Protein AF-A0A2R5G9K4-F1 (afdb_monomer)

pLDDT: mean 71.15, std 23.44, range [22.47, 98.12]

Organism: NCBI:txid2315210

Nearest PDB structures (foldseek):
  4f67-assembly1_A  TM=9.324E-01  e=5.349E-19  Legionella pneumophila subsp. pneumophila str. Philadelphia 1
  2kb2-assembly1_A  TM=7.315E-01  e=1.966E-03  Klebsiella pneumoniae subsp. pneumoniae MGH 78578
  5m2a-assembly1_A  TM=6.637E-01  e=1.468E-02  Beggiatoa sp. PS
  5mbc-assembly1_A  TM=6.746E-01  e=1.847E-02  Beggiatoa sp. PS
  5m2a-assembly1_B  TM=6.597E-01  e=2.195E-02  Beggiatoa sp. PS

Radius of gyration: 32.21 Å; Cα contacts (8 Å, |Δi|>4): 733; chains: 1; bounding box: 102×104×63 Å

Mean predicted aligned error: 18.11 Å

Solvent-accessible surface area (backbone atoms only — not comparable to full-atom values): 30188 Å² total; per-residue (Å²): 134,86,87,82,83,85,81,79,84,78,80,77,75,79,53,73,65,58,56,50,48,54,47,49,54,51,49,53,50,51,53,61,57,50,69,41,42,31,37,37,39,39,55,46,64,32,85,40,57,87,46,36,66,61,48,46,54,52,51,54,52,52,30,59,76,51,66,39,19,27,45,33,26,36,8,38,53,19,38,28,39,36,40,34,34,32,48,59,39,49,51,54,49,50,55,52,39,48,72,33,91,84,40,58,77,46,54,38,36,36,38,40,37,62,100,76,62,62,66,84,44,77,76,39,66,46,76,40,84,40,87,43,51,62,73,39,60,87,47,71,83,37,37,28,47,76,69,77,35,58,39,34,51,73,28,50,46,68,58,40,50,54,48,53,64,46,38,78,78,34,88,54,42,42,41,37,48,63,48,31,35,71,43,50,50,27,18,44,50,71,88,43,47,76,79,64,26,88,44,56,40,49,49,63,64,49,49,69,76,42,44,80,79,36,51,70,16,35,39,37,31,35,31,54,61,24,77,64,36,39,35,51,27,11,42,52,54,72,70,62,44,43,67,38,47,31,27,39,43,50,8,51,54,45,32,35,42,73,40,24,72,31,24,47,73,49,51,34,45,75,47,64,65,77,77,79,88,67,91,73,87,75,84,81,83,77,92,79,85,90,82,88,81,89,77,92,88,81,90,86,85,88,82,86,84,87,82,88,87,79,97,79,82,81,80,76,63,72,73,71,72,64,70,56,62,63,46,40,27,52,58,43,102,47,77,83,46,66,51,46,56,72,49,96,82,64,91,73,82,75,76,59,70,12,36,9,76,83,77,62,48,76,28,71,62,57,50,88,88,39,30,12,72,83,82,59,47,66,32,40,52,40,70,74,58,49,72,70,36,69,79,71,74,93,82,67,92,78,83,69,80,61,94,54,57,48,56,33,84,91,45,41,74,64,76,48,53,72,63,64,52,52,67,72,63,70,68,50,53,67,56,54,30,52,50,42,51,52,46,52,50,52,50,55,60,62,67,73,61,84,85,60,99,63,51,66,64,53,48,52,52,45,50,55,53,39,53,56,51,52,51,51,31,58,75,72,30,70,68,31,46,52,48,30,53,50,52,49,54,41,54,76,70,67,63,86,83,76,78,83,87,73,57,81,86,69,64,67,76,79,73,74,80,78,127

Structure (mmCIF, N/CA/C/O backbone):
data_AF-A0A2R5G9K4-F1
#
_entry.id   AF-A0A2R5G9K4-F1
#
loop_
_atom_site.group_PDB
_atom_site.id
_atom_site.type_symbol
_atom_site.label_atom_id
_atom_site.label_alt_id
_atom_site.label_comp_id
_atom_site.label_asym_id
_atom_site.label_entity_id
_atom_site.label_seq_id
_atom_site.pdbx_PDB_ins_code
_atom_site.Cartn_x
_atom_site.Cartn_y
_atom_site.Cartn_z
_atom_site.occupancy
_atom_site.B_iso_or_equiv
_atom_site.auth_seq_id
_atom_site.auth_comp_id
_atom_site.auth_asym_id
_atom_site.auth_atom_id
_atom_site.pdbx_PDB_model_num
ATOM 1 N N . MET A 1 1 ? 62.758 55.952 22.612 1.00 38.56 1 MET A N 1
ATOM 2 C CA . MET A 1 1 ? 62.492 54.570 23.063 1.00 38.56 1 MET A CA 1
ATOM 3 C C . MET A 1 1 ? 61.523 53.950 22.073 1.00 38.56 1 MET A C 1
ATOM 5 O O . MET A 1 1 ? 60.651 54.659 21.589 1.00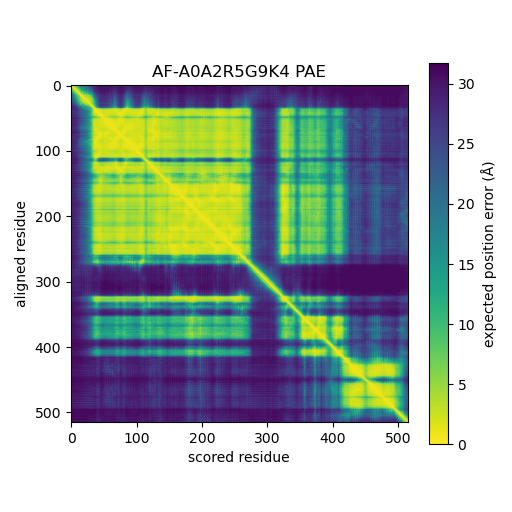 38.56 1 MET A O 1
ATOM 9 N N . GLU A 1 2 ? 61.818 52.721 21.668 1.00 37.75 2 GLU A N 1
ATOM 10 C CA . GLU A 1 2 ? 61.490 52.071 20.391 1.00 37.75 2 GLU A CA 1
ATOM 11 C C . GLU A 1 2 ? 60.007 52.030 19.984 1.00 37.75 2 GLU A C 1
ATOM 13 O O . GLU A 1 2 ? 59.129 51.735 20.787 1.00 37.75 2 GLU A O 1
ATOM 18 N N . GLN A 1 3 ? 59.757 52.242 18.686 1.00 36.19 3 GLN A N 1
ATOM 19 C CA . GLN A 1 3 ? 58.557 51.776 17.990 1.00 36.19 3 GLN A CA 1
ATOM 20 C C . GLN A 1 3 ? 58.872 50.406 17.377 1.00 36.19 3 GLN A C 1
ATOM 22 O O . GLN A 1 3 ? 59.660 50.312 16.437 1.00 36.19 3 GLN A O 1
ATOM 27 N N . THR A 1 4 ? 58.270 49.341 17.902 1.00 38.75 4 THR A N 1
ATOM 28 C CA . THR A 1 4 ? 58.332 47.999 17.315 1.00 38.75 4 THR A CA 1
ATOM 29 C C . THR A 1 4 ? 57.165 47.808 16.344 1.00 38.75 4 THR A C 1
ATOM 31 O O . THR A 1 4 ? 55.996 47.789 16.724 1.00 38.75 4 THR A O 1
ATOM 34 N N . ALA A 1 5 ? 57.486 47.694 15.055 1.00 40.09 5 ALA A N 1
ATOM 35 C CA . ALA A 1 5 ? 56.539 47.341 14.005 1.00 40.09 5 ALA A CA 1
ATOM 36 C C . ALA A 1 5 ? 56.244 45.831 14.054 1.00 40.09 5 ALA A C 1
ATOM 38 O O . ALA A 1 5 ? 57.148 45.011 13.905 1.00 40.09 5 ALA A O 1
ATOM 39 N N . ALA A 1 6 ? 54.977 45.463 14.251 1.00 41.22 6 ALA A N 1
ATOM 40 C CA . ALA A 1 6 ? 54.518 44.080 14.184 1.00 41.22 6 ALA A CA 1
ATOM 41 C C . ALA A 1 6 ? 54.405 43.623 12.718 1.00 41.22 6 ALA A C 1
ATOM 43 O O . ALA A 1 6 ? 53.576 44.115 11.950 1.00 41.22 6 ALA A O 1
ATOM 44 N N . THR A 1 7 ? 55.240 42.666 12.323 1.00 40.78 7 THR A N 1
ATOM 45 C CA . THR A 1 7 ? 55.171 41.961 11.040 1.00 40.78 7 THR A CA 1
ATOM 46 C C . THR A 1 7 ? 53.981 40.993 11.025 1.00 40.78 7 THR A C 1
ATOM 48 O O . THR A 1 7 ? 53.897 40.072 11.834 1.00 40.78 7 THR A O 1
ATOM 51 N N . ARG A 1 8 ? 53.046 41.179 10.082 1.00 38.69 8 ARG A N 1
ATOM 52 C CA . ARG A 1 8 ? 52.001 40.187 9.763 1.00 38.69 8 ARG A CA 1
ATOM 53 C C . ARG A 1 8 ? 52.645 38.935 9.144 1.00 38.69 8 ARG A C 1
ATOM 55 O O . ARG A 1 8 ? 53.492 39.090 8.263 1.00 38.69 8 ARG A O 1
ATOM 62 N N . PRO A 1 9 ? 52.235 37.710 9.520 1.00 39.38 9 PRO A N 1
ATOM 63 C CA . PRO A 1 9 ? 52.741 36.510 8.873 1.00 39.38 9 PRO A CA 1
ATOM 64 C C . PRO A 1 9 ? 52.148 36.396 7.463 1.00 39.38 9 PRO A C 1
ATOM 66 O O . PRO A 1 9 ? 50.937 36.490 7.264 1.00 39.38 9 PRO A O 1
ATOM 69 N N . VAL A 1 10 ? 53.018 36.199 6.474 1.00 44.97 10 VAL A N 1
ATOM 70 C CA . VAL A 1 10 ? 52.633 35.856 5.101 1.00 44.97 10 VAL A CA 1
ATOM 71 C C . VAL A 1 10 ? 52.125 34.416 5.113 1.00 44.97 10 VAL A C 1
ATOM 73 O O . VAL A 1 10 ? 52.885 33.495 5.418 1.00 44.97 10 VAL A O 1
ATOM 76 N N . ALA A 1 11 ? 50.844 34.216 4.799 1.00 44.72 11 ALA A N 1
ATOM 77 C CA . ALA A 1 11 ? 50.280 32.886 4.603 1.00 44.72 11 ALA A CA 1
ATOM 78 C C . ALA A 1 11 ? 51.051 32.175 3.476 1.00 44.72 11 ALA A C 1
ATOM 80 O O . ALA A 1 11 ? 51.110 32.663 2.344 1.00 44.72 11 ALA A O 1
ATOM 81 N N . LYS A 1 12 ? 51.689 31.042 3.794 1.00 47.62 12 LYS A N 1
ATOM 82 C CA . LYS A 1 12 ? 52.328 30.183 2.792 1.00 47.62 12 LYS A CA 1
ATOM 83 C C . LYS A 1 12 ? 51.246 29.705 1.822 1.00 47.62 12 LYS A C 1
ATOM 85 O O . LYS A 1 12 ? 50.247 29.145 2.258 1.00 47.62 12 LYS A O 1
ATOM 90 N N . ARG A 1 13 ? 51.443 29.927 0.516 1.00 50.06 13 ARG A N 1
ATOM 91 C CA . ARG A 1 13 ? 50.618 29.283 -0.517 1.00 50.06 13 ARG A CA 1
ATOM 92 C C . ARG A 1 13 ? 50.757 27.758 -0.366 1.00 50.06 13 ARG A C 1
ATOM 94 O O . ARG A 1 13 ? 51.898 27.314 -0.197 1.00 50.06 13 ARG A O 1
ATOM 101 N N . PRO A 1 14 ? 49.657 26.987 -0.413 1.00 49.41 14 PRO A N 1
ATOM 102 C CA . PRO A 1 14 ? 49.720 25.527 -0.334 1.00 49.41 14 PRO A CA 1
ATOM 103 C C . PRO A 1 14 ? 50.607 24.985 -1.463 1.00 49.41 14 PRO A C 1
ATOM 105 O O . PRO A 1 14 ? 50.668 25.581 -2.551 1.00 49.41 14 PRO A O 1
ATOM 108 N N . ARG A 1 15 ? 51.372 23.917 -1.196 1.00 55.44 15 ARG A N 1
ATOM 109 C CA . ARG A 1 15 ? 52.234 23.320 -2.226 1.00 55.44 15 ARG A CA 1
ATOM 110 C C . ARG A 1 15 ? 51.331 22.710 -3.297 1.00 55.44 15 ARG A C 1
ATOM 112 O O . ARG A 1 15 ? 50.232 22.261 -3.003 1.00 55.44 15 ARG A O 1
ATOM 119 N N . ARG A 1 16 ? 51.783 22.704 -4.557 1.00 49.50 16 ARG A N 1
ATOM 120 C CA . ARG A 1 16 ? 51.013 22.123 -5.676 1.00 49.50 16 ARG A CA 1
ATOM 121 C C . ARG A 1 16 ? 50.598 20.673 -5.414 1.00 49.50 16 ARG A C 1
ATOM 123 O O . ARG A 1 16 ? 49.538 20.280 -5.872 1.00 49.50 16 ARG A O 1
ATOM 130 N N . GLU A 1 17 ? 51.418 19.937 -4.672 1.00 50.75 17 GLU A N 1
ATOM 131 C CA . GLU A 1 17 ? 51.162 18.557 -4.256 1.00 50.75 17 GLU A CA 1
ATOM 132 C C . GLU A 1 17 ? 49.981 18.472 -3.275 1.00 50.75 17 GLU A C 1
ATOM 134 O O . GLU A 1 17 ? 49.108 17.647 -3.490 1.00 50.75 17 GLU A O 1
ATOM 139 N N . ASP A 1 18 ? 49.870 19.391 -2.304 1.00 48.66 18 ASP A N 1
ATOM 140 C CA . ASP A 1 18 ? 48.757 19.433 -1.336 1.00 48.66 18 ASP A CA 1
ATOM 141 C C . ASP A 1 18 ? 47.412 19.735 -2.029 1.00 48.66 18 ASP A C 1
ATOM 143 O O . ASP A 1 18 ? 46.393 19.133 -1.717 1.00 48.66 18 ASP A O 1
ATOM 147 N N . VAL A 1 19 ? 47.417 20.628 -3.031 1.00 54.81 19 VAL A N 1
ATOM 148 C CA . VAL A 1 19 ? 46.218 20.966 -3.827 1.00 54.81 19 VAL A CA 1
ATOM 149 C C . VAL A 1 19 ? 45.811 19.812 -4.748 1.00 54.81 19 VAL A C 1
ATOM 151 O O . VAL A 1 19 ? 44.627 19.613 -4.990 1.00 54.81 19 VAL A O 1
ATOM 154 N N . GLN A 1 20 ? 46.777 19.053 -5.272 1.00 54.34 20 GLN A N 1
ATOM 155 C CA . GLN A 1 20 ? 46.510 17.869 -6.094 1.00 54.34 20 GLN A CA 1
ATOM 156 C C . GLN A 1 20 ? 46.003 16.695 -5.254 1.00 54.34 20 GLN A C 1
ATOM 158 O O . GLN A 1 20 ? 45.131 15.971 -5.720 1.00 54.34 20 GLN A O 1
ATOM 163 N N . GLN A 1 21 ? 46.492 16.545 -4.021 1.00 54.44 21 GLN A N 1
ATOM 164 C CA . GLN A 1 21 ? 45.998 15.555 -3.065 1.00 54.44 21 GLN A CA 1
ATOM 165 C C . GLN A 1 21 ? 44.580 15.887 -2.594 1.00 54.44 21 GLN A C 1
ATOM 167 O O . GLN A 1 21 ? 43.725 15.018 -2.645 1.00 54.44 21 GLN A O 1
ATOM 172 N N . GLU A 1 22 ? 44.286 17.145 -2.249 1.00 49.91 22 GLU A N 1
ATOM 173 C CA . GLU A 1 22 ? 42.920 17.577 -1.911 1.00 49.91 22 GLU A CA 1
ATOM 174 C C . GLU A 1 22 ? 41.955 17.439 -3.099 1.00 49.91 22 GLU A C 1
ATOM 176 O O . GLU A 1 22 ? 40.789 17.105 -2.904 1.00 49.91 22 GLU A O 1
ATOM 181 N N . GLN A 1 23 ? 42.420 17.670 -4.333 1.00 48.41 23 GLN A N 1
ATOM 182 C CA . GLN A 1 23 ? 41.620 17.460 -5.546 1.00 48.41 23 GLN A CA 1
ATOM 183 C C . GLN A 1 23 ? 41.390 15.975 -5.838 1.00 48.41 23 GLN A C 1
ATOM 185 O O . GLN A 1 23 ? 40.264 15.614 -6.155 1.00 48.41 23 GLN A O 1
ATOM 190 N N . GLN A 1 24 ? 42.400 15.116 -5.675 1.00 47.59 24 GLN A N 1
ATOM 191 C CA . GLN A 1 24 ? 42.241 13.664 -5.804 1.00 47.59 24 GLN A CA 1
ATOM 192 C C . GLN A 1 24 ? 41.354 13.085 -4.704 1.00 47.59 24 GLN A C 1
ATOM 194 O O . GLN A 1 24 ? 40.489 12.276 -5.002 1.00 47.59 24 GLN A O 1
ATOM 199 N N . GLU A 1 25 ? 41.495 13.532 -3.457 1.00 46.03 25 GLU A N 1
ATOM 200 C CA . GLU A 1 25 ? 40.630 13.112 -2.352 1.00 46.03 25 GLU A CA 1
ATOM 201 C C . GLU A 1 25 ? 39.189 13.607 -2.553 1.00 46.03 25 GLU A C 1
ATOM 203 O O . GLU A 1 25 ? 38.248 12.882 -2.244 1.00 46.03 25 GLU A O 1
ATOM 208 N N . GLN A 1 26 ? 38.978 14.801 -3.123 1.00 43.94 26 GLN A N 1
ATOM 209 C CA . GLN A 1 26 ? 37.645 15.295 -3.499 1.00 43.94 26 GLN A CA 1
ATOM 210 C C . GLN A 1 26 ? 37.057 14.578 -4.724 1.00 43.94 26 GLN A C 1
ATOM 212 O O . GLN A 1 26 ? 35.844 14.375 -4.775 1.00 43.94 26 GLN A O 1
ATOM 217 N N . GLU A 1 27 ? 37.877 14.192 -5.701 1.00 40.25 27 GLU A N 1
ATOM 218 C CA . GLU A 1 27 ? 37.463 13.395 -6.862 1.00 40.25 27 GLU A CA 1
ATOM 219 C C . GLU A 1 27 ? 37.130 11.953 -6.454 1.00 40.25 27 GLU A C 1
ATOM 221 O O . GLU A 1 27 ? 36.057 11.473 -6.809 1.00 40.25 27 GLU A O 1
ATOM 226 N N . GLU A 1 28 ? 37.942 11.310 -5.609 1.00 40.97 28 GLU A N 1
ATOM 227 C CA . GLU A 1 28 ? 37.669 9.983 -5.036 1.00 40.97 28 GLU A CA 1
ATOM 228 C C . GLU A 1 28 ? 36.446 10.002 -4.100 1.00 40.97 28 GLU A C 1
ATOM 230 O O . GLU A 1 28 ? 35.646 9.064 -4.102 1.00 40.97 28 GLU A O 1
ATOM 235 N N . HIS A 1 29 ? 36.229 11.079 -3.333 1.00 40.22 29 HIS A N 1
ATOM 236 C CA . HIS A 1 29 ? 35.029 11.231 -2.500 1.00 40.22 29 HIS A CA 1
ATOM 237 C C . HIS A 1 29 ? 33.758 11.485 -3.335 1.00 40.22 29 HIS A C 1
ATOM 239 O O . HIS A 1 29 ? 32.684 10.997 -2.977 1.00 40.22 29 HIS A O 1
ATOM 245 N N . ASN A 1 30 ? 33.867 12.187 -4.470 1.00 38.84 30 ASN A N 1
ATOM 246 C CA . ASN A 1 30 ? 32.767 12.377 -5.424 1.00 38.84 30 ASN A CA 1
ATOM 247 C C . ASN A 1 30 ? 32.476 11.109 -6.254 1.00 38.84 30 ASN A C 1
ATOM 249 O O . ASN A 1 30 ? 31.309 10.806 -6.522 1.00 38.84 30 ASN A O 1
ATOM 253 N N . GLU A 1 31 ? 33.491 10.323 -6.623 1.00 34.91 31 GLU A N 1
ATOM 254 C CA . GLU A 1 31 ? 33.306 8.990 -7.219 1.00 34.91 31 GLU A CA 1
ATOM 255 C C . GLU A 1 31 ? 32.647 8.022 -6.220 1.00 34.91 31 GLU A C 1
ATOM 257 O O . GLU A 1 31 ? 31.707 7.310 -6.572 1.00 34.91 31 GLU A O 1
ATOM 262 N N . ALA A 1 32 ? 33.025 8.071 -4.939 1.00 43.06 32 ALA A N 1
ATOM 263 C CA . ALA A 1 32 ? 32.411 7.251 -3.892 1.00 43.06 32 ALA A CA 1
ATOM 264 C C . ALA A 1 32 ? 30.941 7.616 -3.577 1.00 43.06 32 ALA A C 1
ATOM 266 O O . ALA A 1 32 ? 30.180 6.760 -3.114 1.00 43.06 32 ALA A O 1
ATOM 267 N N . ASP A 1 33 ? 30.509 8.863 -3.809 1.00 47.09 33 ASP A N 1
ATOM 268 C CA . ASP A 1 33 ? 29.109 9.277 -3.611 1.00 47.09 33 ASP A CA 1
ATOM 269 C C . ASP A 1 33 ? 28.221 9.007 -4.842 1.00 47.09 33 ASP A C 1
ATOM 271 O O . ASP A 1 33 ? 27.016 8.780 -4.707 1.00 47.09 33 ASP A O 1
ATOM 275 N N . THR A 1 34 ? 28.812 8.942 -6.042 1.00 50.34 34 THR A N 1
ATOM 276 C CA . THR A 1 34 ? 28.100 8.595 -7.288 1.00 50.34 34 THR A CA 1
ATOM 277 C C . THR A 1 34 ? 27.824 7.098 -7.445 1.00 50.34 34 THR A C 1
ATOM 279 O O . THR A 1 34 ? 26.871 6.736 -8.142 1.00 50.34 34 THR A O 1
ATOM 282 N N . ASP A 1 35 ? 28.572 6.240 -6.746 1.00 62.91 35 ASP A N 1
ATOM 283 C CA . ASP A 1 35 ? 28.397 4.780 -6.774 1.00 62.91 35 ASP A CA 1
ATOM 284 C C . ASP A 1 35 ? 27.313 4.270 -5.801 1.00 62.91 35 ASP A C 1
ATOM 286 O O . ASP A 1 35 ? 26.878 3.115 -5.850 1.00 62.91 35 ASP A O 1
ATOM 290 N N . LYS A 1 36 ? 26.793 5.140 -4.922 1.00 81.94 36 LYS A N 1
ATOM 291 C CA . LYS A 1 36 ? 25.681 4.771 -4.038 1.00 81.94 36 LYS A CA 1
ATOM 292 C C . LYS A 1 36 ? 24.415 4.553 -4.857 1.00 81.94 36 LYS A C 1
ATOM 294 O O . LYS A 1 36 ? 23.947 5.432 -5.584 1.00 81.94 36 LYS A O 1
ATOM 299 N N . ARG A 1 37 ? 23.822 3.372 -4.693 1.00 86.75 37 ARG A N 1
ATOM 300 C CA . ARG A 1 37 ? 22.548 2.993 -5.310 1.00 86.75 37 ARG A CA 1
ATOM 301 C C . ARG A 1 37 ? 21.438 3.004 -4.273 1.00 86.75 37 ARG A C 1
ATOM 303 O O . ARG A 1 37 ? 21.664 2.746 -3.088 1.00 86.75 37 ARG A O 1
ATOM 310 N N . ALA A 1 38 ? 20.226 3.285 -4.722 1.00 88.25 38 ALA A N 1
ATOM 311 C CA . ALA A 1 38 ? 19.061 3.323 -3.855 1.00 88.25 38 ALA A CA 1
ATOM 312 C C . ALA A 1 38 ? 17.810 2.853 -4.587 1.00 88.25 38 ALA A C 1
ATOM 314 O O . ALA A 1 38 ? 17.750 2.829 -5.817 1.00 88.25 38 ALA A O 1
ATOM 315 N N . VAL A 1 39 ? 16.804 2.495 -3.796 1.00 88.12 39 VAL A N 1
ATOM 316 C CA . VAL A 1 39 ? 15.429 2.347 -4.258 1.00 88.12 39 VAL A CA 1
ATOM 317 C C . VAL A 1 39 ? 14.678 3.622 -3.911 1.00 88.12 39 VAL A C 1
ATOM 319 O O . VAL A 1 39 ? 14.741 4.081 -2.770 1.00 88.12 39 VAL A O 1
ATOM 322 N N . VAL A 1 40 ? 13.941 4.168 -4.873 1.00 91.19 40 VAL A N 1
ATOM 323 C CA . VAL A 1 40 ? 13.039 5.299 -4.663 1.00 91.19 40 VAL A CA 1
ATOM 324 C C . VAL A 1 40 ? 11.590 4.876 -4.874 1.00 91.19 40 VAL A C 1
ATOM 326 O O . VAL A 1 40 ? 11.263 4.202 -5.851 1.00 91.19 40 VAL A O 1
ATOM 329 N N . LEU A 1 41 ? 10.710 5.282 -3.961 1.00 91.94 41 LEU A N 1
ATOM 330 C CA . LEU A 1 41 ? 9.263 5.105 -4.046 1.00 91.94 41 LEU A CA 1
ATOM 331 C C . LEU A 1 41 ? 8.604 6.468 -4.258 1.00 91.94 41 LEU A C 1
ATOM 333 O O . LEU A 1 41 ? 8.916 7.425 -3.546 1.00 91.94 41 LEU A O 1
ATOM 337 N N . PHE A 1 42 ? 7.639 6.553 -5.169 1.00 95.44 42 PHE A N 1
ATOM 338 C CA . PHE A 1 42 ? 6.885 7.785 -5.390 1.00 95.44 42 PHE A CA 1
ATOM 339 C C . PHE A 1 42 ? 5.492 7.513 -5.959 1.00 95.44 42 PHE A C 1
ATOM 341 O O . PHE A 1 42 ? 5.227 6.482 -6.575 1.00 95.44 42 PHE A O 1
ATOM 348 N N . TYR A 1 43 ? 4.584 8.463 -5.763 1.00 96.50 43 TYR A N 1
ATOM 349 C CA . TYR A 1 43 ? 3.291 8.484 -6.436 1.00 96.50 43 TYR A CA 1
ATOM 350 C C . TYR A 1 43 ? 2.826 9.926 -6.621 1.00 96.50 43 TYR A C 1
ATOM 352 O O . TYR A 1 43 ? 3.200 10.816 -5.854 1.00 96.50 43 TYR A O 1
ATOM 360 N N . LYS A 1 44 ? 1.961 10.144 -7.609 1.00 96.19 44 LYS A N 1
ATOM 361 C CA . LYS A 1 44 ? 1.233 11.398 -7.795 1.00 96.19 44 LYS A CA 1
ATOM 362 C C . LYS A 1 44 ? -0.151 11.088 -8.327 1.00 96.19 44 LYS A C 1
ATOM 364 O O . LYS A 1 44 ? -0.279 10.440 -9.363 1.00 96.19 44 LYS A O 1
ATOM 369 N N . TYR A 1 45 ? -1.172 11.584 -7.636 1.00 95.44 45 TYR A N 1
ATOM 370 C CA . TYR A 1 45 ? -2.514 11.657 -8.197 1.00 95.44 45 TYR A CA 1
ATOM 371 C C . TYR A 1 45 ? -2.646 12.958 -8.987 1.00 95.44 45 TYR A C 1
ATOM 373 O O . TYR A 1 45 ? -2.534 14.044 -8.421 1.00 95.44 45 TYR A O 1
ATOM 381 N N . VAL A 1 46 ? -2.855 12.833 -10.293 1.00 95.12 46 VAL A N 1
ATOM 382 C CA . VAL A 1 46 ? -3.061 13.939 -11.236 1.00 95.12 46 VAL A CA 1
ATOM 383 C C . VAL A 1 46 ? -3.928 13.426 -12.380 1.00 95.12 46 VAL A C 1
ATOM 385 O O . VAL A 1 46 ? -3.834 12.262 -12.761 1.00 95.12 46 VAL A O 1
ATOM 388 N N . ASN A 1 47 ? -4.812 14.265 -12.916 1.00 94.44 47 ASN A N 1
ATOM 389 C CA . ASN A 1 47 ? -5.658 13.858 -14.031 1.00 94.44 47 ASN A CA 1
ATOM 390 C C . ASN A 1 47 ? -4.834 13.811 -15.326 1.00 94.44 47 ASN A C 1
ATOM 392 O O . ASN A 1 47 ? -4.605 14.845 -15.951 1.00 94.44 47 ASN A O 1
ATOM 396 N N . LEU A 1 48 ? -4.405 12.611 -15.717 1.00 92.12 48 LEU A N 1
ATOM 397 C CA . LEU A 1 48 ? -3.708 12.361 -16.980 1.00 92.12 48 LEU A CA 1
ATOM 398 C C . LEU A 1 48 ? -4.677 12.185 -18.157 1.00 92.12 48 LEU A C 1
ATOM 400 O O . LEU A 1 48 ? -4.257 12.307 -19.307 1.00 92.12 48 LEU A O 1
ATOM 404 N N . GLY A 1 49 ? -5.957 11.894 -17.893 1.00 85.56 49 GLY A N 1
ATOM 405 C CA . GLY A 1 49 ? -6.970 11.671 -18.926 1.00 85.56 49 GLY A CA 1
ATOM 406 C C . GLY A 1 49 ? -6.512 10.657 -19.982 1.00 85.56 49 GLY A C 1
ATOM 407 O O . GLY A 1 49 ? -6.091 9.547 -19.652 1.00 85.56 49 GLY A O 1
ATOM 408 N N . ASP A 1 50 ? -6.547 11.061 -21.253 1.00 83.81 50 ASP A N 1
ATOM 409 C CA . ASP A 1 50 ? -6.119 10.235 -22.393 1.00 83.81 50 ASP A CA 1
ATOM 410 C C . ASP A 1 50 ? -4.588 10.212 -22.603 1.00 83.81 50 ASP A C 1
ATOM 412 O O . ASP A 1 50 ? -4.076 9.450 -23.425 1.00 83.81 50 ASP A O 1
ATOM 416 N N . GLY A 1 51 ? -3.830 10.994 -21.824 1.00 87.75 51 GLY A N 1
ATOM 417 C CA . GLY A 1 51 ? -2.369 11.107 -21.898 1.00 87.75 51 GLY A CA 1
ATOM 418 C C . GLY A 1 51 ? -1.592 9.891 -21.378 1.00 87.75 51 GLY A C 1
ATOM 419 O O . GLY A 1 51 ? -0.372 9.852 -21.504 1.00 87.75 51 GLY A O 1
ATOM 420 N N . VAL A 1 52 ? -2.270 8.872 -20.837 1.00 90.19 52 VAL A N 1
ATOM 421 C CA . VAL A 1 52 ? -1.646 7.687 -20.211 1.00 90.19 52 VAL A CA 1
ATOM 422 C C . VAL A 1 52 ? -0.658 6.973 -21.136 1.00 90.19 52 VAL A C 1
ATOM 424 O O . VAL A 1 52 ? 0.410 6.569 -20.694 1.00 90.19 52 VAL A O 1
ATOM 427 N N . ALA A 1 53 ? -0.996 6.799 -22.417 1.00 86.44 53 ALA A N 1
ATOM 428 C CA . ALA A 1 53 ? -0.117 6.093 -23.352 1.00 86.44 53 ALA A CA 1
ATOM 429 C C . ALA A 1 53 ? 1.164 6.887 -23.655 1.00 86.44 53 ALA A C 1
ATOM 431 O O . ALA A 1 53 ? 2.247 6.310 -23.684 1.00 86.44 53 ALA A O 1
ATOM 432 N N . ALA A 1 54 ? 1.042 8.205 -23.839 1.00 84.38 54 ALA A N 1
ATOM 433 C CA . ALA A 1 54 ? 2.192 9.083 -24.032 1.00 84.38 54 ALA A CA 1
ATOM 434 C C . ALA A 1 54 ? 3.074 9.112 -22.779 1.00 84.38 54 ALA A C 1
ATOM 436 O O . ALA A 1 54 ? 4.296 9.073 -22.881 1.00 84.38 54 ALA A O 1
ATOM 437 N N . GLU A 1 55 ? 2.447 9.116 -21.603 1.00 92.44 55 GLU A N 1
ATOM 438 C CA . GLU A 1 55 ? 3.158 9.095 -20.335 1.00 92.44 55 GLU A CA 1
ATOM 439 C C . GLU A 1 55 ? 3.969 7.813 -20.139 1.00 92.44 55 GLU A C 1
ATOM 441 O O . GLU A 1 55 ? 5.135 7.886 -19.775 1.00 92.44 55 GLU A O 1
ATOM 446 N N . ILE A 1 56 ? 3.412 6.646 -20.472 1.00 88.75 56 ILE A N 1
ATOM 447 C CA . ILE A 1 56 ? 4.154 5.376 -20.425 1.00 88.75 56 ILE A CA 1
ATOM 448 C C . ILE A 1 56 ? 5.427 5.449 -21.275 1.00 88.75 56 ILE A C 1
ATOM 450 O O . ILE A 1 56 ? 6.506 5.139 -20.776 1.00 88.75 56 ILE A O 1
ATOM 454 N N . LEU A 1 57 ? 5.322 5.928 -22.518 1.00 82.25 57 LEU A N 1
ATOM 455 C CA . LEU A 1 57 ? 6.475 6.042 -23.417 1.00 82.25 57 LEU A CA 1
ATOM 456 C C . LEU A 1 57 ? 7.530 7.028 -22.894 1.00 82.25 57 LEU A C 1
ATOM 458 O O . LEU A 1 57 ? 8.728 6.767 -23.031 1.00 82.25 57 LEU A O 1
ATOM 462 N N . ARG A 1 58 ? 7.108 8.144 -22.279 1.00 89.38 58 ARG A N 1
ATOM 463 C CA . ARG A 1 58 ? 8.021 9.098 -21.623 1.00 89.38 58 ARG A CA 1
ATOM 464 C C . ARG A 1 58 ? 8.797 8.428 -20.492 1.00 89.38 58 ARG A C 1
ATOM 466 O O . ARG A 1 58 ? 10.016 8.569 -20.428 1.00 89.38 58 ARG A O 1
ATOM 473 N N . GLN A 1 59 ? 8.098 7.672 -19.650 1.00 94.69 59 GLN A N 1
ATOM 474 C CA . GLN A 1 59 ? 8.681 6.973 -18.509 1.00 94.69 59 GLN A CA 1
ATOM 475 C C . GLN A 1 59 ? 9.654 5.869 -18.929 1.00 94.69 59 GLN A C 1
ATOM 477 O O . GLN A 1 59 ? 10.764 5.801 -18.403 1.00 94.69 59 GLN A O 1
ATOM 482 N N . GLU A 1 60 ? 9.280 5.049 -19.914 1.00 84.62 60 GLU A N 1
ATOM 483 C CA . GLU A 1 60 ? 10.153 4.014 -20.481 1.00 84.62 60 GLU A CA 1
ATOM 484 C C . GLU A 1 60 ? 11.421 4.619 -21.087 1.00 84.62 60 GLU A C 1
ATOM 486 O O . GLU A 1 60 ? 12.526 4.187 -20.763 1.00 84.62 60 GLU A O 1
ATOM 491 N N . SER A 1 61 ? 11.270 5.662 -21.911 1.00 81.44 61 SER A N 1
ATOM 492 C CA . SER A 1 61 ? 12.400 6.317 -22.579 1.00 81.44 61 SER A CA 1
ATOM 493 C C . SER A 1 61 ? 13.361 6.945 -21.573 1.00 81.44 61 SER A C 1
ATOM 495 O O . SER A 1 61 ? 14.570 6.747 -21.675 1.00 81.44 61 SER A O 1
ATOM 497 N N . LYS A 1 62 ? 12.835 7.668 -20.574 1.00 92.38 62 LYS A N 1
ATOM 498 C CA . LYS A 1 62 ? 13.679 8.362 -19.598 1.00 92.38 62 LYS A CA 1
ATOM 499 C C . LYS A 1 62 ? 14.392 7.399 -18.655 1.00 92.38 62 LYS A C 1
ATOM 501 O O . LYS A 1 62 ? 15.565 7.595 -18.355 1.00 92.38 62 LYS A O 1
ATOM 506 N N . CYS A 1 63 ? 13.715 6.346 -18.206 1.00 90.38 63 CYS A N 1
ATOM 507 C CA . CYS A 1 63 ? 14.353 5.337 -17.365 1.00 90.38 63 CYS A CA 1
ATOM 508 C C . CYS A 1 63 ? 15.417 4.549 -18.137 1.00 90.38 63 CYS A C 1
ATOM 510 O O . CYS A 1 63 ? 16.480 4.289 -17.583 1.00 90.38 63 CYS A O 1
ATOM 512 N N . ALA A 1 64 ? 15.177 4.231 -19.415 1.00 84.50 64 ALA A N 1
ATOM 513 C CA . ALA A 1 64 ? 16.176 3.588 -20.267 1.00 84.50 64 ALA A CA 1
ATOM 514 C C . ALA A 1 64 ? 17.409 4.481 -20.493 1.00 84.50 64 ALA A C 1
ATOM 516 O O . ALA A 1 64 ? 18.532 4.000 -20.374 1.00 84.50 64 ALA A O 1
ATOM 517 N N . GLU A 1 65 ? 17.208 5.778 -20.758 1.00 91.50 65 GLU A N 1
ATOM 518 C CA . GLU A 1 65 ? 18.285 6.775 -20.883 1.00 91.50 65 GLU A CA 1
ATOM 519 C C . GLU A 1 65 ? 19.162 6.832 -19.622 1.00 91.50 65 GLU A C 1
ATOM 521 O O . GLU A 1 65 ? 20.384 6.905 -19.715 1.00 91.50 65 GLU A O 1
ATOM 526 N N . LEU A 1 66 ? 18.536 6.772 -18.445 1.00 90.81 66 LEU A N 1
ATOM 527 C CA . LEU A 1 66 ? 19.203 6.883 -17.147 1.00 90.81 66 LEU A CA 1
ATOM 528 C C . LEU A 1 66 ? 19.696 5.539 -16.578 1.00 90.81 66 LEU A C 1
ATOM 530 O O . LEU A 1 66 ? 20.259 5.515 -15.485 1.00 90.81 66 LEU A O 1
ATOM 534 N N . GLY A 1 67 ? 19.472 4.421 -17.277 1.00 88.50 67 GLY A N 1
ATOM 535 C CA . GLY A 1 67 ? 19.840 3.086 -16.792 1.00 88.50 67 GLY A CA 1
ATOM 536 C C . GLY A 1 67 ? 19.095 2.658 -15.519 1.00 88.50 67 GLY A C 1
ATOM 537 O O . GLY A 1 67 ? 19.659 1.949 -14.685 1.00 88.50 67 GLY A O 1
ATOM 538 N N . LEU A 1 68 ? 17.849 3.109 -15.348 1.00 91.75 68 LEU A N 1
ATOM 539 C CA . LEU A 1 68 ? 17.004 2.786 -14.198 1.00 91.75 68 LEU A CA 1
ATOM 540 C C . LEU A 1 68 ? 16.206 1.503 -14.436 1.00 91.75 68 LEU A C 1
ATOM 542 O O . LEU A 1 68 ? 15.608 1.305 -15.496 1.00 91.75 68 LEU A O 1
ATOM 546 N N . SER A 1 69 ? 16.126 0.671 -13.404 1.00 90.38 69 SER A N 1
ATOM 547 C CA . SER A 1 69 ? 15.237 -0.490 -13.344 1.00 90.38 69 SER A CA 1
ATOM 548 C C . SER A 1 69 ? 14.088 -0.215 -12.370 1.00 90.38 69 SER A C 1
ATOM 550 O O . SER A 1 69 ? 14.162 0.696 -11.542 1.00 90.38 69 SER A O 1
ATOM 552 N N . GLY A 1 70 ? 12.976 -0.944 -12.481 1.00 90.19 70 GLY A N 1
ATOM 553 C CA . GLY A 1 70 ? 11.827 -0.685 -11.617 1.00 90.19 70 GLY A CA 1
ATOM 554 C C . GLY A 1 70 ? 10.473 -1.121 -12.137 1.00 90.19 70 GLY A C 1
ATOM 555 O O . GLY A 1 70 ? 10.327 -1.785 -13.163 1.00 90.19 70 GLY A O 1
ATOM 556 N N . ARG A 1 71 ? 9.441 -0.722 -11.396 1.00 91.81 71 ARG A N 1
ATOM 557 C CA . ARG A 1 71 ? 8.039 -0.982 -11.725 1.00 91.81 71 ARG A CA 1
ATOM 558 C C . ARG A 1 71 ? 7.226 0.289 -11.566 1.00 91.81 71 ARG A C 1
ATOM 560 O O . ARG A 1 71 ? 7.259 0.926 -10.516 1.00 91.81 71 ARG A O 1
ATOM 567 N N . MET A 1 72 ? 6.444 0.618 -12.585 1.00 93.94 72 MET A N 1
ATOM 568 C CA . MET A 1 72 ? 5.556 1.773 -12.596 1.00 93.94 72 MET A CA 1
ATOM 569 C C . MET A 1 72 ? 4.157 1.382 -13.054 1.00 93.94 72 MET A C 1
ATOM 571 O O . MET A 1 72 ? 3.972 0.539 -13.932 1.00 93.94 72 MET A O 1
ATOM 575 N N . ARG A 1 73 ? 3.157 2.024 -12.459 1.00 95.19 73 ARG A N 1
ATOM 576 C CA . ARG A 1 73 ? 1.763 1.993 -12.894 1.00 95.19 73 ARG A CA 1
ATOM 577 C C . ARG A 1 73 ? 1.366 3.384 -13.336 1.00 95.19 73 ARG A C 1
ATOM 579 O O . ARG A 1 73 ? 1.487 4.328 -12.556 1.00 95.19 73 ARG A O 1
ATOM 586 N N . VAL A 1 74 ? 0.853 3.480 -14.554 1.00 95.69 74 VAL A N 1
ATOM 587 C CA . VAL A 1 74 ? 0.311 4.718 -15.112 1.00 95.69 74 VAL A CA 1
ATOM 588 C C . VAL A 1 74 ? -1.170 4.500 -15.386 1.00 95.69 74 VAL A C 1
ATOM 590 O O . VAL A 1 74 ? -1.557 3.563 -16.091 1.00 95.69 74 VAL A O 1
ATOM 593 N N . ALA A 1 75 ? -1.997 5.366 -14.815 1.00 95.25 75 ALA A N 1
ATOM 594 C CA . ALA A 1 75 ? -3.448 5.323 -14.922 1.00 95.25 75 ALA A CA 1
ATOM 595 C C . ALA A 1 75 ? -3.998 6.721 -15.235 1.00 95.25 75 ALA A C 1
ATOM 597 O O . ALA A 1 75 ? -3.296 7.707 -15.027 1.00 95.25 75 ALA A O 1
ATOM 598 N N . PRO A 1 76 ? -5.263 6.856 -15.674 1.00 94.50 76 PRO A N 1
ATOM 599 C CA . PRO A 1 76 ? -5.863 8.176 -15.906 1.00 94.50 76 PRO A CA 1
ATOM 600 C C . PRO A 1 76 ? -5.820 9.097 -14.676 1.00 94.50 76 PRO A C 1
ATOM 602 O O . PRO A 1 76 ? -5.858 10.315 -14.808 1.00 94.50 76 PRO A O 1
ATOM 605 N N . GLU A 1 77 ? -5.727 8.511 -13.481 1.00 94.56 77 GLU A N 1
ATOM 606 C CA . GLU A 1 77 ? -5.658 9.211 -12.198 1.00 94.56 77 GLU A CA 1
ATOM 607 C C . GLU A 1 77 ? -4.234 9.514 -11.698 1.00 94.56 77 GLU A C 1
ATOM 609 O O . GLU A 1 77 ? -4.098 10.064 -10.604 1.00 94.56 77 GLU A O 1
ATOM 614 N N . GLY A 1 78 ? -3.187 9.161 -12.456 1.00 96.25 78 GLY A N 1
ATOM 615 C CA . GLY A 1 78 ? -1.808 9.551 -12.155 1.00 96.25 78 GLY A CA 1
ATOM 616 C C . GLY A 1 78 ? -0.763 8.448 -12.344 1.00 96.25 78 GLY A C 1
ATOM 617 O O . GLY A 1 78 ? -0.914 7.553 -13.179 1.00 96.25 78 GLY A O 1
ATOM 618 N N . ILE A 1 79 ? 0.298 8.508 -11.533 1.00 96.94 79 ILE A N 1
ATOM 619 C CA . ILE A 1 79 ? 1.446 7.590 -11.566 1.00 96.94 79 ILE A CA 1
ATOM 620 C C . ILE A 1 79 ? 1.798 7.061 -10.167 1.00 96.94 79 ILE A C 1
ATOM 622 O O . ILE A 1 79 ? 1.656 7.760 -9.163 1.00 96.94 79 ILE A O 1
ATOM 626 N N . ASN A 1 80 ? 2.268 5.818 -10.095 1.00 96.25 80 ASN A N 1
ATOM 627 C CA . ASN A 1 80 ? 2.844 5.206 -8.895 1.00 96.25 80 ASN A CA 1
ATOM 628 C C . ASN A 1 80 ? 4.027 4.329 -9.306 1.00 96.25 80 ASN A C 1
ATOM 630 O O . ASN A 1 80 ? 3.864 3.443 -10.149 1.00 96.25 80 ASN A O 1
ATOM 634 N N . GLY A 1 81 ? 5.198 4.587 -8.734 1.00 94.19 81 GLY A N 1
ATOM 635 C CA . GLY A 1 81 ? 6.456 4.021 -9.189 1.00 94.19 81 GLY A CA 1
ATOM 636 C C . GLY A 1 81 ? 7.382 3.589 -8.064 1.00 94.19 81 GLY A C 1
ATOM 637 O O . GLY A 1 81 ? 7.379 4.125 -6.954 1.00 94.19 81 GLY A O 1
ATOM 638 N N . THR A 1 82 ? 8.198 2.591 -8.377 1.00 93.06 82 THR A N 1
ATOM 639 C CA . THR A 1 82 ? 9.378 2.217 -7.604 1.00 93.06 82 THR A CA 1
ATOM 640 C C . THR A 1 82 ? 10.528 2.012 -8.576 1.00 93.06 82 THR A C 1
ATOM 642 O O . THR A 1 82 ? 10.398 1.203 -9.496 1.00 93.06 82 THR A O 1
ATOM 645 N N . LEU A 1 83 ? 11.617 2.756 -8.393 1.00 93.12 83 LEU A N 1
ATOM 646 C CA . LEU A 1 83 ? 12.793 2.718 -9.264 1.00 93.12 83 LEU A CA 1
ATOM 647 C C . LEU A 1 83 ? 14.049 2.408 -8.462 1.00 93.12 83 LEU A C 1
ATOM 649 O O . LEU A 1 83 ? 14.117 2.700 -7.271 1.00 93.12 83 LEU A O 1
ATOM 653 N N . PHE A 1 84 ? 15.034 1.827 -9.130 1.00 91.69 84 PHE A N 1
ATOM 654 C CA . PHE A 1 84 ? 16.355 1.541 -8.599 1.00 91.69 84 PHE A CA 1
ATOM 655 C C . PHE A 1 84 ? 17.428 2.053 -9.558 1.00 91.69 84 PHE A C 1
ATOM 657 O O . PHE A 1 84 ? 17.310 1.922 -10.777 1.00 91.69 84 PHE A O 1
ATOM 664 N N . GLY A 1 85 ? 18.487 2.629 -8.996 1.00 90.94 85 GLY A N 1
ATOM 665 C CA . GLY A 1 85 ? 19.600 3.177 -9.762 1.00 90.94 85 GLY A CA 1
ATOM 666 C C . GLY A 1 85 ? 20.638 3.846 -8.875 1.00 90.94 85 GLY A C 1
ATOM 667 O O . GLY A 1 85 ? 20.527 3.813 -7.648 1.00 90.94 85 GLY A O 1
ATOM 668 N N . SER A 1 86 ? 21.656 4.443 -9.498 1.00 91.06 86 SER A N 1
ATOM 669 C CA . SER A 1 86 ? 22.586 5.330 -8.794 1.00 91.06 86 SER A CA 1
ATOM 670 C C . SER A 1 86 ? 21.860 6.585 -8.304 1.00 91.06 86 SER A C 1
ATOM 672 O O . SER A 1 86 ? 20.886 7.034 -8.916 1.00 91.06 86 SER A O 1
ATOM 674 N N . MET A 1 87 ? 22.353 7.195 -7.227 1.00 90.00 87 MET A N 1
ATOM 675 C CA . MET A 1 87 ? 21.794 8.451 -6.716 1.00 90.00 87 MET A CA 1
ATOM 676 C C . MET A 1 87 ? 21.801 9.568 -7.769 1.00 90.00 87 MET A C 1
ATOM 678 O O . MET A 1 87 ? 20.870 10.369 -7.806 1.00 90.00 87 MET A O 1
ATOM 682 N N . SER A 1 88 ? 22.798 9.598 -8.661 1.00 91.00 88 SER A N 1
ATOM 683 C CA . SER A 1 88 ? 22.872 10.557 -9.770 1.00 91.00 88 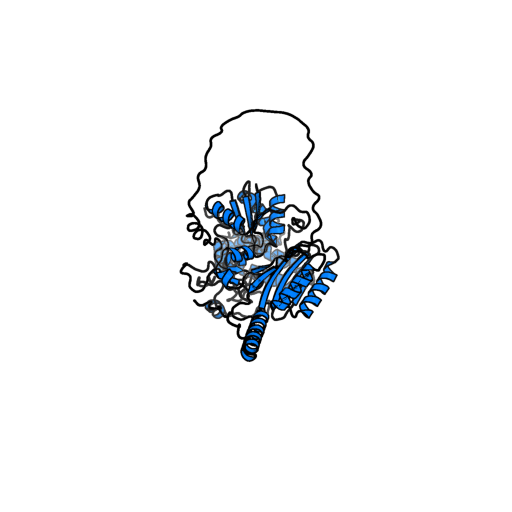SER A CA 1
ATOM 684 C C . SER A 1 88 ? 21.770 10.341 -10.813 1.00 91.00 88 SER A C 1
ATOM 686 O O . SER A 1 88 ? 21.113 11.301 -11.218 1.00 91.00 88 SER A O 1
ATOM 688 N N . ALA A 1 89 ? 21.510 9.090 -11.205 1.00 92.94 89 ALA A N 1
ATOM 689 C CA . ALA A 1 89 ? 20.438 8.750 -12.136 1.00 92.94 89 ALA A CA 1
ATOM 690 C C . ALA A 1 89 ? 19.057 9.040 -11.530 1.00 92.94 89 ALA A C 1
ATOM 692 O O . ALA A 1 89 ? 18.189 9.600 -12.199 1.00 92.94 89 ALA A O 1
ATOM 693 N N . LEU A 1 90 ? 18.863 8.724 -10.246 1.00 94.31 90 LEU A N 1
ATOM 694 C CA . LEU A 1 90 ? 17.622 9.023 -9.531 1.00 94.31 90 LEU A CA 1
ATOM 695 C C . LEU A 1 90 ? 17.395 10.534 -9.400 1.00 94.31 90 LEU A C 1
ATOM 697 O O . LEU A 1 90 ? 16.307 11.003 -9.715 1.00 94.31 90 LEU A O 1
ATOM 701 N N . ALA A 1 91 ? 18.420 11.317 -9.054 1.00 93.75 91 ALA A N 1
ATOM 702 C CA . ALA A 1 91 ? 18.318 12.776 -9.012 1.00 93.75 91 ALA A CA 1
ATOM 703 C C . ALA A 1 91 ? 17.993 13.383 -10.392 1.00 93.75 91 ALA A C 1
ATOM 705 O O . ALA A 1 91 ? 17.168 14.293 -10.496 1.00 93.75 91 ALA A O 1
ATOM 706 N N . ALA A 1 92 ? 18.587 12.858 -11.470 1.00 94.44 92 ALA A N 1
ATOM 707 C CA . ALA A 1 92 ? 18.262 13.278 -12.834 1.00 94.44 92 ALA A CA 1
ATOM 708 C C . ALA A 1 92 ? 16.811 12.935 -13.221 1.00 94.44 92 ALA A C 1
ATOM 710 O O . ALA A 1 92 ? 16.151 13.711 -13.917 1.00 94.44 92 ALA A O 1
ATOM 711 N N . TYR A 1 93 ? 16.298 11.794 -12.753 1.00 96.81 93 TYR A N 1
ATOM 712 C CA . TYR A 1 93 ? 14.898 11.416 -12.925 1.00 96.81 93 TYR A CA 1
ATOM 713 C C . TYR A 1 93 ? 13.951 12.343 -12.148 1.00 96.81 93 TYR A C 1
ATOM 715 O O . TYR A 1 93 ? 12.955 12.801 -12.707 1.00 96.81 93 TYR A O 1
ATOM 723 N N . GLU A 1 94 ? 14.276 12.692 -10.901 1.00 96.31 94 GLU A N 1
ATOM 724 C CA . GLU A 1 94 ? 13.494 13.655 -10.114 1.00 96.31 94 GLU A CA 1
ATOM 725 C C . GLU A 1 94 ? 13.408 15.015 -10.801 1.00 96.31 94 GLU A C 1
ATOM 727 O O . GLU A 1 94 ? 12.318 15.568 -10.931 1.00 96.31 94 GLU A O 1
ATOM 732 N N . ALA A 1 95 ? 14.535 15.528 -11.301 1.00 95.94 95 ALA A N 1
ATOM 733 C CA . ALA A 1 95 ? 14.567 16.786 -12.038 1.00 95.94 95 ALA A CA 1
ATOM 734 C C . ALA A 1 95 ? 13.712 16.723 -13.315 1.00 95.94 95 ALA A C 1
ATOM 736 O O . ALA A 1 95 ? 13.022 17.686 -13.651 1.00 95.94 95 ALA A O 1
ATOM 737 N N . PHE A 1 96 ? 13.719 15.594 -14.027 1.00 95.88 96 PHE A N 1
ATOM 738 C CA . PHE A 1 96 ? 12.845 15.384 -15.182 1.00 95.88 96 PHE A CA 1
ATOM 739 C C . PHE A 1 96 ? 11.359 15.440 -14.799 1.00 95.88 96 PHE A C 1
ATOM 741 O O . PHE A 1 96 ? 10.573 16.120 -15.464 1.00 95.88 96 PHE A O 1
ATOM 748 N N . MET A 1 97 ? 10.977 14.761 -13.719 1.00 97.06 97 MET A N 1
ATOM 749 C CA . MET A 1 97 ? 9.597 14.748 -13.235 1.00 97.06 97 MET A CA 1
ATOM 750 C C . MET A 1 97 ? 9.155 16.126 -12.734 1.00 97.06 97 MET A C 1
ATOM 752 O O . MET A 1 97 ? 8.056 16.559 -13.063 1.00 97.06 97 MET A O 1
ATOM 756 N N . GLU A 1 98 ? 10.017 16.851 -12.018 1.00 95.56 98 GLU A N 1
ATOM 757 C CA . GLU A 1 98 ? 9.715 18.200 -11.519 1.00 95.56 98 GLU A CA 1
ATOM 758 C C . GLU A 1 98 ? 9.456 19.195 -12.660 1.00 95.56 98 GLU A C 1
ATOM 760 O O . GLU A 1 98 ? 8.578 20.049 -12.566 1.00 95.56 98 GLU A O 1
ATOM 765 N N . ASN A 1 99 ? 10.173 19.041 -13.778 1.00 92.88 99 ASN A N 1
ATOM 766 C CA . ASN A 1 99 ? 9.986 19.852 -14.984 1.00 92.88 99 ASN A CA 1
ATOM 767 C C . ASN A 1 99 ? 8.867 19.336 -15.908 1.00 92.88 99 ASN A C 1
ATOM 769 O O . ASN A 1 99 ? 8.579 19.948 -16.940 1.00 92.88 99 ASN A O 1
ATOM 773 N N . THR A 1 100 ? 8.223 18.219 -15.564 1.00 91.19 100 THR A N 1
ATOM 774 C CA . THR A 1 100 ? 7.071 17.703 -16.305 1.00 91.19 100 THR A CA 1
ATOM 775 C C . THR A 1 100 ? 5.801 18.324 -15.738 1.00 91.19 100 THR A C 1
ATOM 777 O O . THR A 1 100 ? 5.509 18.184 -14.555 1.00 91.19 100 THR A O 1
ATOM 780 N N . LYS A 1 101 ? 5.021 18.998 -16.594 1.00 91.44 101 LYS A N 1
ATOM 781 C CA . LYS A 1 101 ? 3.842 19.805 -16.225 1.00 91.44 101 LYS A CA 1
ATOM 782 C C . LYS A 1 101 ? 2.899 19.122 -15.224 1.00 91.44 101 LYS A C 1
ATOM 784 O O . LYS A 1 101 ? 2.342 19.787 -14.355 1.00 91.44 101 LYS A O 1
ATOM 789 N N . GLU A 1 102 ? 2.679 17.820 -15.369 1.00 92.75 102 GLU A N 1
ATOM 790 C CA . GLU A 1 102 ? 1.755 17.041 -14.543 1.00 92.75 102 GLU A CA 1
ATOM 791 C C . GLU A 1 102 ? 2.332 16.614 -13.178 1.00 92.75 102 GLU A C 1
ATOM 793 O O . GLU A 1 102 ? 1.569 16.242 -12.281 1.00 92.75 102 GLU A O 1
ATOM 798 N N . PHE A 1 103 ? 3.653 16.669 -12.990 1.00 94.56 103 PHE A N 1
ATOM 799 C CA . PHE A 1 103 ? 4.355 16.035 -11.870 1.00 94.56 103 PHE A CA 1
ATOM 800 C C . PHE A 1 103 ? 5.209 16.928 -10.947 1.00 94.56 103 PHE A C 1
ATOM 802 O O . PHE A 1 103 ? 6.012 16.359 -10.203 1.00 94.56 103 PHE A O 1
ATOM 809 N N . PRO A 1 104 ? 5.032 18.262 -10.857 1.00 93.81 104 PRO A N 1
ATOM 810 C CA . PRO A 1 104 ? 5.781 19.032 -9.869 1.00 93.81 104 PRO A CA 1
ATOM 811 C C . PRO A 1 104 ? 5.394 18.643 -8.430 1.00 93.81 104 PRO A C 1
ATOM 813 O O . PRO A 1 104 ? 4.236 18.289 -8.131 1.00 93.81 104 PRO A O 1
ATOM 816 N N . GLY A 1 105 ? 6.364 18.719 -7.518 1.00 93.06 105 GLY A N 1
ATOM 817 C CA . GLY A 1 105 ? 6.183 18.492 -6.083 1.00 93.06 105 GLY A CA 1
ATOM 818 C C . GLY A 1 105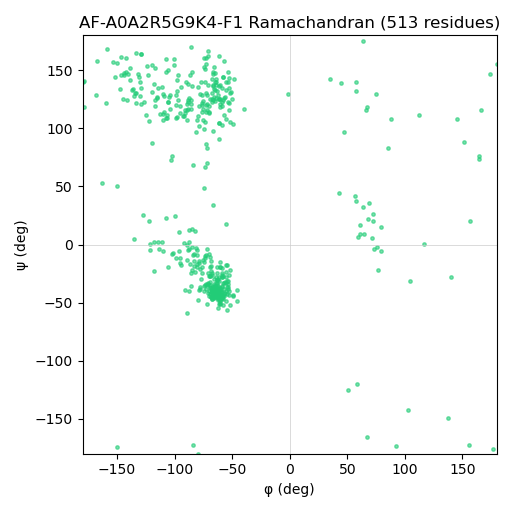 ? 5.865 17.040 -5.717 1.00 93.06 105 GLY A C 1
ATOM 819 O O . GLY A 1 105 ? 5.031 16.787 -4.841 1.00 93.06 105 GLY A O 1
ATOM 820 N N . ILE A 1 106 ? 6.449 16.067 -6.420 1.00 95.00 106 ILE A N 1
ATOM 821 C CA . ILE A 1 106 ? 6.412 14.661 -5.995 1.00 95.00 106 ILE A CA 1
ATOM 822 C C . ILE A 1 106 ? 7.309 14.475 -4.769 1.00 95.00 106 ILE A C 1
ATOM 824 O O . ILE A 1 106 ? 8.421 14.985 -4.716 1.00 95.00 106 ILE A O 1
ATOM 828 N N . GLN A 1 107 ? 6.832 13.711 -3.786 1.00 92.19 107 GLN A N 1
ATOM 829 C CA . GLN A 1 107 ? 7.657 13.281 -2.658 1.00 92.19 107 GLN A CA 1
ATOM 830 C C . GLN A 1 107 ? 8.341 11.955 -2.989 1.00 92.19 107 GLN A C 1
ATOM 832 O O . GLN A 1 107 ? 7.664 10.926 -3.126 1.00 92.19 107 GLN A O 1
ATOM 837 N N . TYR A 1 108 ? 9.668 11.986 -3.061 1.00 92.81 108 TYR A N 1
ATOM 838 C CA . TYR A 1 108 ? 10.508 10.831 -3.347 1.00 92.81 108 TYR A CA 1
ATOM 839 C C . TYR A 1 108 ? 11.034 10.232 -2.055 1.00 92.81 108 TYR A C 1
ATOM 841 O O . TYR A 1 108 ? 11.645 10.909 -1.231 1.00 92.81 108 TYR A O 1
ATOM 849 N N . LYS A 1 109 ? 10.764 8.948 -1.863 1.00 89.75 109 LYS A N 1
ATOM 850 C CA . LYS A 1 109 ? 11.077 8.223 -0.636 1.00 89.75 109 LYS A CA 1
ATOM 851 C C . LYS A 1 109 ? 12.212 7.257 -0.933 1.00 89.75 109 LYS A C 1
ATOM 853 O O . LYS A 1 109 ? 12.027 6.340 -1.724 1.00 89.75 109 LYS A O 1
ATOM 858 N N . TYR A 1 110 ? 13.375 7.465 -0.337 1.00 87.31 110 TYR A N 1
ATOM 859 C CA . TYR A 1 110 ? 14.578 6.676 -0.579 1.00 87.31 110 TYR A CA 1
ATOM 860 C C . TYR A 1 110 ? 14.776 5.594 0.466 1.00 87.31 110 TYR A C 1
ATOM 862 O O . TYR A 1 110 ? 14.499 5.782 1.653 1.00 87.31 110 TYR A O 1
ATOM 870 N N . SER A 1 111 ? 15.328 4.481 0.015 1.00 81.12 111 SER A N 1
ATOM 871 C CA . SER A 1 111 ? 15.849 3.416 0.855 1.00 81.12 111 SER A CA 1
ATOM 872 C C . SER A 1 111 ? 17.211 2.999 0.278 1.00 81.12 111 SER A C 1
ATOM 874 O O . SER A 1 111 ? 17.304 2.738 -0.923 1.00 81.12 111 SER A O 1
ATOM 876 N N . GLY A 1 112 ? 18.275 2.967 1.091 1.00 71.44 112 GLY A N 1
ATOM 877 C CA . GLY A 1 112 ? 19.638 2.628 0.636 1.00 71.44 112 GLY A CA 1
ATOM 878 C C . GLY A 1 112 ? 19.805 1.136 0.335 1.00 71.44 112 GLY A C 1
ATOM 879 O O . GLY A 1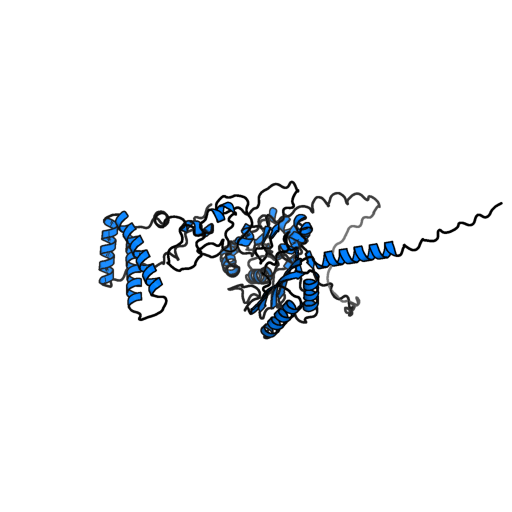 112 ? 19.235 0.344 1.075 1.00 71.44 112 GLY A O 1
ATOM 880 N N . ALA A 1 113 ? 20.527 0.761 -0.742 1.00 63.69 113 ALA A N 1
ATOM 881 C CA . ALA A 1 113 ? 20.522 -0.547 -1.455 1.00 63.69 113 ALA A CA 1
ATOM 882 C C . ALA A 1 113 ? 20.799 -1.860 -0.670 1.00 63.69 113 ALA A C 1
ATOM 884 O O . ALA A 1 113 ? 21.096 -2.888 -1.280 1.00 63.69 113 ALA A O 1
ATOM 885 N N . GLY A 1 114 ? 20.682 -1.871 0.658 1.00 55.56 114 GLY A N 1
ATOM 886 C CA . GLY A 1 114 ? 21.159 -2.949 1.518 1.00 55.56 114 GLY A CA 1
ATOM 887 C C . GLY A 1 114 ? 22.682 -3.090 1.443 1.00 55.56 114 GLY A C 1
ATOM 888 O O . GLY A 1 114 ? 23.347 -2.423 0.651 1.00 55.56 114 GLY A O 1
ATOM 889 N N . ALA A 1 115 ? 23.247 -3.983 2.257 1.00 43.44 115 ALA A N 1
ATOM 890 C CA . ALA A 1 115 ? 24.692 -4.234 2.283 1.00 43.44 115 ALA A CA 1
ATOM 891 C C . ALA A 1 115 ? 25.246 -4.796 0.954 1.00 43.44 115 ALA A C 1
ATOM 893 O O . ALA A 1 115 ? 26.442 -4.701 0.704 1.00 43.44 115 ALA A O 1
ATOM 894 N N . GLU A 1 116 ? 24.389 -5.362 0.094 1.00 50.00 116 GLU A N 1
ATOM 895 C CA . GLU A 1 116 ? 24.800 -6.034 -1.148 1.00 50.00 116 GLU A CA 1
ATOM 896 C C . GLU A 1 116 ? 24.603 -5.200 -2.425 1.00 50.00 116 GLU A C 1
ATOM 898 O O . GLU A 1 116 ? 24.994 -5.644 -3.504 1.00 50.00 116 GLU A O 1
ATOM 903 N N . GLY A 1 117 ? 23.965 -4.023 -2.361 1.00 64.25 117 GLY A N 1
ATOM 904 C CA . GLY A 1 117 ? 23.779 -3.168 -3.543 1.00 64.25 117 GLY A CA 1
ATOM 905 C C . GLY A 1 117 ? 22.957 -3.803 -4.679 1.00 64.25 117 GLY A C 1
ATOM 906 O O . GLY A 1 117 ? 23.028 -3.354 -5.828 1.00 64.25 117 GLY A O 1
ATOM 907 N N . LYS A 1 118 ? 22.212 -4.878 -4.390 1.00 72.25 118 LYS A N 1
ATOM 908 C CA . LYS A 1 118 ? 21.583 -5.735 -5.400 1.00 72.25 118 LYS A CA 1
ATOM 909 C C . LYS A 1 118 ? 20.317 -5.095 -5.965 1.00 72.25 118 LYS A C 1
ATOM 911 O O . LYS A 1 118 ? 19.412 -4.718 -5.227 1.00 72.25 118 LYS A O 1
ATOM 916 N N . ASP A 1 119 ? 20.234 -5.050 -7.292 1.00 78.75 119 ASP A N 1
ATOM 917 C CA . ASP A 1 119 ? 19.071 -4.530 -8.012 1.00 78.75 119 ASP A CA 1
ATOM 918 C C . ASP A 1 119 ? 17.800 -5.338 -7.678 1.00 78.75 119 ASP A C 1
ATOM 920 O O . ASP A 1 119 ? 17.783 -6.542 -7.958 1.00 78.75 119 ASP A O 1
ATOM 924 N N . PRO A 1 120 ? 16.726 -4.722 -7.130 1.00 78.19 120 PRO A N 1
ATOM 925 C CA . PRO A 1 120 ? 15.462 -5.387 -6.828 1.00 78.19 120 PRO A CA 1
ATOM 926 C C . PRO A 1 120 ? 14.636 -5.813 -8.048 1.00 78.19 120 PRO A C 1
ATOM 928 O O . PRO A 1 120 ? 13.674 -6.570 -7.944 1.00 78.19 120 PRO A O 1
ATOM 931 N N . PHE A 1 121 ? 15.010 -5.357 -9.227 1.00 81.81 121 PHE A N 1
ATOM 932 C CA . PHE A 1 121 ? 14.263 -5.577 -10.451 1.00 81.81 121 PHE A CA 1
ATOM 933 C C . PHE A 1 121 ? 15.060 -6.379 -11.476 1.00 81.81 121 PHE A C 1
ATOM 935 O O . PHE A 1 121 ? 14.544 -6.646 -12.556 1.00 81.81 121 PHE A O 1
ATOM 942 N N . GLU A 1 122 ? 16.281 -6.809 -11.134 1.00 83.94 122 GLU A N 1
ATOM 943 C CA . GLU A 1 122 ? 17.147 -7.635 -11.995 1.00 83.94 122 GLU A CA 1
ATOM 944 C C . GLU A 1 122 ? 17.423 -6.963 -13.347 1.00 83.94 122 GLU A C 1
ATOM 946 O O . GLU A 1 122 ? 17.441 -7.608 -14.392 1.00 83.94 122 GLU A O 1
ATOM 951 N N . GLY A 1 123 ? 17.590 -5.638 -13.335 1.00 82.19 123 GLY A N 1
ATOM 952 C CA . GLY A 1 123 ? 17.763 -4.828 -14.536 1.00 82.19 123 GLY A CA 1
ATOM 953 C C . GLY A 1 123 ? 16.479 -4.590 -15.333 1.00 82.19 123 GLY A C 1
ATOM 954 O O . GLY A 1 123 ? 16.521 -3.886 -16.338 1.00 82.19 123 GLY A O 1
ATOM 955 N N . ALA A 1 124 ? 15.333 -5.142 -14.922 1.00 83.38 124 ALA A N 1
ATOM 956 C CA . ALA A 1 124 ? 14.082 -4.987 -15.653 1.00 83.38 124 ALA A CA 1
ATOM 957 C C . ALA A 1 124 ? 13.353 -3.687 -15.287 1.00 83.38 124 ALA A C 1
ATOM 959 O O . ALA A 1 124 ? 13.178 -3.349 -14.115 1.00 83.38 124 ALA A O 1
ATOM 960 N N . LEU A 1 125 ? 12.840 -3.001 -16.307 1.00 88.56 125 LEU A N 1
ATOM 961 C CA . LEU A 1 125 ? 11.870 -1.922 -16.164 1.00 88.56 125 LEU A CA 1
ATOM 962 C C . LEU A 1 125 ? 10.508 -2.392 -16.679 1.00 88.56 125 LEU A C 1
ATOM 964 O O . LEU A 1 125 ? 10.393 -2.862 -17.810 1.00 88.56 125 LEU A O 1
ATOM 968 N N . VAL A 1 126 ? 9.465 -2.241 -15.864 1.00 88.56 126 VAL A N 1
ATOM 969 C CA . VAL A 1 126 ? 8.083 -2.545 -16.253 1.00 88.56 126 VAL A CA 1
ATOM 970 C C . VAL A 1 126 ? 7.205 -1.325 -16.021 1.00 88.56 126 VAL A C 1
ATOM 972 O O . VAL A 1 126 ? 6.912 -0.979 -14.876 1.00 88.56 126 VAL A O 1
ATOM 975 N N . VAL A 1 127 ? 6.725 -0.709 -17.101 1.00 90.62 127 VAL A N 1
ATOM 976 C CA . VAL A 1 127 ? 5.757 0.393 -17.046 1.00 90.62 127 VAL A CA 1
ATOM 977 C C . VAL A 1 127 ? 4.400 -0.119 -17.516 1.00 90.62 127 VAL A C 1
ATOM 979 O O . VAL A 1 127 ? 4.186 -0.436 -18.681 1.00 90.62 127 VAL A O 1
ATOM 982 N N . GLN A 1 128 ? 3.463 -0.258 -16.584 1.00 89.31 128 GLN A N 1
ATOM 983 C CA . GLN A 1 128 ? 2.178 -0.893 -16.843 1.00 89.31 128 GLN A CA 1
ATOM 984 C C . GLN A 1 128 ? 1.055 0.140 -16.947 1.00 89.31 128 GLN A C 1
ATOM 986 O O . GLN A 1 128 ? 0.804 0.901 -16.010 1.00 89.31 128 GLN A O 1
ATOM 991 N N . LYS A 1 129 ? 0.295 0.084 -18.048 1.00 91.62 129 LYS A N 1
ATOM 992 C CA . LYS A 1 129 ? -1.013 0.742 -18.135 1.00 91.62 129 LYS A CA 1
ATOM 993 C C . LYS A 1 129 ? -1.998 0.065 -17.188 1.00 91.62 129 LYS A C 1
ATOM 995 O O . LYS A 1 129 ? -2.273 -1.130 -17.326 1.00 91.62 129 LYS A O 1
ATOM 1000 N N . THR A 1 130 ? -2.581 0.829 -16.276 1.00 91.88 130 THR A N 1
ATOM 1001 C CA . THR A 1 130 ? -3.605 0.347 -15.345 1.00 91.88 130 THR A CA 1
ATOM 1002 C C . THR A 1 130 ? -4.831 1.256 -15.356 1.00 91.88 130 THR A C 1
ATOM 1004 O O . THR A 1 130 ? -4.808 2.372 -15.870 1.00 91.88 130 THR A O 1
ATOM 1007 N N . SER A 1 131 ? -5.947 0.763 -14.816 1.00 90.75 131 SER A N 1
ATOM 1008 C CA . SER A 1 131 ? -7.137 1.593 -14.585 1.00 90.75 131 SER A CA 1
ATOM 1009 C C . SER A 1 131 ? -6.979 2.514 -13.376 1.00 90.75 131 SER A C 1
ATOM 1011 O O . SER A 1 131 ? -7.650 3.533 -13.299 1.00 90.75 131 SER A O 1
ATOM 1013 N N . GLU A 1 132 ? -6.110 2.141 -12.435 1.00 91.94 132 GLU A N 1
ATOM 1014 C CA . GLU A 1 132 ? -5.859 2.846 -11.179 1.00 91.94 132 GLU A CA 1
ATOM 1015 C C . GLU A 1 132 ? -4.369 2.758 -10.818 1.00 91.94 132 GLU A C 1
ATOM 1017 O O . GLU A 1 132 ? -3.725 1.737 -11.095 1.00 91.94 132 GLU A O 1
ATOM 1022 N N . VAL A 1 133 ? -3.818 3.782 -10.160 1.00 92.38 133 VAL A N 1
ATOM 1023 C CA . VAL A 1 133 ? -2.417 3.759 -9.681 1.00 92.38 133 VAL A CA 1
ATOM 1024 C C . VAL A 1 133 ? -2.230 2.787 -8.511 1.00 92.38 133 VAL A C 1
ATOM 1026 O O . VAL A 1 133 ? -1.148 2.234 -8.289 1.00 92.38 133 VAL A O 1
ATOM 1029 N N . THR A 1 134 ? -3.316 2.519 -7.787 1.00 91.00 134 THR A N 1
ATOM 1030 C CA . THR A 1 134 ? -3.434 1.469 -6.778 1.00 91.00 134 THR A CA 1
ATOM 1031 C C . THR A 1 134 ? -4.781 0.772 -6.943 1.00 91.00 134 THR A C 1
ATOM 1033 O O . THR A 1 134 ? -5.798 1.427 -7.118 1.00 91.00 134 THR A O 1
ATOM 1036 N N . SER A 1 135 ? -4.799 -0.561 -6.936 1.00 87.44 135 SER A N 1
ATOM 1037 C CA . SER A 1 135 ? -6.031 -1.327 -7.169 1.00 87.44 135 SER A CA 1
ATOM 1038 C C . SER A 1 135 ? -6.947 -1.216 -5.956 1.00 87.44 135 SER A C 1
ATOM 1040 O O . SER A 1 135 ? -6.588 -1.713 -4.885 1.00 87.44 135 SER A O 1
ATOM 1042 N N . THR A 1 136 ? -8.104 -0.567 -6.110 1.00 84.75 136 THR A N 1
ATOM 1043 C CA . THR A 1 136 ? -9.000 -0.274 -4.974 1.00 84.75 136 THR A CA 1
ATOM 1044 C C . THR A 1 136 ? -10.334 -1.000 -5.019 1.00 84.75 136 THR A C 1
ATOM 1046 O O . THR A 1 136 ? -11.113 -0.931 -4.066 1.00 84.75 136 THR A O 1
ATOM 1049 N N . GLY A 1 137 ? -10.586 -1.750 -6.093 1.00 84.62 137 GLY A N 1
ATOM 1050 C CA . GLY A 1 137 ? -11.803 -2.536 -6.241 1.00 84.62 137 GLY A CA 1
ATOM 1051 C C . GLY A 1 137 ? -13.049 -1.644 -6.166 1.00 84.62 137 GLY A C 1
ATOM 1052 O O . GLY A 1 137 ? -13.180 -0.744 -6.995 1.00 84.62 137 GLY A O 1
ATOM 1053 N N . PRO A 1 138 ? -13.967 -1.858 -5.202 1.00 80.81 138 PRO A N 1
ATOM 1054 C CA . PRO A 1 138 ? -15.190 -1.059 -5.088 1.00 80.81 138 PRO A CA 1
ATOM 1055 C C . PRO A 1 138 ? -14.974 0.447 -4.853 1.00 80.81 138 PRO A C 1
ATOM 1057 O O . PRO A 1 138 ? -15.883 1.221 -5.129 1.00 80.81 138 PRO A O 1
ATOM 1060 N N . MET A 1 139 ? -13.792 0.889 -4.393 1.00 85.06 139 MET A N 1
ATOM 1061 C CA . MET A 1 139 ? -13.508 2.320 -4.152 1.00 85.06 139 MET A CA 1
ATOM 1062 C C . MET A 1 139 ? -13.035 3.074 -5.391 1.00 85.06 139 MET A C 1
ATOM 1064 O O . MET A 1 139 ? -12.532 4.187 -5.252 1.00 85.06 139 MET A O 1
ATOM 1068 N N . ARG A 1 140 ? -13.161 2.509 -6.595 1.00 78.06 140 ARG A N 1
ATOM 1069 C CA . ARG A 1 140 ? -12.625 3.139 -7.810 1.00 78.06 140 ARG A CA 1
ATOM 1070 C C . ARG A 1 140 ? -13.105 4.583 -7.996 1.00 78.06 140 ARG A C 1
ATOM 1072 O O . ARG A 1 140 ? -12.350 5.423 -8.473 1.00 78.06 140 ARG A O 1
ATOM 1079 N N . ASP A 1 141 ? -14.338 4.868 -7.586 1.00 81.38 141 ASP A N 1
ATOM 1080 C CA . ASP A 1 141 ? -14.947 6.192 -7.719 1.00 81.38 141 ASP A CA 1
ATOM 1081 C C . ASP A 1 141 ? -14.640 7.121 -6.520 1.00 81.38 141 ASP A C 1
ATOM 1083 O O . ASP A 1 141 ? -14.988 8.305 -6.542 1.00 81.38 141 ASP A O 1
ATOM 1087 N N . ALA A 1 142 ? -13.954 6.623 -5.481 1.00 84.38 142 ALA A N 1
ATOM 1088 C CA . ALA A 1 142 ? -13.440 7.442 -4.389 1.00 84.38 142 ALA A CA 1
ATOM 1089 C C . ALA A 1 142 ? -12.289 8.312 -4.903 1.00 84.38 142 ALA A C 1
ATOM 1091 O O . ALA A 1 142 ? -11.214 7.826 -5.259 1.00 84.38 142 ALA A O 1
ATOM 1092 N N . LYS A 1 143 ? -12.524 9.624 -4.932 1.00 86.88 143 LYS A N 1
ATOM 1093 C CA . LYS A 1 143 ? -11.549 10.601 -5.416 1.00 86.88 143 LYS A CA 1
ATOM 1094 C C . LYS A 1 143 ? -10.638 11.063 -4.272 1.00 86.88 143 LYS A C 1
ATOM 1096 O O . LYS A 1 143 ? -11.159 11.578 -3.280 1.00 86.88 143 LYS A O 1
ATOM 1101 N N . PRO A 1 144 ? -9.305 10.944 -4.406 1.00 88.56 144 PRO A N 1
ATOM 1102 C CA . PRO A 1 144 ? -8.350 11.624 -3.536 1.00 88.56 144 PRO A CA 1
ATOM 1103 C C . PRO A 1 144 ? -8.545 13.142 -3.525 1.00 88.56 144 PRO A C 1
ATOM 1105 O O . PRO A 1 144 ? -9.039 13.718 -4.499 1.00 88.56 144 PRO A O 1
ATOM 1108 N N . THR A 1 145 ? -8.067 13.810 -2.473 1.00 88.31 145 THR A N 1
ATOM 1109 C CA . THR A 1 145 ? -8.091 15.282 -2.371 1.00 88.31 145 THR A CA 1
ATOM 1110 C C . THR A 1 145 ? -7.400 15.951 -3.564 1.00 88.31 145 THR A C 1
ATOM 1112 O O . THR A 1 145 ? -7.933 16.903 -4.127 1.00 88.31 145 THR A O 1
ATOM 1115 N N . ALA A 1 146 ? -6.276 15.395 -4.031 1.00 84.38 146 ALA A N 1
ATOM 1116 C CA . ALA A 1 146 ? -5.534 15.894 -5.195 1.00 84.38 146 ALA A CA 1
ATOM 1117 C C . ALA A 1 146 ? -6.337 15.888 -6.515 1.00 84.38 146 ALA A C 1
ATOM 1119 O O . ALA A 1 146 ? -5.989 16.606 -7.447 1.00 84.38 146 ALA A O 1
ATOM 1120 N N . LEU A 1 147 ? -7.423 15.109 -6.597 1.00 87.50 147 LEU A N 1
ATOM 1121 C CA . LEU A 1 147 ? -8.331 15.050 -7.751 1.00 87.50 147 LEU A CA 1
ATOM 1122 C C . LEU A 1 147 ? -9.688 15.719 -7.463 1.00 87.50 147 LEU A C 1
ATOM 1124 O O . LEU A 1 147 ? -10.694 15.392 -8.097 1.00 87.50 147 LEU A O 1
ATOM 1128 N N . GLY A 1 148 ? -9.733 16.631 -6.486 1.00 85.12 148 GLY A N 1
ATOM 1129 C CA . GLY A 1 148 ? -10.934 17.379 -6.103 1.00 85.12 148 GLY A CA 1
ATOM 1130 C C . GLY A 1 148 ? -11.914 16.605 -5.216 1.00 85.12 148 GLY A C 1
ATOM 1131 O O . GLY A 1 148 ? -13.072 16.999 -5.091 1.00 85.12 148 GLY A O 1
ATOM 1132 N N . GLY A 1 149 ? -11.488 15.484 -4.629 1.00 87.38 149 GLY A N 1
ATOM 1133 C CA . GLY A 1 149 ? -12.271 14.752 -3.637 1.00 87.38 149 GLY A CA 1
ATOM 1134 C C . GLY A 1 149 ? -12.125 15.299 -2.216 1.00 87.38 149 GLY A C 1
ATOM 1135 O O . GLY A 1 149 ? -11.508 16.335 -1.979 1.00 87.38 149 GLY A O 1
ATOM 1136 N N . ARG A 1 150 ? -12.693 14.576 -1.246 1.00 87.81 150 ARG A N 1
ATOM 1137 C CA . ARG A 1 150 ? -12.610 14.905 0.186 1.00 87.81 150 ARG A CA 1
ATOM 1138 C C . ARG A 1 150 ? -11.931 13.765 0.939 1.00 87.81 150 ARG A C 1
ATOM 1140 O O . ARG A 1 150 ? -12.612 12.862 1.413 1.00 87.81 150 ARG A O 1
ATOM 1147 N N . GLY A 1 151 ? -10.603 13.797 1.015 1.00 90.62 151 GLY A N 1
ATOM 1148 C CA . GLY A 1 151 ? -9.805 12.854 1.802 1.00 90.62 151 GLY A CA 1
ATOM 1149 C C . GLY A 1 151 ? -9.754 13.187 3.296 1.00 90.62 151 GLY A C 1
ATOM 1150 O O . GLY A 1 151 ? -10.346 14.164 3.771 1.00 90.62 151 GLY A O 1
ATOM 1151 N N . GLY A 1 152 ? -9.035 12.354 4.043 1.00 92.81 152 GLY A N 1
ATOM 1152 C CA . GLY A 1 152 ? -8.660 12.647 5.425 1.00 92.81 152 GLY A CA 1
ATOM 1153 C C . GLY A 1 152 ? -7.575 13.722 5.510 1.00 92.81 152 GLY A C 1
ATOM 1154 O O . GLY A 1 152 ? -6.865 13.975 4.537 1.00 92.81 152 GLY A O 1
ATOM 1155 N N . THR A 1 153 ? -7.444 14.340 6.680 1.00 96.38 153 THR A N 1
ATOM 1156 C CA . THR A 1 153 ? -6.383 15.314 6.969 1.00 96.38 153 THR A CA 1
ATOM 1157 C C . THR A 1 153 ? -5.018 14.623 6.960 1.00 96.38 153 THR A C 1
ATOM 1159 O O . THR A 1 153 ? -4.829 13.624 7.653 1.00 96.38 153 THR A O 1
ATOM 1162 N N . HIS A 1 154 ? -4.061 15.138 6.189 1.00 96.69 154 HIS A N 1
ATOM 1163 C CA . HIS A 1 154 ? -2.680 14.654 6.201 1.00 96.69 154 HIS A CA 1
ATOM 1164 C C . HIS A 1 154 ? -1.962 15.155 7.458 1.00 96.69 154 HIS A C 1
ATOM 1166 O O . HIS A 1 154 ? -1.790 16.358 7.630 1.00 96.69 154 HIS A O 1
ATOM 1172 N N . LEU A 1 155 ? -1.545 14.234 8.323 1.00 97.81 155 LEU A N 1
ATOM 1173 C CA . LEU A 1 155 ? -0.752 14.521 9.518 1.00 97.81 155 LEU A CA 1
ATOM 1174 C C . LEU A 1 155 ? 0.729 14.350 9.202 1.00 97.81 155 LEU A C 1
ATOM 1176 O O . LEU A 1 155 ? 1.112 13.356 8.577 1.00 97.81 155 LEU A O 1
ATOM 1180 N N . SER A 1 156 ? 1.556 15.297 9.647 1.00 96.75 156 SER A N 1
ATOM 1181 C CA . SER A 1 156 ? 3.012 15.146 9.596 1.00 96.75 156 SER A CA 1
ATOM 1182 C C . SER A 1 156 ? 3.463 13.941 10.442 1.00 96.75 156 SER A C 1
ATOM 1184 O O . SER A 1 156 ? 2.703 13.479 11.301 1.00 96.75 156 SER A O 1
ATOM 1186 N N . PRO A 1 157 ? 4.685 13.411 10.242 1.00 95.50 157 PRO A N 1
ATOM 1187 C CA . PRO A 1 157 ? 5.236 12.392 11.129 1.00 95.50 157 PRO A CA 1
ATOM 1188 C C . PRO A 1 157 ? 5.139 12.763 12.615 1.00 95.50 157 PRO A C 1
ATOM 1190 O O . PRO A 1 157 ? 4.746 11.914 13.411 1.00 95.50 157 PRO A O 1
ATOM 1193 N N . ASP A 1 158 ? 5.447 14.012 12.980 1.00 95.75 158 ASP A N 1
ATOM 1194 C CA . ASP A 1 158 ? 5.391 14.485 14.367 1.00 95.75 158 ASP A CA 1
ATOM 1195 C C . ASP A 1 158 ? 3.942 14.544 14.894 1.00 95.75 158 ASP A C 1
ATOM 1197 O O . ASP A 1 158 ? 3.651 13.997 15.958 1.00 95.75 158 ASP A O 1
ATOM 1201 N N . ASP A 1 159 ? 2.993 15.083 14.120 1.00 97.31 159 ASP A N 1
ATOM 1202 C CA . ASP A 1 159 ? 1.575 15.117 14.525 1.00 97.31 159 ASP A CA 1
ATOM 1203 C C . ASP A 1 159 ? 0.981 13.709 14.668 1.00 97.31 159 ASP A C 1
ATOM 1205 O O . ASP A 1 159 ? 0.166 13.437 15.557 1.00 97.31 159 ASP A O 1
ATOM 1209 N N . PHE A 1 160 ? 1.382 12.793 13.783 1.00 97.38 160 PHE A N 1
ATOM 1210 C CA . PHE A 1 160 ? 0.960 11.400 13.843 1.00 97.38 160 PHE A CA 1
ATOM 1211 C C . PHE A 1 160 ? 1.573 10.689 15.054 1.00 97.38 160 PHE A C 1
ATOM 1213 O O . PHE A 1 160 ? 0.886 9.904 15.700 1.00 97.38 160 PHE A O 1
ATOM 1220 N N . HIS A 1 161 ? 2.825 10.988 15.409 1.00 96.12 161 HIS A N 1
ATOM 1221 C CA . HIS A 1 161 ? 3.466 10.471 16.619 1.00 96.12 161 HIS A CA 1
ATOM 1222 C C . HIS A 1 161 ? 2.706 10.883 17.889 1.00 96.12 161 HIS A C 1
ATOM 1224 O O . HIS A 1 161 ? 2.407 10.040 18.738 1.00 96.12 161 HIS A O 1
ATOM 1230 N N . GLU A 1 162 ? 2.300 12.150 17.988 1.00 96.12 162 GLU A N 1
ATOM 1231 C CA . GLU A 1 162 ? 1.456 12.620 19.094 1.00 96.12 162 GLU A CA 1
ATOM 1232 C C . GLU A 1 162 ? 0.057 11.989 19.079 1.00 96.12 162 GLU A C 1
ATOM 1234 O O . GLU A 1 162 ? -0.527 11.714 20.131 1.00 96.12 162 GLU A O 1
ATOM 1239 N N . LEU A 1 163 ? -0.507 11.721 17.896 1.00 96.69 163 LEU A N 1
ATOM 1240 C CA . LEU A 1 163 ? -1.757 10.970 17.773 1.00 96.69 163 LEU A CA 1
ATOM 1241 C C . LEU A 1 163 ? -1.610 9.537 18.298 1.00 96.69 163 LEU A C 1
ATOM 1243 O O . LEU A 1 163 ? -2.466 9.105 19.066 1.00 96.69 163 LEU A O 1
ATOM 1247 N N . LEU A 1 164 ? -0.533 8.827 17.951 1.00 95.88 164 LEU A N 1
ATOM 1248 C CA . LEU A 1 164 ? -0.256 7.474 18.449 1.00 95.88 164 LEU A CA 1
ATOM 1249 C C . LEU A 1 164 ? -0.133 7.454 19.976 1.00 95.88 164 LEU A C 1
ATOM 1251 O O . LEU A 1 164 ? -0.760 6.626 20.633 1.00 95.88 164 LEU A O 1
ATOM 1255 N N . ARG A 1 165 ? 0.593 8.419 20.552 1.00 94.94 165 ARG A N 1
ATOM 1256 C CA . ARG A 1 165 ? 0.735 8.552 22.009 1.00 94.94 165 ARG A CA 1
ATOM 1257 C C . ARG A 1 165 ? -0.605 8.784 22.713 1.00 94.94 165 ARG A C 1
ATOM 1259 O O . ARG A 1 165 ? -0.829 8.274 23.810 1.00 94.94 165 ARG A O 1
ATOM 1266 N N . ARG A 1 166 ? -1.506 9.561 22.103 1.00 95.25 166 ARG A N 1
ATOM 1267 C CA . ARG A 1 166 ? -2.875 9.744 22.616 1.00 95.25 166 ARG A CA 1
ATOM 1268 C C . ARG A 1 166 ? -3.700 8.467 22.478 1.00 95.25 166 ARG A C 1
ATOM 1270 O O . ARG A 1 166 ? -4.377 8.098 23.435 1.00 95.25 166 ARG A O 1
ATOM 1277 N N . ALA A 1 167 ? -3.591 7.773 21.345 1.00 94.81 167 ALA A N 1
ATOM 1278 C CA . ALA A 1 167 ? -4.320 6.536 21.068 1.00 94.81 167 ALA A CA 1
ATOM 1279 C C . ALA A 1 167 ? -4.038 5.427 22.097 1.00 94.81 167 ALA A C 1
ATOM 1281 O O . ALA A 1 167 ? -4.933 4.645 22.397 1.00 94.81 167 ALA A O 1
ATOM 1282 N N . GLU A 1 168 ? -2.854 5.411 22.727 1.00 92.44 168 GLU A N 1
ATOM 1283 C CA . GLU A 1 168 ? -2.552 4.464 23.814 1.00 92.44 168 GLU A CA 1
ATOM 1284 C C . GLU A 1 168 ? -3.495 4.565 25.022 1.00 92.44 168 GLU A C 1
ATOM 1286 O O . GLU A 1 168 ? -3.641 3.603 25.781 1.00 92.44 168 GLU A O 1
ATOM 1291 N N . LYS A 1 169 ? -4.118 5.732 25.220 1.00 93.38 169 LYS A N 1
ATOM 1292 C CA . LYS A 1 169 ? -4.994 6.035 26.361 1.00 93.38 169 LYS A CA 1
ATOM 1293 C C . LYS A 1 169 ? -6.427 6.342 25.936 1.00 93.38 169 LYS A C 1
ATOM 1295 O O . LYS A 1 169 ? -7.339 6.201 26.750 1.00 93.38 169 LYS A O 1
ATOM 1300 N N . ASP A 1 170 ? -6.621 6.758 24.691 1.00 94.31 170 ASP A N 1
ATOM 1301 C CA . ASP A 1 170 ? -7.901 7.192 24.152 1.00 94.31 170 ASP A CA 1
ATOM 1302 C C . ASP A 1 170 ? -8.490 6.149 23.194 1.00 94.31 170 ASP A C 1
ATOM 1304 O O . ASP A 1 170 ? -8.037 5.970 22.064 1.00 94.31 170 ASP A O 1
ATOM 1308 N N . LYS A 1 171 ? -9.558 5.483 23.646 1.00 92.00 171 LYS A N 1
ATOM 1309 C CA . LYS A 1 171 ? -10.285 4.481 22.853 1.00 92.00 171 LYS A CA 1
ATOM 1310 C C . LYS A 1 171 ? -11.118 5.097 21.729 1.00 92.00 171 LYS A C 1
ATOM 1312 O O . LYS A 1 171 ? -11.679 4.342 20.930 1.00 92.00 171 LYS A O 1
ATOM 1317 N N . ASP A 1 172 ? -11.259 6.420 21.676 1.00 95.88 172 ASP A N 1
ATOM 1318 C CA . ASP A 1 172 ? -11.937 7.135 20.594 1.00 95.88 172 ASP A CA 1
ATOM 1319 C C . ASP A 1 172 ? -11.008 7.477 19.428 1.00 95.88 172 ASP A C 1
ATOM 1321 O O . ASP A 1 172 ? -11.467 8.018 18.421 1.00 95.88 172 ASP A O 1
ATOM 1325 N N . ILE A 1 173 ? -9.739 7.067 19.501 1.00 97.62 173 ILE A N 1
ATOM 1326 C CA . ILE A 1 173 ? -8.798 7.108 18.385 1.00 97.62 173 ILE A CA 1
ATOM 1327 C C . ILE A 1 173 ? -8.585 5.688 17.857 1.00 97.62 173 ILE A C 1
ATOM 1329 O O . ILE A 1 173 ? -8.166 4.782 18.573 1.00 97.62 173 ILE A O 1
ATOM 1333 N N . VAL A 1 174 ? -8.855 5.494 16.569 1.00 97.88 174 VAL A N 1
ATOM 1334 C CA . VAL A 1 174 ? -8.636 4.232 15.862 1.00 97.88 174 VAL A CA 1
ATOM 1335 C C . VAL A 1 174 ? -7.484 4.411 14.894 1.00 97.88 174 VAL A C 1
ATOM 1337 O O . VAL A 1 174 ? -7.604 5.110 13.889 1.00 97.88 174 VAL A O 1
ATOM 1340 N N . VAL A 1 175 ? -6.377 3.735 15.175 1.00 98.00 175 VAL A N 1
ATOM 1341 C CA . VAL A 1 175 ? -5.223 3.678 14.278 1.00 98.00 175 VAL A CA 1
ATOM 1342 C C . VAL A 1 175 ? -5.402 2.468 13.363 1.00 98.00 175 VAL A C 1
ATOM 1344 O O . VAL A 1 175 ? -5.445 1.336 13.837 1.00 98.00 175 VAL A O 1
ATOM 1347 N N . LEU A 1 176 ? -5.550 2.687 12.058 1.00 97.75 176 LEU A N 1
ATOM 1348 C CA . LEU A 1 176 ? -5.964 1.661 11.099 1.00 97.75 176 LEU A CA 1
ATOM 1349 C C . LEU A 1 176 ? -4.878 1.384 10.054 1.00 97.75 176 LEU A C 1
ATOM 1351 O O . LEU A 1 176 ? -4.515 2.261 9.262 1.00 97.75 176 LEU A O 1
ATOM 1355 N N . ASP A 1 177 ? -4.402 0.139 10.015 1.00 97.31 177 ASP A N 1
ATOM 1356 C CA . ASP A 1 177 ? -3.466 -0.325 8.993 1.00 97.31 177 ASP A CA 1
ATOM 1357 C C . ASP A 1 177 ? -4.226 -0.627 7.694 1.00 97.31 177 ASP A C 1
ATOM 1359 O O . ASP A 1 177 ? -5.118 -1.470 7.656 1.00 97.31 177 ASP A O 1
ATOM 1363 N N . THR A 1 178 ? -3.897 0.063 6.603 1.00 95.25 178 THR A N 1
ATOM 1364 C CA . THR A 1 178 ? -4.557 -0.154 5.297 1.00 95.25 178 THR A CA 1
ATOM 1365 C C . THR A 1 178 ? -3.773 -1.105 4.392 1.00 95.25 178 THR A C 1
ATOM 1367 O O . THR A 1 178 ? -4.040 -1.207 3.186 1.00 95.25 178 THR A O 1
ATOM 1370 N N . ARG A 1 179 ? -2.757 -1.777 4.946 1.00 94.12 179 ARG A N 1
ATOM 1371 C CA . ARG A 1 179 ? -1.893 -2.685 4.200 1.00 94.12 179 ARG A CA 1
ATOM 1372 C C . ARG A 1 179 ? -2.461 -4.096 4.100 1.00 94.12 179 ARG A C 1
ATOM 1374 O O . ARG A 1 179 ? -3.467 -4.436 4.715 1.00 94.12 179 ARG A O 1
ATOM 1381 N N . ASN A 1 180 ? -1.833 -4.913 3.258 1.00 89.62 180 ASN A N 1
ATOM 1382 C CA . ASN A 1 180 ? -2.144 -6.331 3.223 1.00 89.62 180 ASN A CA 1
ATOM 1383 C C . ASN A 1 180 ? -1.552 -7.011 4.465 1.00 89.62 180 ASN A C 1
ATOM 1385 O O . ASN A 1 180 ? -0.495 -6.618 4.954 1.00 89.62 180 ASN A O 1
ATOM 1389 N N . HIS A 1 181 ? -2.181 -8.091 4.916 1.00 85.75 181 HIS A N 1
ATOM 1390 C CA . HIS A 1 181 ? -1.820 -8.820 6.126 1.00 85.75 181 HIS A CA 1
ATOM 1391 C C . HIS A 1 181 ? -0.352 -9.267 6.143 1.00 85.75 181 HIS A C 1
ATOM 1393 O O . HIS A 1 181 ? 0.287 -9.206 7.186 1.00 85.75 181 HIS A O 1
ATOM 1399 N N . TYR A 1 182 ? 0.224 -9.660 4.999 1.00 82.00 182 TYR A N 1
ATOM 1400 C CA . TYR A 1 182 ? 1.642 -10.039 4.943 1.00 82.00 182 TYR A CA 1
ATOM 1401 C C . TYR A 1 182 ? 2.588 -8.864 5.260 1.00 82.00 182 TYR A C 1
ATOM 1403 O O . TYR A 1 182 ? 3.681 -9.087 5.768 1.00 82.00 182 TYR A O 1
ATOM 1411 N N . GLU A 1 183 ? 2.178 -7.620 4.988 1.00 87.75 183 GLU A N 1
ATOM 1412 C CA . GLU A 1 183 ? 2.938 -6.406 5.319 1.00 87.75 183 GLU A CA 1
ATOM 1413 C C . GLU A 1 183 ? 2.773 -6.052 6.801 1.00 87.75 183 GLU A C 1
ATOM 1415 O O . GLU A 1 183 ? 3.727 -5.641 7.456 1.00 87.75 183 GLU A O 1
ATOM 1420 N N . THR A 1 184 ? 1.561 -6.218 7.333 1.00 87.94 184 THR A N 1
ATOM 1421 C CA . THR A 1 184 ? 1.248 -5.967 8.745 1.00 87.94 184 THR A CA 1
ATOM 1422 C C . THR A 1 184 ? 1.912 -6.990 9.665 1.00 87.94 184 THR A C 1
ATOM 1424 O O . THR A 1 184 ? 2.406 -6.624 10.730 1.00 87.94 184 THR A O 1
ATOM 1427 N N . ALA A 1 185 ? 2.004 -8.250 9.230 1.00 82.81 185 ALA A N 1
ATOM 1428 C CA . ALA A 1 185 ? 2.639 -9.333 9.976 1.00 82.81 185 ALA A CA 1
ATOM 1429 C C . ALA A 1 185 ? 4.142 -9.111 10.212 1.00 82.81 185 ALA A C 1
ATOM 1431 O O . ALA A 1 185 ? 4.666 -9.568 11.227 1.00 82.81 185 ALA A O 1
ATOM 1432 N N . VAL A 1 186 ? 4.838 -8.414 9.304 1.00 81.38 186 VAL A N 1
ATOM 1433 C CA . VAL A 1 186 ? 6.278 -8.145 9.466 1.00 81.38 186 VAL A CA 1
ATOM 1434 C C . VAL A 1 186 ? 6.583 -6.915 10.319 1.00 81.38 186 VAL A C 1
ATOM 1436 O O . VAL A 1 186 ? 7.662 -6.825 10.903 1.00 81.38 186 VAL A O 1
ATOM 1439 N N . GLY A 1 187 ? 5.635 -5.990 10.442 1.00 86.88 187 GLY A N 1
ATOM 1440 C CA . GLY A 1 187 ? 5.745 -4.849 11.338 1.00 86.88 187 GLY A CA 1
ATOM 1441 C C . GLY A 1 187 ? 4.591 -3.877 11.174 1.00 86.88 187 GLY A C 1
ATOM 1442 O O . GLY A 1 187 ? 4.073 -3.718 10.072 1.00 86.88 187 GLY A O 1
ATOM 1443 N N . THR A 1 188 ? 4.172 -3.234 12.259 1.00 93.12 188 THR A N 1
ATOM 1444 C CA . THR A 1 188 ? 3.054 -2.281 12.290 1.00 93.12 188 THR A CA 1
ATOM 1445 C C . THR A 1 188 ? 3.161 -1.354 13.504 1.00 93.12 188 THR A C 1
ATOM 1447 O O . THR A 1 188 ? 3.978 -1.591 14.397 1.00 93.12 188 THR A O 1
ATOM 1450 N N . PHE A 1 189 ? 2.356 -0.292 13.543 1.00 93.94 189 PHE A N 1
ATOM 1451 C CA . PHE A 1 189 ? 2.278 0.581 14.714 1.00 93.94 189 PHE A CA 1
ATOM 1452 C C . PHE A 1 189 ? 1.650 -0.148 15.903 1.00 93.94 189 PHE A C 1
ATOM 1454 O O . PHE A 1 189 ? 0.704 -0.927 15.750 1.00 93.94 189 PHE A O 1
ATOM 1461 N N . ARG A 1 190 ? 2.162 0.125 17.104 1.00 89.56 190 ARG A N 1
ATOM 1462 C CA . ARG A 1 190 ? 1.589 -0.374 18.354 1.00 89.56 190 ARG A CA 1
ATOM 1463 C C . ARG A 1 190 ? 0.097 -0.023 18.411 1.00 89.56 190 ARG A C 1
ATOM 1465 O O . ARG A 1 190 ? -0.297 1.090 18.082 1.00 89.56 190 ARG A O 1
ATOM 1472 N N . GLN A 1 191 ? -0.722 -0.998 18.807 1.00 87.50 191 GLN A N 1
ATOM 1473 C CA . GLN A 1 191 ? -2.188 -0.893 18.906 1.00 87.50 191 GLN A CA 1
ATOM 1474 C C . GLN A 1 191 ? -2.944 -0.596 17.595 1.00 87.50 191 GLN A C 1
ATOM 1476 O O . GLN A 1 191 ? -4.157 -0.389 17.636 1.00 87.50 191 GLN A O 1
ATOM 1481 N N . ALA A 1 192 ? -2.283 -0.624 16.432 1.00 95.69 192 ALA A N 1
ATOM 1482 C CA . ALA A 1 192 ? -2.986 -0.498 15.163 1.00 95.69 192 ALA A CA 1
ATOM 1483 C C . ALA A 1 192 ? -3.938 -1.681 14.930 1.00 95.69 192 ALA A C 1
ATOM 1485 O O . ALA A 1 192 ? -3.591 -2.846 15.143 1.00 95.69 192 ALA A O 1
ATOM 1486 N N . VAL A 1 193 ? -5.138 -1.378 14.442 1.00 96.38 193 VAL A N 1
ATOM 1487 C CA . VAL A 1 193 ? -6.102 -2.370 13.972 1.00 96.38 193 VAL A CA 1
ATOM 1488 C C . VAL A 1 193 ? -5.588 -2.952 12.656 1.00 96.38 193 VAL A C 1
ATOM 1490 O O . VAL A 1 193 ? -5.401 -2.209 11.693 1.00 96.38 193 VAL A O 1
ATOM 1493 N N . ASP A 1 194 ? -5.382 -4.274 12.620 1.00 94.31 194 ASP A N 1
ATOM 1494 C CA . ASP A 1 194 ? -5.097 -5.052 11.406 1.00 94.31 194 ASP A CA 1
ATOM 1495 C C . ASP A 1 194 ? -6.413 -5.580 10.806 1.00 94.31 194 ASP A C 1
ATOM 1497 O O . ASP A 1 194 ? -7.025 -6.492 11.377 1.00 94.31 194 ASP A O 1
ATOM 1501 N N . PRO A 1 195 ? -6.858 -5.073 9.641 1.00 92.31 195 PRO A N 1
ATOM 1502 C CA . PRO A 1 195 ? -8.050 -5.578 8.966 1.00 92.31 195 PRO A CA 1
ATOM 1503 C C . PRO A 1 195 ? -7.885 -6.977 8.358 1.00 92.31 195 PRO A C 1
ATOM 1505 O O . PRO A 1 195 ? -8.858 -7.547 7.859 1.00 92.31 195 PRO A O 1
ATOM 1508 N N . LYS A 1 196 ? -6.660 -7.519 8.349 1.00 89.06 196 LYS A N 1
ATOM 1509 C CA . LYS A 1 196 ? -6.273 -8.798 7.740 1.00 89.06 196 LYS A CA 1
ATOM 1510 C C . LYS A 1 196 ? -6.602 -8.868 6.246 1.00 89.06 196 LYS A C 1
ATOM 1512 O O . LYS A 1 196 ? -7.078 -9.885 5.739 1.00 89.06 196 LYS A O 1
ATOM 1517 N N . LEU A 1 197 ? -6.351 -7.777 5.516 1.00 88.25 197 LEU A N 1
ATOM 1518 C CA . LEU A 1 197 ? -6.615 -7.716 4.074 1.00 88.25 197 LEU A CA 1
ATOM 1519 C C . LEU A 1 197 ? -5.663 -8.648 3.321 1.00 88.25 197 LEU A C 1
ATOM 1521 O O . LEU A 1 197 ? -4.450 -8.543 3.461 1.00 88.25 197 LEU A O 1
ATOM 1525 N N . ARG A 1 198 ? -6.169 -9.504 2.435 1.00 84.62 198 ARG A N 1
ATOM 1526 C CA . ARG A 1 198 ? -5.301 -10.189 1.456 1.00 84.62 198 ARG A CA 1
ATOM 1527 C C . ARG A 1 198 ? -4.929 -9.265 0.306 1.00 84.62 198 ARG A C 1
ATOM 1529 O O . ARG A 1 198 ? -3.822 -9.312 -0.218 1.00 84.62 198 ARG A O 1
ATOM 1536 N N . CYS A 1 199 ? -5.875 -8.421 -0.090 1.00 85.62 199 CYS A N 1
ATOM 1537 C CA . CYS A 1 199 ? -5.656 -7.372 -1.066 1.00 85.62 199 CYS A CA 1
ATOM 1538 C C . CYS A 1 199 ? -6.427 -6.112 -0.673 1.00 85.62 199 CYS A C 1
ATOM 1540 O O . CYS A 1 199 ? -7.522 -6.183 -0.116 1.00 85.62 199 CYS A O 1
ATOM 1542 N N . PHE A 1 200 ? -5.882 -4.950 -1.027 1.00 90.88 200 PHE A N 1
ATOM 1543 C CA . PHE A 1 200 ? -6.468 -3.653 -0.681 1.00 90.88 200 PHE A CA 1
ATOM 1544 C C . PHE A 1 200 ? -7.911 -3.461 -1.189 1.00 90.88 200 PHE A C 1
ATOM 1546 O O . PHE A 1 200 ? -8.710 -2.794 -0.541 1.00 90.88 200 PHE A O 1
ATOM 1553 N N . ALA A 1 201 ? -8.298 -4.124 -2.284 1.00 88.88 201 ALA A N 1
ATOM 1554 C CA . ALA A 1 201 ? -9.672 -4.125 -2.795 1.00 88.88 201 ALA A CA 1
ATOM 1555 C C . ALA A 1 201 ? -10.718 -4.702 -1.812 1.00 88.88 201 ALA A C 1
ATOM 1557 O O . ALA A 1 201 ? -11.913 -4.507 -2.020 1.00 88.88 201 ALA A O 1
ATOM 1558 N N . GLN A 1 202 ? -10.294 -5.410 -0.757 1.00 90.94 202 GLN A N 1
ATOM 1559 C CA . GLN A 1 202 ? -11.168 -5.913 0.312 1.00 90.94 202 GLN A CA 1
ATOM 1560 C C . GLN A 1 202 ? -11.472 -4.866 1.392 1.00 90.94 202 GLN A C 1
ATOM 1562 O O . GLN A 1 202 ? -12.393 -5.070 2.183 1.00 90.94 202 GLN A O 1
ATOM 1567 N N . PHE A 1 203 ? -10.728 -3.757 1.426 1.00 93.88 203 PHE A N 1
ATOM 1568 C CA . PHE A 1 203 ? -10.875 -2.712 2.438 1.00 93.88 203 PHE A CA 1
ATOM 1569 C C . PHE A 1 203 ? -12.318 -2.188 2.580 1.00 93.88 203 PHE A C 1
ATOM 1571 O O . PHE A 1 203 ? -12.785 -2.108 3.713 1.00 93.88 203 PHE A O 1
ATOM 1578 N N . PRO A 1 204 ? -13.085 -1.922 1.500 1.00 91.56 204 PRO A N 1
ATOM 1579 C CA . PRO A 1 204 ? -14.461 -1.424 1.621 1.00 91.56 204 PRO A CA 1
ATOM 1580 C C . PRO A 1 204 ? -15.373 -2.377 2.373 1.00 91.56 204 PRO A C 1
ATOM 1582 O O . PRO A 1 204 ? -16.050 -1.975 3.311 1.00 91.56 204 PRO A O 1
ATOM 1585 N N . SER A 1 205 ? -15.335 -3.658 2.001 1.00 91.50 205 SER A N 1
ATOM 1586 C CA . SER A 1 205 ? -16.144 -4.689 2.646 1.00 91.50 205 SER A CA 1
ATOM 1587 C C . SER A 1 205 ? -15.756 -4.874 4.109 1.00 91.50 205 SER A C 1
ATOM 1589 O O . SER A 1 205 ? -16.616 -5.168 4.934 1.00 91.50 205 SER A O 1
ATOM 1591 N N . TRP A 1 206 ? -14.475 -4.691 4.446 1.00 94.38 206 TRP A N 1
ATOM 1592 C CA . TRP A 1 206 ? -14.045 -4.699 5.839 1.00 94.38 206 TRP A CA 1
ATOM 1593 C C . TRP A 1 206 ? -14.603 -3.496 6.605 1.00 94.38 206 TRP A C 1
ATOM 1595 O O . TRP A 1 206 ? -15.174 -3.688 7.673 1.00 94.38 206 TRP A O 1
ATOM 1605 N N . ILE A 1 207 ? -14.510 -2.282 6.053 1.00 94.31 207 ILE A N 1
ATOM 1606 C CA . ILE A 1 207 ? -15.061 -1.070 6.678 1.00 94.31 207 ILE A CA 1
ATOM 1607 C C . ILE A 1 207 ? -16.570 -1.206 6.901 1.00 94.31 207 ILE A C 1
ATOM 1609 O O . ILE A 1 207 ? -17.053 -0.928 7.993 1.00 94.31 207 ILE A O 1
ATOM 1613 N N . GLU A 1 208 ? -17.311 -1.673 5.896 1.00 90.69 208 GLU A N 1
ATOM 1614 C CA . GLU A 1 208 ? -18.759 -1.894 5.988 1.00 90.69 208 GLU A CA 1
ATOM 1615 C C . GLU A 1 208 ? -19.131 -2.900 7.082 1.00 90.69 208 GLU A C 1
ATOM 1617 O O . GLU A 1 208 ? -20.085 -2.675 7.822 1.00 90.69 208 GLU A O 1
ATOM 1622 N N . ALA A 1 209 ? -18.359 -3.979 7.228 1.00 93.56 209 ALA A N 1
ATOM 1623 C CA . ALA A 1 209 ? -18.582 -4.984 8.265 1.00 93.56 209 ALA A CA 1
ATOM 1624 C C . ALA A 1 209 ? -18.158 -4.528 9.675 1.00 93.56 209 ALA A C 1
ATOM 1626 O O . ALA A 1 209 ? -18.531 -5.175 10.649 1.00 93.56 209 ALA A O 1
ATOM 1627 N N . ASN A 1 210 ? -17.380 -3.446 9.790 1.00 94.38 210 ASN A N 1
ATOM 1628 C CA . ASN A 1 210 ? -16.775 -2.985 11.042 1.00 94.38 210 ASN A CA 1
ATOM 1629 C C . ASN A 1 210 ? -17.080 -1.507 11.340 1.00 94.38 210 ASN A C 1
ATOM 1631 O O . ASN A 1 210 ? -16.316 -0.850 12.044 1.00 94.38 210 ASN A O 1
ATOM 1635 N N . GLN A 1 211 ? -18.187 -0.959 10.825 1.00 94.31 211 GLN A N 1
ATOM 1636 C CA . GLN A 1 211 ? -18.527 0.457 11.030 1.00 94.31 211 GLN A CA 1
ATOM 1637 C C . GLN A 1 211 ? -18.640 0.832 12.511 1.00 94.31 211 GLN A C 1
ATOM 1639 O O . GLN A 1 211 ? -18.264 1.942 12.881 1.00 94.31 211 GLN A O 1
ATOM 1644 N N . ASP A 1 212 ? -19.087 -0.092 13.365 1.00 94.50 212 ASP A N 1
ATOM 1645 C CA . ASP A 1 212 ? -19.183 0.129 14.811 1.00 94.50 212 ASP A CA 1
ATOM 1646 C C . ASP A 1 212 ? -17.819 0.403 15.460 1.00 94.50 212 ASP A C 1
ATOM 1648 O O . ASP A 1 212 ? -17.745 1.173 16.416 1.00 94.50 212 ASP A O 1
ATOM 1652 N N . LEU A 1 213 ? -16.725 -0.142 14.906 1.00 94.00 213 LEU A N 1
ATOM 1653 C CA . LEU A 1 213 ? -15.369 0.175 15.365 1.00 94.00 213 LEU A CA 1
ATOM 1654 C C . LEU A 1 213 ? -14.966 1.613 15.043 1.00 94.00 213 LEU A C 1
ATOM 1656 O O . LEU A 1 213 ? -14.062 2.129 15.682 1.00 94.00 213 LEU A O 1
ATOM 1660 N N . LEU A 1 214 ? -15.593 2.249 14.054 1.00 95.69 214 LEU A N 1
ATOM 1661 C CA . LEU A 1 214 ? -15.220 3.575 13.546 1.00 95.69 214 LEU A CA 1
ATOM 1662 C C . LEU A 1 214 ? -16.192 4.667 13.997 1.00 95.69 214 LEU A C 1
ATOM 1664 O O . LEU A 1 214 ? -15.877 5.855 13.925 1.00 95.69 214 LEU A O 1
ATOM 1668 N N . LYS A 1 215 ? -17.395 4.272 14.418 1.00 96.62 215 LYS A N 1
ATOM 1669 C CA . LYS A 1 215 ? -18.522 5.170 14.627 1.00 96.62 215 LYS A CA 1
ATOM 1670 C C . LYS A 1 215 ? -18.215 6.232 15.684 1.00 96.62 215 LYS A C 1
ATOM 1672 O O . LYS A 1 215 ? -17.998 5.907 16.845 1.00 96.62 215 LYS A O 1
ATOM 1677 N N . GLY A 1 216 ? -18.239 7.503 15.280 1.00 96.69 216 GLY A N 1
ATOM 1678 C CA . GLY A 1 216 ? -17.990 8.653 16.159 1.00 96.69 216 GLY A CA 1
ATOM 1679 C C . GLY A 1 216 ? -16.534 8.831 16.604 1.00 96.69 216 GLY A C 1
ATOM 1680 O O . GLY A 1 216 ? -16.262 9.721 17.406 1.00 96.69 216 GLY A O 1
ATOM 1681 N N . LYS A 1 217 ? -15.603 8.026 16.079 1.00 97.69 217 LYS A N 1
ATOM 1682 C CA . LYS A 1 217 ? -14.187 8.019 16.467 1.00 97.69 217 LYS A CA 1
ATOM 1683 C C . LYS A 1 217 ? -13.307 8.781 15.480 1.00 97.69 217 LYS A C 1
ATOM 1685 O O . LYS A 1 217 ? -13.679 8.962 14.316 1.00 97.69 217 LYS A O 1
ATOM 1690 N N . HIS A 1 218 ? -12.124 9.184 15.938 1.00 98.00 218 HIS A N 1
ATOM 1691 C CA . HIS A 1 218 ? -11.051 9.691 15.088 1.00 98.00 218 HIS A CA 1
ATOM 1692 C C . HIS A 1 218 ? -10.330 8.514 14.434 1.00 98.00 218 HIS A C 1
ATOM 1694 O O . HIS A 1 218 ? -9.641 7.749 15.101 1.00 98.00 218 HIS A O 1
ATOM 1700 N N . VAL A 1 219 ? -10.485 8.352 13.122 1.00 98.12 219 VAL A N 1
ATOM 1701 C CA . VAL A 1 219 ? -9.851 7.271 12.360 1.00 98.12 219 VAL A CA 1
ATOM 1702 C C . VAL A 1 219 ? -8.582 7.787 11.687 1.00 98.12 219 VAL A C 1
ATOM 1704 O O . VAL A 1 219 ? -8.650 8.553 10.725 1.00 98.12 219 VAL A O 1
ATOM 1707 N N . ALA A 1 220 ? 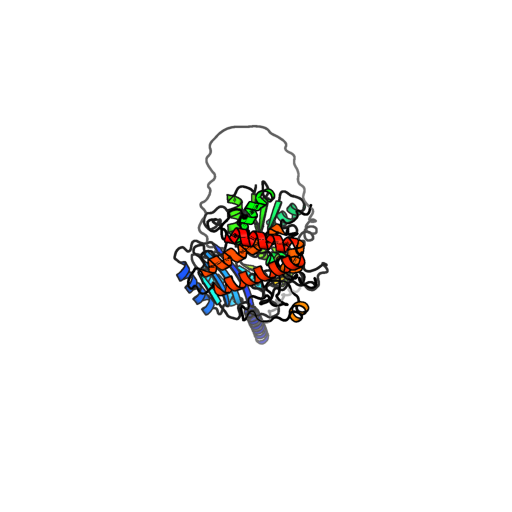-7.427 7.333 12.167 1.00 98.00 220 ALA A N 1
ATOM 1708 C CA . ALA A 1 220 ? -6.110 7.662 11.638 1.00 98.00 220 ALA A CA 1
ATOM 1709 C C . ALA A 1 220 ? -5.546 6.485 10.833 1.00 98.00 220 ALA A C 1
ATOM 1711 O O . ALA A 1 220 ? -5.307 5.405 11.369 1.00 98.00 220 ALA A O 1
ATOM 1712 N N . MET A 1 221 ? -5.325 6.675 9.533 1.00 97.69 221 MET A N 1
ATOM 1713 C CA . MET A 1 221 ? -4.887 5.609 8.626 1.00 97.69 221 MET A CA 1
ATOM 1714 C C . MET A 1 221 ? -3.430 5.740 8.201 1.00 97.69 221 MET A C 1
ATOM 1716 O O . MET A 1 221 ? -2.911 6.834 7.974 1.00 97.69 221 MET A O 1
ATOM 1720 N N . PHE A 1 222 ? -2.785 4.602 7.974 1.00 97.88 222 PHE A N 1
ATOM 1721 C CA . PHE A 1 222 ? -1.437 4.560 7.420 1.00 97.88 222 PHE A CA 1
ATOM 1722 C C . PHE A 1 222 ? -1.261 3.395 6.438 1.00 97.88 222 PHE A C 1
ATOM 1724 O O . PHE A 1 222 ? -2.026 2.429 6.397 1.00 97.88 222 PHE A O 1
ATOM 1731 N N . CYS A 1 223 ? -0.234 3.517 5.603 1.00 95.44 223 CYS A N 1
ATOM 1732 C CA . CYS A 1 223 ? 0.325 2.441 4.792 1.00 95.44 223 CYS A CA 1
ATOM 1733 C C . CYS A 1 223 ? 1.822 2.706 4.584 1.00 95.44 223 CYS A C 1
ATOM 1735 O O . CYS A 1 223 ? 2.357 3.664 5.135 1.00 95.44 223 CYS A O 1
ATOM 1737 N N . THR A 1 224 ? 2.498 1.896 3.767 1.00 92.06 224 THR A N 1
ATOM 1738 C CA . THR A 1 224 ? 3.946 2.003 3.514 1.00 92.06 224 THR A CA 1
ATOM 1739 C C . THR A 1 224 ? 4.389 3.410 3.108 1.00 92.06 224 THR A C 1
ATOM 1741 O O . THR A 1 224 ? 5.307 3.955 3.709 1.00 92.06 224 THR A O 1
ATOM 1744 N N . GLY A 1 225 ? 3.731 3.999 2.101 1.00 90.62 225 GLY A N 1
ATOM 1745 C CA . GLY A 1 225 ? 4.181 5.248 1.475 1.00 90.62 225 GLY A CA 1
ATOM 1746 C C . GLY A 1 225 ? 3.095 6.293 1.216 1.00 90.62 225 GLY A C 1
ATOM 1747 O O . GLY A 1 225 ? 3.399 7.292 0.577 1.00 90.62 225 GLY A O 1
ATOM 1748 N N . GLY A 1 226 ? 1.851 6.063 1.655 1.00 93.19 226 GLY A N 1
ATOM 1749 C CA . GLY A 1 226 ? 0.722 7.010 1.567 1.00 93.19 226 GLY A CA 1
ATOM 1750 C C . GLY A 1 226 ? -0.330 6.713 0.484 1.00 93.19 226 GLY A C 1
ATOM 1751 O O . GLY A 1 226 ? -1.515 6.926 0.715 1.00 93.19 226 GLY A O 1
ATOM 1752 N N . VAL A 1 227 ? 0.050 6.122 -0.657 1.00 94.38 227 VAL A N 1
ATOM 1753 C CA . VAL A 1 227 ? -0.819 6.011 -1.857 1.00 94.38 227 VAL A CA 1
ATOM 1754 C C . VAL A 1 227 ? -2.186 5.335 -1.636 1.00 94.38 227 VAL A C 1
ATOM 1756 O O . VAL A 1 227 ? -3.163 5.703 -2.291 1.00 94.38 227 VAL A O 1
ATOM 1759 N N . ARG A 1 228 ? -2.276 4.349 -0.728 1.00 95.31 228 ARG A N 1
ATOM 1760 C CA . ARG A 1 228 ? -3.540 3.666 -0.373 1.00 95.31 228 ARG A CA 1
ATOM 1761 C C . ARG A 1 228 ? -4.441 4.548 0.489 1.00 95.31 228 ARG A C 1
ATOM 1763 O O . ARG A 1 228 ? -5.651 4.576 0.268 1.00 95.31 228 ARG A O 1
ATOM 1770 N N . CYS A 1 229 ? -3.849 5.286 1.427 1.00 95.94 229 CYS A N 1
ATOM 1771 C CA . CYS A 1 229 ? -4.571 6.151 2.355 1.00 95.94 229 CYS A CA 1
ATOM 1772 C C . CYS A 1 229 ? -5.319 7.275 1.630 1.00 95.94 229 CYS A C 1
ATOM 1774 O O . CYS A 1 229 ? -6.408 7.645 2.059 1.00 95.94 229 CYS A O 1
ATOM 1776 N N . GLU A 1 230 ? -4.810 7.741 0.486 1.00 95.25 230 GLU A N 1
ATOM 1777 C CA . GLU A 1 230 ? -5.461 8.787 -0.313 1.00 95.25 230 GLU A CA 1
ATOM 1778 C C . GLU A 1 230 ? -6.896 8.418 -0.719 1.00 95.25 230 GLU A C 1
ATOM 1780 O O . GLU A 1 230 ? -7.811 9.235 -0.612 1.00 95.25 230 GLU A O 1
ATOM 1785 N N . LYS A 1 231 ? -7.113 7.165 -1.141 1.00 94.44 231 LYS A N 1
ATOM 1786 C CA . LYS A 1 231 ? -8.446 6.650 -1.493 1.00 94.44 231 LYS A CA 1
ATOM 1787 C C . LYS A 1 231 ? -9.193 6.082 -0.289 1.00 94.44 231 LYS A C 1
ATOM 1789 O O . LYS A 1 231 ? -10.389 6.330 -0.160 1.00 94.44 231 LYS A O 1
ATOM 1794 N N . ALA A 1 232 ? -8.506 5.366 0.606 1.00 94.81 232 ALA A N 1
ATOM 1795 C CA . ALA A 1 232 ? -9.126 4.806 1.810 1.00 94.81 232 ALA A CA 1
ATOM 1796 C C . ALA A 1 232 ? -9.742 5.899 2.695 1.00 94.81 232 ALA A C 1
ATOM 1798 O O . ALA A 1 232 ? -10.883 5.772 3.136 1.00 94.81 232 ALA A O 1
ATOM 1799 N N . SER A 1 233 ? -9.023 7.003 2.904 1.00 95.12 233 SER A N 1
ATOM 1800 C CA . SER A 1 233 ? -9.504 8.119 3.716 1.00 95.12 233 SER A CA 1
ATOM 1801 C C . SER A 1 233 ? -10.680 8.844 3.075 1.00 95.12 233 SER A C 1
ATOM 1803 O O . SER A 1 233 ? -11.650 9.154 3.766 1.00 95.12 233 SER A O 1
ATOM 1805 N N . ALA A 1 234 ? -10.654 9.035 1.753 1.00 93.81 234 ALA A N 1
ATOM 1806 C CA . ALA A 1 234 ? -11.788 9.579 1.018 1.00 93.81 234 ALA A CA 1
ATOM 1807 C C . ALA A 1 234 ? -13.026 8.676 1.123 1.00 93.81 234 ALA A C 1
ATOM 1809 O O . ALA A 1 234 ? -14.137 9.166 1.322 1.00 93.81 234 ALA A O 1
ATOM 1810 N N . TRP A 1 235 ? -12.842 7.355 1.044 1.00 93.56 235 TRP A N 1
ATOM 1811 C CA . TRP A 1 235 ? -13.921 6.384 1.215 1.00 93.56 235 TRP A CA 1
ATOM 1812 C C . TRP A 1 235 ? -14.548 6.458 2.613 1.00 93.56 235 TRP A C 1
ATOM 1814 O O . TRP A 1 235 ? -15.750 6.691 2.729 1.00 93.56 235 TRP A O 1
ATOM 1824 N N . VAL A 1 236 ? -13.741 6.336 3.674 1.00 94.00 236 VAL A N 1
ATOM 1825 C CA . VAL A 1 236 ? -14.224 6.379 5.069 1.00 94.00 236 VAL A CA 1
ATOM 1826 C C . VAL A 1 236 ? -14.913 7.709 5.376 1.00 94.00 236 VAL A C 1
ATOM 1828 O O . VAL A 1 236 ? -15.974 7.725 6.002 1.00 94.00 236 VAL A O 1
ATOM 1831 N N . ARG A 1 237 ? -14.366 8.825 4.883 1.00 92.94 237 ARG A N 1
ATOM 1832 C CA . ARG A 1 237 ? -14.974 10.148 5.057 1.00 92.94 237 ARG A CA 1
ATOM 1833 C C . ARG A 1 237 ? -16.331 10.260 4.362 1.00 92.94 237 ARG A C 1
ATOM 1835 O O . ARG A 1 237 ? -17.247 10.853 4.925 1.00 92.94 237 ARG A O 1
ATOM 1842 N N . ASN A 1 238 ? -16.484 9.681 3.171 1.00 91.25 238 ASN A N 1
ATOM 1843 C CA . ASN A 1 238 ? -17.753 9.690 2.439 1.00 91.25 238 ASN A CA 1
ATOM 1844 C C . ASN A 1 238 ? -18.831 8.805 3.081 1.00 91.25 238 ASN A C 1
ATOM 1846 O O . ASN A 1 238 ? -20.011 9.110 2.932 1.00 91.25 238 ASN A O 1
ATOM 1850 N N . LEU A 1 239 ? -18.448 7.750 3.810 1.00 91.56 239 LEU A N 1
ATOM 1851 C CA . LEU A 1 239 ? -19.396 6.946 4.589 1.00 91.56 239 LEU A CA 1
ATOM 1852 C C . LEU A 1 239 ? -19.991 7.718 5.776 1.00 91.56 239 LEU A C 1
ATOM 1854 O O . LEU A 1 239 ? -21.073 7.370 6.238 1.00 91.56 239 LEU A O 1
ATOM 1858 N N . GLY A 1 240 ? -19.297 8.745 6.280 1.00 92.56 240 GLY A N 1
ATOM 1859 C CA . GLY A 1 240 ? -19.791 9.593 7.369 1.00 92.56 240 GLY A CA 1
ATOM 1860 C C . GLY A 1 240 ? -19.900 8.888 8.725 1.00 92.56 240 GLY A C 1
ATOM 1861 O O . GLY A 1 240 ? -20.667 9.326 9.576 1.00 92.56 240 GLY A O 1
ATOM 1862 N N . VAL A 1 241 ? -19.166 7.787 8.924 1.00 92.31 241 VAL A N 1
ATOM 1863 C CA . VAL A 1 241 ? -19.200 7.005 10.173 1.00 92.31 241 VAL A CA 1
ATOM 1864 C C . VAL A 1 241 ? -18.241 7.545 11.237 1.00 92.31 241 VAL A C 1
ATOM 1866 O O . VAL A 1 241 ? -18.570 7.529 12.418 1.00 92.31 241 VAL A O 1
ATOM 1869 N N . ALA A 1 242 ? -17.078 8.054 10.832 1.00 95.06 242 ALA A N 1
ATOM 1870 C CA . ALA A 1 242 ? -16.061 8.604 11.727 1.00 95.06 242 ALA A CA 1
ATOM 1871 C C . ALA A 1 242 ? -16.337 10.080 12.058 1.00 95.06 242 ALA A C 1
ATOM 1873 O O . ALA A 1 242 ? -16.857 10.812 11.212 1.00 95.06 242 ALA A O 1
ATOM 1874 N N . SER A 1 243 ? -15.961 10.528 13.261 1.00 95.94 243 SER A N 1
ATOM 1875 C CA . SER A 1 243 ? -16.023 11.953 13.629 1.00 95.94 243 SER A CA 1
ATOM 1876 C C . SER A 1 243 ? -14.924 12.752 12.929 1.00 95.94 243 SER A C 1
ATOM 1878 O O . SER A 1 243 ? -15.166 13.850 12.429 1.00 95.94 243 SER A O 1
ATOM 1880 N N . GLU A 1 244 ? -13.739 12.157 12.815 1.00 96.81 244 GLU A N 1
ATOM 1881 C CA . GLU A 1 244 ? -12.602 12.712 12.096 1.00 96.81 244 GLU A CA 1
ATOM 1882 C C . GLU A 1 244 ? -11.865 11.610 11.331 1.00 96.81 244 GLU A C 1
ATOM 1884 O O . GLU A 1 244 ? -11.789 10.464 11.772 1.00 96.81 244 GLU A O 1
ATOM 1889 N N . VAL A 1 245 ? -11.308 11.957 10.169 1.00 97.69 245 VAL A N 1
ATOM 1890 C CA . VAL A 1 245 ? -10.490 11.050 9.361 1.00 97.69 245 VAL A CA 1
ATOM 1891 C C . VAL A 1 245 ? -9.159 11.724 9.069 1.00 97.69 245 VAL A C 1
ATOM 1893 O O . VAL A 1 245 ? -9.130 12.797 8.462 1.00 97.69 245 VAL A O 1
ATOM 1896 N N . SER A 1 246 ? -8.064 11.081 9.456 1.00 98.00 246 SER A N 1
ATOM 1897 C CA . SER A 1 246 ? -6.700 11.538 9.207 1.00 98.00 246 SER A CA 1
ATOM 1898 C C . SER A 1 246 ? -5.842 10.436 8.584 1.00 98.00 246 SER A C 1
ATOM 1900 O O . SER A 1 246 ? -6.207 9.257 8.567 1.00 98.00 246 SER A O 1
ATOM 1902 N N . GLN A 1 247 ? -4.706 10.819 8.009 1.00 97.75 247 GLN A N 1
ATOM 1903 C CA . GLN A 1 247 ? -3.751 9.894 7.411 1.00 97.75 247 GLN A CA 1
ATOM 1904 C C . GLN A 1 247 ? -2.309 10.353 7.621 1.00 97.75 247 GLN A C 1
ATOM 1906 O O . GLN A 1 247 ? -2.030 11.548 7.597 1.00 97.75 247 GLN A O 1
ATOM 1911 N N . LEU A 1 248 ? -1.389 9.403 7.780 1.00 97.56 248 LEU A N 1
ATOM 1912 C CA . LEU A 1 248 ? 0.043 9.685 7.892 1.00 97.56 248 LEU A CA 1
ATOM 1913 C C . LEU A 1 248 ? 0.617 10.160 6.547 1.00 97.56 248 LEU A C 1
ATOM 1915 O O . LEU A 1 248 ? 0.693 9.385 5.586 1.00 97.56 248 LEU A O 1
ATOM 1919 N N . ALA A 1 249 ? 1.054 11.420 6.489 1.00 94.62 249 ALA A N 1
ATOM 1920 C CA . ALA A 1 249 ? 1.741 11.982 5.333 1.00 94.62 249 ALA A CA 1
ATOM 1921 C C . ALA A 1 249 ? 3.060 11.235 5.091 1.00 94.62 249 ALA A C 1
ATOM 1923 O O . ALA A 1 249 ? 3.850 11.024 6.006 1.00 94.62 249 ALA A O 1
ATOM 1924 N N . GLY A 1 250 ? 3.272 10.782 3.854 1.00 90.81 250 GLY A N 1
ATOM 1925 C CA . GLY A 1 250 ? 4.448 9.985 3.495 1.00 90.81 250 GLY A CA 1
ATOM 1926 C C . GLY A 1 250 ? 4.438 8.531 4.000 1.00 90.81 250 GLY A C 1
ATOM 1927 O O . GLY A 1 250 ? 5.287 7.736 3.598 1.00 90.81 250 GLY A O 1
ATOM 1928 N N . GLY A 1 251 ? 3.432 8.127 4.782 1.00 94.50 251 GLY A N 1
ATOM 1929 C CA . GLY A 1 251 ? 3.294 6.765 5.297 1.00 94.50 251 GLY A CA 1
ATOM 1930 C C . GLY A 1 251 ? 4.376 6.370 6.308 1.00 94.50 251 GLY A C 1
ATOM 1931 O O . GLY A 1 251 ? 5.106 7.206 6.836 1.00 94.50 251 GLY A O 1
ATOM 1932 N N . ILE A 1 252 ? 4.469 5.064 6.577 1.00 93.62 252 ILE A N 1
ATOM 1933 C CA . ILE A 1 252 ? 5.435 4.481 7.525 1.00 93.62 252 ILE A CA 1
ATOM 1934 C C . ILE A 1 252 ? 6.866 4.918 7.194 1.00 93.62 252 ILE A C 1
ATOM 1936 O O . ILE A 1 252 ? 7.649 5.160 8.105 1.00 93.62 252 ILE A O 1
ATOM 1940 N N . HIS A 1 253 ? 7.197 5.044 5.906 1.00 89.94 253 HIS A N 1
ATOM 1941 C CA . HIS A 1 253 ? 8.523 5.461 5.449 1.00 89.94 253 HIS A CA 1
ATOM 1942 C C . HIS A 1 253 ? 8.965 6.797 6.072 1.00 89.94 253 HIS A C 1
ATOM 1944 O O . HIS A 1 253 ? 9.968 6.827 6.783 1.00 89.94 253 HIS A O 1
ATOM 1950 N N . SER A 1 254 ? 8.169 7.859 5.913 1.00 90.56 254 SER A N 1
ATOM 1951 C CA . SER A 1 254 ? 8.500 9.180 6.466 1.00 90.56 254 SER A CA 1
ATOM 1952 C C . SER A 1 254 ? 8.425 9.222 7.998 1.00 90.56 254 SER A C 1
ATOM 1954 O O . SER A 1 254 ? 9.147 9.988 8.633 1.00 90.56 254 SER A O 1
ATOM 1956 N N . TYR A 1 255 ? 7.604 8.372 8.625 1.00 93.12 255 TYR A N 1
ATOM 1957 C CA . TYR A 1 255 ? 7.613 8.222 10.084 1.00 93.12 255 TYR A CA 1
ATOM 1958 C C . TYR A 1 255 ? 8.916 7.593 10.591 1.00 93.12 255 TYR A C 1
ATOM 1960 O O . TYR A 1 255 ? 9.518 8.094 11.541 1.00 93.12 255 TYR A O 1
ATOM 1968 N N . LEU A 1 256 ? 9.374 6.505 9.966 1.00 89.19 256 LEU A N 1
ATOM 1969 C CA . LEU A 1 256 ? 10.603 5.823 10.371 1.00 89.19 256 LEU A CA 1
ATOM 1970 C C . LEU A 1 256 ? 11.836 6.688 10.131 1.00 89.19 256 LEU A C 1
ATOM 1972 O O . LEU A 1 256 ? 12.716 6.721 10.984 1.00 89.19 256 LEU A O 1
ATOM 1976 N N . GLU A 1 257 ? 11.875 7.442 9.036 1.00 86.44 257 GLU A N 1
ATOM 1977 C CA . GLU A 1 257 ? 12.916 8.448 8.814 1.00 86.44 257 GLU A CA 1
ATOM 1978 C C . GLU A 1 257 ? 13.024 9.433 9.984 1.00 86.44 257 GLU A C 1
ATOM 1980 O O . GLU A 1 257 ? 14.123 9.811 10.384 1.00 86.44 257 GLU A O 1
ATOM 1985 N N . ARG A 1 258 ? 11.892 9.830 10.574 1.00 88.31 258 ARG A N 1
ATOM 1986 C CA . ARG A 1 258 ? 11.857 10.780 11.686 1.00 88.31 258 ARG A CA 1
ATOM 1987 C C . ARG A 1 258 ? 12.204 10.137 13.032 1.00 88.31 258 ARG A C 1
ATOM 1989 O O . ARG A 1 258 ? 13.050 10.683 13.747 1.00 88.31 258 ARG A O 1
ATOM 1996 N N . PHE A 1 259 ? 11.598 8.993 13.355 1.00 87.75 259 PHE A N 1
ATOM 1997 C CA . PHE A 1 259 ? 11.592 8.405 14.706 1.00 87.75 259 PHE A CA 1
ATOM 1998 C C . PHE A 1 259 ? 12.409 7.115 14.869 1.00 87.75 259 PHE A C 1
ATOM 2000 O O . PHE A 1 259 ? 12.549 6.632 15.988 1.00 87.75 259 PHE A O 1
ATOM 2007 N N . SER A 1 260 ? 12.978 6.545 13.800 1.00 80.69 260 SER A N 1
ATOM 2008 C CA . SER A 1 260 ? 13.851 5.367 13.895 1.00 80.69 260 SER A CA 1
ATOM 2009 C C . SER A 1 260 ? 15.321 5.741 13.659 1.00 80.69 260 SER A C 1
ATOM 2011 O O . SER A 1 260 ? 15.714 6.047 12.530 1.00 80.69 260 SER A O 1
ATOM 2013 N N . PRO A 1 261 ? 16.179 5.667 14.695 1.00 66.06 261 PRO A N 1
ATOM 2014 C CA . PRO A 1 261 ? 17.623 5.844 14.536 1.00 66.06 261 PRO A CA 1
ATOM 2015 C C . PRO A 1 261 ? 18.244 4.835 13.556 1.00 66.06 261 PRO A C 1
ATOM 2017 O O . PRO A 1 261 ? 19.123 5.197 12.778 1.00 66.06 261 PRO A O 1
ATOM 2020 N N . ALA A 1 262 ? 17.750 3.591 13.543 1.00 63.81 262 ALA A N 1
ATOM 2021 C CA . ALA A 1 262 ? 18.207 2.544 12.628 1.00 63.81 262 ALA A CA 1
ATOM 2022 C C . ALA A 1 262 ? 17.844 2.842 11.162 1.00 63.81 262 ALA A C 1
ATOM 2024 O O . ALA A 1 262 ? 18.663 2.630 10.265 1.00 63.81 262 ALA A O 1
ATOM 2025 N N . ALA A 1 263 ? 16.656 3.404 10.908 1.00 60.03 263 ALA A N 1
ATOM 2026 C CA . ALA A 1 263 ? 16.267 3.840 9.568 1.00 60.03 263 ALA A CA 1
ATOM 2027 C C . ALA A 1 263 ? 17.137 5.013 9.078 1.00 60.03 263 ALA A C 1
ATOM 2029 O O . ALA A 1 263 ? 17.603 4.988 7.940 1.00 60.03 263 ALA A O 1
ATOM 2030 N N . LYS A 1 264 ? 17.441 5.989 9.948 1.00 59.00 264 LYS A N 1
ATOM 2031 C CA . LYS A 1 264 ? 18.373 7.089 9.627 1.00 59.00 264 LYS A CA 1
ATOM 2032 C C . LYS A 1 264 ? 19.768 6.569 9.261 1.00 59.00 264 LYS A C 1
ATOM 2034 O O . LYS A 1 264 ? 20.362 7.043 8.299 1.00 59.00 264 LYS A O 1
ATOM 2039 N N . ALA A 1 265 ? 20.263 5.562 9.984 1.00 52.22 265 ALA A N 1
ATOM 2040 C CA . ALA A 1 265 ? 21.550 4.925 9.698 1.00 52.22 265 ALA A CA 1
ATOM 2041 C C . ALA A 1 265 ? 21.549 4.103 8.392 1.00 52.22 265 ALA A C 1
ATOM 2043 O O . ALA A 1 265 ? 22.585 3.976 7.748 1.00 52.22 265 ALA A O 1
ATOM 2044 N N . SER A 1 266 ? 20.389 3.592 7.964 1.00 54.94 266 SER A N 1
ATOM 2045 C CA . SER A 1 266 ? 20.228 2.764 6.754 1.00 54.94 266 SER A CA 1
ATOM 2046 C C . SER A 1 266 ? 19.984 3.576 5.466 1.00 54.94 266 SER A C 1
ATOM 2048 O O . SER A 1 266 ? 19.568 3.019 4.447 1.00 54.94 266 SER A O 1
ATOM 2050 N N . GLY A 1 267 ? 20.198 4.897 5.492 1.00 56.44 267 GLY A N 1
ATOM 2051 C CA . GLY A 1 267 ? 20.049 5.766 4.316 1.00 56.44 267 GLY A CA 1
ATOM 2052 C C . GLY A 1 267 ? 18.599 6.008 3.885 1.00 56.44 267 GLY A C 1
ATOM 2053 O O . GLY A 1 267 ? 18.336 6.243 2.705 1.00 56.44 267 GLY A O 1
ATOM 2054 N N . VAL A 1 268 ? 17.644 5.918 4.816 1.00 60.19 268 VAL A N 1
ATOM 2055 C CA . VAL A 1 268 ? 16.244 6.280 4.563 1.00 60.19 268 VAL A CA 1
ATOM 2056 C C . VAL A 1 268 ? 16.115 7.799 4.525 1.00 60.19 268 VAL A C 1
ATOM 2058 O O . VAL A 1 268 ? 16.479 8.461 5.493 1.00 60.19 268 VAL A O 1
ATOM 2061 N N . ALA A 1 269 ? 15.596 8.345 3.422 1.00 72.44 269 ALA A N 1
ATOM 2062 C CA . ALA A 1 269 ? 15.415 9.787 3.264 1.00 72.44 269 ALA A CA 1
ATOM 2063 C C . ALA A 1 269 ? 14.188 10.123 2.404 1.00 72.44 269 ALA A C 1
ATOM 2065 O O . ALA A 1 269 ? 14.010 9.550 1.331 1.00 72.44 269 ALA A O 1
ATOM 2066 N N . THR A 1 270 ? 13.356 11.069 2.822 1.00 73.44 270 THR A N 1
ATOM 2067 C CA . THR A 1 270 ? 12.289 11.647 2.001 1.00 73.44 270 THR A CA 1
ATOM 2068 C C . THR A 1 270 ? 12.795 12.965 1.435 1.00 73.44 270 THR A C 1
ATOM 2070 O O . THR A 1 270 ? 13.116 13.893 2.174 1.00 73.44 270 THR A O 1
ATOM 2073 N N . ARG A 1 271 ? 12.847 13.074 0.107 1.00 75.75 271 ARG A N 1
ATOM 2074 C CA . ARG A 1 271 ? 13.167 14.319 -0.591 1.00 75.75 271 ARG A CA 1
ATOM 2075 C C . ARG A 1 271 ? 11.895 14.925 -1.160 1.00 75.75 271 ARG A C 1
ATOM 2077 O O . ARG A 1 271 ? 11.120 14.265 -1.855 1.00 75.75 271 ARG A O 1
ATOM 2084 N N . VAL A 1 272 ? 11.693 16.198 -0.848 1.00 62.66 272 VAL A N 1
ATOM 2085 C CA . VAL A 1 272 ? 10.702 17.047 -1.502 1.00 62.66 272 VAL A CA 1
ATOM 2086 C C . VAL A 1 272 ? 11.487 18.060 -2.331 1.00 62.66 272 VAL A C 1
ATOM 2088 O O . VAL A 1 272 ? 12.408 18.671 -1.783 1.00 62.66 272 VAL A O 1
ATOM 2091 N N . PRO A 1 273 ? 11.172 18.238 -3.622 1.00 50.50 273 PRO A N 1
ATOM 2092 C CA . PRO A 1 273 ? 11.757 19.295 -4.435 1.00 50.50 273 PRO A CA 1
ATOM 2093 C C . PRO A 1 273 ? 11.617 20.639 -3.713 1.00 50.50 273 PRO A C 1
ATOM 2095 O O . PRO A 1 273 ? 10.542 20.958 -3.196 1.00 50.50 273 PRO A O 1
ATOM 2098 N N . ALA A 1 274 ? 12.706 21.408 -3.627 1.00 37.22 274 ALA A N 1
ATOM 2099 C CA . ALA A 1 274 ? 12.650 22.750 -3.064 1.00 37.22 274 ALA A CA 1
ATOM 2100 C C . ALA A 1 274 ? 11.636 23.562 -3.877 1.00 37.22 274 ALA A C 1
ATOM 2102 O O . ALA A 1 274 ? 11.756 23.646 -5.099 1.00 37.22 274 ALA A O 1
ATOM 2103 N N . ALA A 1 275 ? 10.629 24.137 -3.214 1.00 35.28 275 ALA A N 1
ATOM 2104 C CA . ALA A 1 275 ? 9.710 25.050 -3.876 1.00 35.28 275 ALA A CA 1
ATOM 2105 C C . ALA A 1 275 ? 10.544 26.146 -4.549 1.00 35.28 275 ALA A C 1
ATOM 2107 O O . ALA A 1 275 ? 11.339 26.802 -3.873 1.00 35.28 275 ALA A O 1
ATOM 2108 N N . ASN A 1 276 ? 10.400 26.305 -5.869 1.00 30.31 276 ASN A N 1
ATOM 2109 C CA . ASN A 1 276 ? 11.049 27.380 -6.608 1.00 30.31 276 ASN A CA 1
ATOM 2110 C C . ASN A 1 276 ? 10.723 28.707 -5.917 1.00 30.31 276 ASN A C 1
ATOM 2112 O O . ASN A 1 276 ? 9.607 29.215 -6.016 1.00 30.31 276 ASN A O 1
ATOM 2116 N N . ALA A 1 277 ? 11.709 29.261 -5.215 1.00 27.97 277 ALA A N 1
ATOM 2117 C CA . ALA A 1 277 ? 11.696 30.618 -4.705 1.00 27.97 277 ALA A CA 1
ATOM 2118 C C . ALA A 1 277 ? 11.911 31.576 -5.884 1.00 27.97 277 ALA A C 1
ATOM 2120 O O . ALA A 1 277 ? 12.944 32.224 -5.990 1.00 27.97 277 ALA A O 1
ATOM 2121 N N . ASN A 1 278 ? 10.939 31.633 -6.792 1.00 27.30 278 ASN A N 1
ATOM 2122 C CA . ASN A 1 278 ? 10.803 32.722 -7.744 1.00 27.30 278 ASN A CA 1
ATOM 2123 C C . ASN A 1 278 ? 9.559 33.496 -7.326 1.00 27.30 278 ASN A C 1
ATOM 2125 O O . ASN A 1 278 ? 8.441 32.991 -7.408 1.00 27.30 278 ASN A O 1
ATOM 2129 N N . GLY A 1 279 ? 9.800 34.683 -6.772 1.00 35.47 279 GLY A N 1
ATOM 2130 C CA . GLY A 1 279 ? 8.764 35.583 -6.304 1.00 35.47 279 GLY A CA 1
ATOM 2131 C C . GLY A 1 279 ? 7.850 36.009 -7.443 1.00 35.47 279 GLY A C 1
ATOM 2132 O O . GLY A 1 279 ? 8.306 36.565 -8.436 1.00 35.47 279 GLY A O 1
ATOM 2133 N N . GLU A 1 280 ? 6.559 35.788 -7.240 1.00 27.64 280 GLU A N 1
ATOM 2134 C CA . GLU A 1 280 ? 5.500 36.602 -7.816 1.00 27.64 280 GLU A CA 1
ATOM 2135 C C . GLU A 1 280 ? 4.568 36.983 -6.661 1.00 27.64 280 GLU A C 1
ATOM 2137 O O . GLU A 1 280 ? 4.191 36.149 -5.832 1.00 27.64 280 GLU A O 1
ATOM 2142 N N . ASP A 1 281 ? 4.312 38.283 -6.555 1.00 27.50 281 ASP A N 1
ATOM 2143 C CA . ASP A 1 281 ? 3.715 38.954 -5.409 1.00 27.50 281 ASP A CA 1
ATOM 2144 C C . ASP A 1 281 ? 2.354 38.376 -4.997 1.00 27.50 281 ASP A C 1
ATOM 2146 O O . ASP A 1 281 ? 1.395 38.320 -5.770 1.00 27.50 281 ASP A O 1
ATOM 2150 N N . ALA A 1 282 ? 2.240 38.027 -3.714 1.00 25.92 282 ALA A N 1
ATOM 2151 C CA . ALA A 1 282 ? 0.948 37.891 -3.059 1.00 25.92 282 ALA A CA 1
ATOM 2152 C C . ALA A 1 282 ? 0.277 39.280 -2.990 1.00 25.92 282 ALA A C 1
ATOM 2154 O O . ALA A 1 282 ? 0.931 40.243 -2.580 1.00 25.92 282 ALA A O 1
ATOM 2155 N N . PRO A 1 283 ? -1.016 39.425 -3.336 1.00 27.47 283 PRO A N 1
ATOM 2156 C CA . PRO A 1 283 ? -1.678 40.718 -3.255 1.00 27.47 283 PRO A CA 1
ATOM 2157 C C . PRO A 1 283 ? -1.756 41.173 -1.793 1.00 27.47 283 PRO A C 1
ATOM 2159 O O . PRO A 1 283 ? -2.287 40.478 -0.921 1.00 27.47 283 PRO A O 1
ATOM 2162 N N . SER A 1 284 ? -1.198 42.358 -1.551 1.00 26.70 284 SER A N 1
ATOM 2163 C CA . SER A 1 284 ? -1.149 43.052 -0.269 1.00 26.70 284 SER A CA 1
ATOM 2164 C C . SER A 1 284 ? -2.543 43.183 0.348 1.00 26.70 284 SER A C 1
ATOM 2166 O O . SER A 1 284 ? -3.441 43.787 -0.241 1.00 26.70 284 SER A O 1
ATOM 2168 N N . ARG A 1 285 ? -2.721 42.652 1.561 1.00 30.59 285 ARG A N 1
ATOM 2169 C CA . ARG A 1 285 ? -3.880 42.958 2.404 1.00 30.59 285 ARG A CA 1
ATOM 2170 C C . ARG A 1 285 ? -3.661 44.319 3.055 1.00 30.59 285 ARG A C 1
ATOM 2172 O O . ARG A 1 285 ? -2.905 44.432 4.014 1.00 30.59 285 ARG A O 1
ATOM 2179 N N . ASP A 1 286 ? -4.322 45.325 2.504 1.00 24.52 286 ASP A N 1
ATOM 2180 C CA . ASP A 1 286 ? -4.466 46.658 3.081 1.00 24.52 286 ASP A CA 1
ATOM 2181 C C . ASP A 1 286 ? -5.514 46.610 4.218 1.00 24.52 286 ASP A C 1
ATOM 2183 O O . ASP A 1 286 ? -6.641 46.165 3.972 1.00 24.52 286 ASP A O 1
ATOM 2187 N N . PRO A 1 287 ? -5.189 46.976 5.474 1.00 30.06 287 PRO A N 1
ATOM 2188 C CA . PRO A 1 287 ? -6.123 46.900 6.586 1.00 30.06 287 PRO A CA 1
ATOM 2189 C C . PRO A 1 287 ? -6.681 48.289 6.916 1.00 30.06 287 PRO A C 1
ATOM 2191 O O . PRO A 1 287 ? -6.294 48.884 7.917 1.00 30.06 287 PRO A O 1
ATOM 2194 N N . THR A 1 288 ? -7.623 48.813 6.126 1.00 23.53 288 THR A N 1
ATOM 2195 C CA . THR A 1 288 ? -8.447 49.963 6.547 1.00 23.53 288 THR A CA 1
ATOM 2196 C C . THR A 1 288 ? -9.876 49.910 5.980 1.00 23.53 288 THR A C 1
ATOM 2198 O O . THR A 1 288 ? -10.089 49.470 4.858 1.00 23.53 288 THR A O 1
ATOM 2201 N N . ALA A 1 289 ? -10.837 50.399 6.785 1.00 24.78 289 ALA A N 1
ATOM 2202 C CA . ALA A 1 289 ? -12.292 50.554 6.559 1.00 24.78 289 ALA A CA 1
ATOM 2203 C C . ALA A 1 289 ? -13.164 49.304 6.859 1.00 24.78 289 ALA A C 1
ATOM 2205 O O . ALA A 1 289 ? -13.364 48.441 6.015 1.00 24.78 289 ALA A O 1
ATOM 2206 N N . VAL A 1 290 ? -13.560 49.054 8.119 1.00 24.73 290 VAL A N 1
ATOM 2207 C CA . VAL A 1 290 ? -14.704 49.642 8.874 1.00 24.73 290 VAL A CA 1
ATOM 2208 C C . VAL A 1 290 ? -16.078 49.259 8.302 1.00 24.73 290 VAL A C 1
ATOM 2210 O O . VAL A 1 290 ? -16.437 49.725 7.228 1.00 24.73 290 VAL A O 1
ATOM 2213 N N . SER A 1 291 ? -16.889 48.511 9.074 1.00 23.88 291 SER A N 1
ATOM 2214 C CA . SER A 1 291 ? -18.155 49.013 9.662 1.00 23.88 291 SER A CA 1
ATOM 2215 C C . SER A 1 291 ? -19.073 47.898 10.217 1.00 23.88 291 SER A C 1
ATOM 2217 O O . SER A 1 291 ? -19.603 47.113 9.443 1.00 23.88 291 SER A O 1
ATOM 2219 N N . THR A 1 292 ? -19.274 47.937 11.549 1.00 24.55 292 THR A N 1
ATOM 2220 C CA . THR A 1 292 ? -20.517 47.721 12.354 1.00 24.55 292 THR A CA 1
ATOM 2221 C C . THR A 1 292 ? -21.313 46.394 12.244 1.00 24.55 292 THR A C 1
ATOM 2223 O O . THR A 1 292 ? -21.486 45.838 11.175 1.00 24.55 292 THR A O 1
ATOM 2226 N N . THR A 1 293 ? -21.865 45.784 13.308 1.00 25.94 293 THR A N 1
ATOM 2227 C CA . THR A 1 293 ? -22.294 46.274 14.639 1.00 25.94 293 THR A CA 1
ATOM 2228 C C . THR A 1 293 ? -22.587 45.110 15.606 1.00 25.94 293 THR A C 1
ATOM 2230 O O . THR A 1 293 ? -23.000 44.047 15.153 1.00 25.94 293 THR A O 1
ATOM 2233 N N . ALA A 1 294 ? -22.524 45.440 16.910 1.00 22.47 294 ALA A N 1
ATOM 2234 C CA . ALA A 1 294 ? -23.183 44.826 18.082 1.00 22.47 294 ALA A CA 1
ATOM 2235 C C . ALA A 1 294 ? -22.623 43.479 18.588 1.00 22.47 294 ALA A C 1
ATOM 2237 O O . ALA A 1 294 ? -22.496 42.537 17.822 1.00 22.47 294 ALA A O 1
ATOM 2238 N N . ALA A 1 295 ? -22.318 43.253 19.868 1.00 24.03 295 ALA A N 1
ATOM 2239 C CA . ALA A 1 295 ? -22.423 43.995 21.134 1.00 24.03 295 ALA A CA 1
ATOM 2240 C C . ALA A 1 295 ? -21.572 43.170 22.150 1.00 24.03 295 ALA A C 1
ATOM 2242 O O . ALA A 1 295 ? -21.572 41.946 22.050 1.00 24.03 295 ALA A O 1
ATOM 2243 N N . GLU A 1 296 ? -20.625 43.761 22.898 1.00 24.31 296 GLU A N 1
ATOM 2244 C CA . GLU A 1 296 ? -20.735 44.078 24.349 1.00 24.31 296 GLU A CA 1
ATOM 2245 C C . GLU A 1 296 ? -21.035 42.846 25.242 1.00 24.31 296 GLU A C 1
ATOM 2247 O O . GLU A 1 296 ? -21.948 42.094 24.940 1.00 24.31 296 GLU A O 1
ATOM 2252 N N . ILE A 1 297 ? -20.392 42.511 26.371 1.00 25.19 297 ILE A N 1
ATOM 2253 C CA . ILE A 1 297 ? -19.681 43.185 27.489 1.00 25.19 297 ILE A CA 1
ATOM 2254 C C . ILE A 1 297 ? -19.219 41.985 28.397 1.00 25.19 297 ILE A C 1
ATOM 2256 O O . ILE A 1 297 ? -19.905 40.966 28.396 1.00 25.19 297 ILE A O 1
ATOM 2260 N N . VAL A 1 298 ? -18.037 41.876 29.034 1.00 26.42 298 VAL A N 1
ATOM 2261 C CA . VAL A 1 298 ? -17.529 42.405 30.337 1.00 26.42 298 VAL A CA 1
ATOM 2262 C C . VAL A 1 298 ? -16.050 41.922 30.423 1.00 26.42 298 VAL A C 1
ATOM 2264 O O . VAL A 1 298 ? -15.807 40.741 30.190 1.00 26.42 298 VAL A O 1
ATOM 2267 N N . ALA A 1 299 ? -15.016 42.781 30.476 1.00 24.22 299 ALA A N 1
ATOM 2268 C CA . ALA A 1 299 ? -14.239 43.232 31.661 1.00 24.22 299 ALA A CA 1
ATOM 2269 C C . ALA A 1 299 ? -13.833 42.096 32.648 1.00 24.22 299 ALA A C 1
ATOM 2271 O O . ALA A 1 299 ? -14.628 41.216 32.933 1.00 24.22 299 ALA A O 1
ATOM 2272 N N . SER A 1 300 ? -12.645 41.988 33.247 1.00 25.41 300 SER A N 1
ATOM 2273 C CA . SER A 1 300 ? -11.612 42.948 33.666 1.00 25.41 300 SER A CA 1
ATOM 2274 C C . SER A 1 300 ? -10.455 42.164 34.317 1.00 25.41 300 SER A C 1
ATOM 2276 O O . SER A 1 300 ? -10.720 41.129 34.926 1.00 25.41 300 SER A O 1
ATOM 2278 N N . GLY A 1 301 ? -9.229 42.705 34.324 1.00 23.72 301 GLY A N 1
ATOM 2279 C CA . GLY A 1 301 ? -8.212 42.324 35.319 1.00 23.72 301 GLY A CA 1
ATOM 2280 C C . GLY A 1 301 ? -6.764 42.447 34.849 1.00 23.72 301 GLY A C 1
ATOM 2281 O O . GLY A 1 301 ? -6.202 41.485 34.344 1.00 23.72 301 GLY A O 1
ATOM 2282 N N . ALA A 1 302 ? -6.180 43.633 35.024 1.00 22.81 302 ALA A N 1
ATOM 2283 C CA . ALA A 1 302 ? -4.763 43.937 34.829 1.00 22.81 302 ALA A CA 1
ATOM 2284 C C . ALA A 1 302 ? -3.881 43.386 35.969 1.00 22.81 302 ALA A C 1
ATOM 2286 O O . ALA A 1 302 ? -4.379 43.176 37.074 1.00 22.81 302 ALA A O 1
ATOM 2287 N N . GLY A 1 303 ? -2.574 43.238 35.722 1.00 23.38 303 GLY A N 1
ATOM 2288 C CA . GLY A 1 303 ? -1.583 42.991 36.777 1.00 23.38 303 GLY A CA 1
ATOM 2289 C C . GLY A 1 303 ? -0.226 42.493 36.277 1.00 23.38 303 GLY A C 1
ATOM 2290 O O . GLY A 1 303 ? 0.032 41.302 36.327 1.00 23.38 303 GLY A O 1
ATOM 2291 N N . GLU A 1 304 ? 0.560 43.424 35.735 1.00 24.30 304 GLU A N 1
ATOM 2292 C CA . GLU A 1 304 ? 1.995 43.677 35.973 1.00 24.30 304 GLU A CA 1
ATOM 2293 C C . GLU A 1 304 ? 3.051 42.573 36.246 1.00 24.30 304 GLU A C 1
ATOM 2295 O O . GLU A 1 304 ? 2.882 41.657 37.038 1.00 24.30 304 GLU A O 1
ATOM 2300 N N . GLU A 1 305 ? 4.223 42.872 35.662 1.00 25.00 305 GLU A N 1
ATOM 2301 C CA . GLU A 1 305 ? 5.606 42.532 36.043 1.00 25.00 305 GLU A CA 1
ATOM 2302 C C . GLU A 1 305 ? 6.256 41.217 35.564 1.00 25.00 305 GLU A C 1
ATOM 2304 O O . GLU A 1 305 ? 6.027 40.115 36.053 1.00 25.00 305 GLU A O 1
ATOM 2309 N N . ALA A 1 306 ? 7.202 41.396 34.632 1.00 24.28 306 ALA A N 1
ATOM 2310 C CA . ALA A 1 306 ? 8.341 40.510 34.419 1.00 24.28 306 ALA A CA 1
ATOM 2311 C C . ALA A 1 306 ? 9.384 40.708 35.536 1.00 24.28 306 ALA A C 1
ATOM 2313 O O . ALA A 1 306 ? 9.562 41.832 36.012 1.00 24.28 306 ALA A O 1
ATOM 2314 N N . PRO A 1 307 ? 10.188 39.673 35.838 1.00 27.88 307 PRO A N 1
ATOM 2315 C CA . PRO A 1 307 ? 11.602 39.846 35.520 1.00 27.88 307 PRO A CA 1
ATOM 2316 C C . PRO A 1 307 ? 12.290 38.613 34.907 1.00 27.88 307 PRO A C 1
ATOM 2318 O O . PRO A 1 307 ? 12.073 37.464 35.269 1.00 27.88 307 PRO A O 1
ATOM 2321 N N . VAL A 1 308 ? 13.153 38.952 33.952 1.00 26.50 308 VAL A N 1
ATOM 2322 C CA . VAL A 1 308 ? 14.458 38.396 33.562 1.00 26.50 308 VAL A CA 1
ATOM 2323 C C . VAL A 1 308 ? 15.027 37.218 34.379 1.00 26.50 308 VAL A C 1
ATOM 2325 O O . VAL A 1 308 ? 15.306 37.358 35.564 1.00 26.50 308 VAL A O 1
ATOM 2328 N N . GLY A 1 309 ? 15.432 36.168 33.648 1.00 23.27 309 GLY A N 1
ATOM 2329 C CA . GLY A 1 309 ? 16.705 35.465 33.871 1.00 23.27 309 GLY A CA 1
ATOM 2330 C C . GLY A 1 309 ? 16.611 34.028 34.386 1.00 23.27 309 GLY A C 1
ATOM 2331 O O . GLY A 1 309 ? 16.298 33.807 35.549 1.00 23.27 309 GLY A O 1
ATOM 2332 N N . GLY A 1 310 ? 16.980 33.060 33.540 1.00 24.20 310 GLY A N 1
ATOM 2333 C CA . GLY A 1 310 ? 17.176 31.667 33.945 1.00 24.20 310 GLY A CA 1
ATOM 2334 C C . GLY A 1 310 ? 17.219 30.699 32.766 1.00 24.20 310 GLY A C 1
ATOM 2335 O O . GLY A 1 310 ? 16.263 29.969 32.532 1.00 24.20 310 GLY A O 1
ATOM 2336 N N . ASP A 1 311 ? 18.319 30.719 32.012 1.00 31.36 311 ASP A N 1
ATOM 2337 C CA . ASP A 1 311 ? 18.691 29.669 31.061 1.00 31.36 311 ASP A CA 1
ATOM 2338 C C . ASP A 1 311 ? 18.885 28.337 31.800 1.00 31.36 311 ASP A C 1
ATOM 2340 O O . ASP A 1 311 ? 19.985 28.058 32.259 1.00 31.36 311 ASP A O 1
ATOM 2344 N N . GLU A 1 312 ? 17.845 27.510 31.934 1.00 30.80 312 GLU A N 1
ATOM 2345 C CA . GLU A 1 312 ? 18.016 26.127 32.409 1.00 30.80 312 GLU A CA 1
ATOM 2346 C C . GLU A 1 312 ? 16.805 25.225 32.106 1.00 30.80 312 GLU A C 1
ATOM 2348 O O . GLU A 1 312 ? 16.268 24.555 32.973 1.00 30.80 312 GLU A O 1
ATOM 2353 N N . GLU A 1 313 ? 16.354 25.157 30.847 1.00 29.88 313 GLU A N 1
ATOM 2354 C CA . GLU A 1 313 ? 15.369 24.132 30.447 1.00 29.88 313 GLU A CA 1
ATOM 2355 C C . GLU A 1 313 ? 15.508 23.706 28.971 1.00 29.88 313 GLU A C 1
ATOM 2357 O O . GLU A 1 313 ? 14.565 23.682 28.188 1.00 29.88 313 GLU A O 1
ATOM 2362 N N . LYS A 1 314 ? 16.731 23.356 28.547 1.00 29.27 314 LYS A N 1
ATOM 2363 C CA . LYS A 1 314 ? 16.976 22.673 27.253 1.00 29.27 314 LYS A CA 1
ATOM 2364 C C . LYS A 1 314 ? 17.521 21.247 27.387 1.00 29.27 314 LYS A C 1
ATOM 2366 O O . LYS A 1 314 ? 17.756 20.588 26.380 1.00 29.27 314 LYS A O 1
ATOM 2371 N N . GLY A 1 315 ? 17.676 20.742 28.613 1.00 26.64 315 GLY A N 1
ATOM 2372 C CA . GLY A 1 315 ? 18.223 19.405 28.882 1.00 26.64 315 GLY A CA 1
ATOM 2373 C C . GLY A 1 315 ? 17.191 18.285 29.062 1.00 26.64 315 GLY A C 1
ATOM 2374 O O . GLY A 1 315 ? 17.556 17.118 28.976 1.00 26.64 315 GLY A O 1
ATOM 2375 N N . ALA A 1 316 ? 15.912 18.603 29.294 1.00 28.19 316 ALA A N 1
ATOM 2376 C CA . ALA A 1 316 ? 14.913 17.609 29.714 1.00 28.19 316 ALA A CA 1
ATOM 2377 C C . ALA A 1 316 ? 14.011 17.061 28.587 1.00 28.19 316 ALA A C 1
ATOM 2379 O O . ALA A 1 316 ? 13.325 16.062 28.799 1.00 28.19 316 ALA A O 1
ATOM 2380 N N . ASN A 1 317 ? 14.017 17.660 27.387 1.00 31.77 317 ASN A N 1
ATOM 2381 C CA . ASN A 1 317 ? 13.137 17.233 26.284 1.00 31.77 317 ASN A CA 1
ATOM 2382 C C . ASN A 1 317 ? 13.778 16.238 25.301 1.00 31.77 317 ASN A C 1
ATOM 2384 O O . ASN A 1 317 ? 13.060 15.512 24.625 1.00 31.77 317 ASN A O 1
ATOM 2388 N N . ALA A 1 318 ? 15.109 16.110 25.272 1.00 33.56 318 ALA A N 1
ATOM 2389 C CA . ALA A 1 318 ? 15.791 15.209 24.334 1.00 33.56 318 ALA A CA 1
ATOM 2390 C C . ALA A 1 318 ? 15.568 13.709 24.631 1.00 33.56 318 ALA A C 1
ATOM 2392 O O . ALA A 1 318 ? 15.753 12.871 23.753 1.00 33.56 318 ALA A O 1
ATOM 2393 N N . ALA A 1 319 ? 15.159 13.350 25.854 1.00 35.66 319 ALA A N 1
ATOM 2394 C CA . ALA A 1 319 ? 14.918 11.956 26.234 1.00 35.66 319 ALA A CA 1
ATOM 2395 C C . ALA A 1 319 ? 13.528 11.434 25.813 1.00 35.66 319 ALA A C 1
ATOM 2397 O O . ALA A 1 319 ? 13.363 10.226 25.636 1.00 35.66 319 ALA A O 1
ATOM 2398 N N . LYS A 1 320 ? 12.536 12.322 25.618 1.00 39.56 320 LYS A N 1
ATOM 2399 C CA . LYS A 1 320 ? 11.170 11.949 25.194 1.00 39.56 320 LYS A CA 1
ATOM 2400 C C . LYS A 1 320 ? 11.035 11.709 23.685 1.00 39.56 320 LYS A C 1
ATOM 2402 O O . LYS A 1 320 ? 10.131 10.986 23.283 1.00 39.56 320 LYS A O 1
ATOM 2407 N N . ASP A 1 321 ? 11.967 12.217 22.881 1.00 46.25 321 ASP A N 1
ATOM 2408 C CA . ASP A 1 321 ? 11.977 12.100 21.411 1.00 46.25 321 ASP A CA 1
ATOM 2409 C C . ASP A 1 321 ? 12.553 10.765 20.887 1.00 46.25 321 ASP A C 1
ATOM 2411 O O . ASP A 1 321 ? 12.834 10.620 19.697 1.00 46.25 321 ASP A O 1
ATOM 2415 N N . SER A 1 322 ? 12.759 9.780 21.768 1.00 56.28 322 SER A N 1
ATOM 2416 C CA . SER A 1 322 ? 13.382 8.489 21.430 1.00 56.28 322 SER A CA 1
ATOM 2417 C C . SER A 1 322 ? 12.398 7.327 21.265 1.00 56.28 322 SER A C 1
ATOM 2419 O O . SER A 1 322 ? 12.803 6.245 20.834 1.00 56.28 322 SER A O 1
ATOM 2421 N N . GLU A 1 323 ? 11.116 7.514 21.593 1.00 81.25 323 GLU A N 1
ATOM 2422 C CA . GLU A 1 323 ? 10.132 6.443 21.448 1.00 81.25 323 GLU A CA 1
ATOM 2423 C C . GLU A 1 323 ? 9.747 6.264 19.972 1.00 81.25 323 GLU A C 1
ATOM 2425 O O . GLU A 1 323 ? 9.371 7.206 19.282 1.00 81.25 323 GLU A O 1
ATOM 2430 N N . CYS A 1 324 ? 9.815 5.031 19.472 1.00 87.56 324 CYS A N 1
ATOM 2431 C CA . CYS A 1 324 ? 9.289 4.665 18.162 1.00 87.56 324 CYS A CA 1
ATOM 2432 C C . CYS A 1 324 ? 8.097 3.724 18.358 1.00 87.56 324 CYS A C 1
ATOM 2434 O O . CYS A 1 324 ? 8.266 2.585 18.784 1.00 87.56 324 CYS A O 1
ATOM 2436 N N . PHE A 1 325 ? 6.889 4.180 18.015 1.00 91.38 325 PHE A N 1
ATOM 2437 C CA . PHE A 1 325 ? 5.676 3.357 18.078 1.00 91.38 325 PHE A CA 1
ATOM 2438 C C . PHE A 1 325 ? 5.578 2.290 16.978 1.00 91.38 325 PHE A C 1
ATOM 2440 O O . PHE A 1 325 ? 4.681 1.449 17.030 1.00 91.38 325 PHE A O 1
ATOM 2447 N N . PHE A 1 326 ? 6.434 2.330 15.954 1.00 90.25 326 PHE A N 1
ATOM 2448 C CA . PHE A 1 326 ? 6.443 1.308 14.910 1.00 90.25 326 PHE A CA 1
ATOM 2449 C C . PHE A 1 326 ? 7.302 0.119 15.343 1.00 90.25 326 PHE A C 1
ATOM 2451 O O . PHE A 1 326 ? 8.486 0.272 15.639 1.00 90.25 326 PHE A O 1
ATOM 2458 N N . GLU A 1 327 ? 6.716 -1.074 15.329 1.00 86.50 327 GLU A N 1
ATOM 2459 C CA . GLU A 1 327 ? 7.355 -2.311 15.773 1.00 86.50 327 GLU A CA 1
ATOM 2460 C C . GLU A 1 327 ? 7.514 -3.271 14.589 1.00 86.50 327 GLU A C 1
ATOM 2462 O O . GLU A 1 327 ? 6.531 -3.608 13.928 1.00 86.50 327 GLU A O 1
ATOM 2467 N N . GLY A 1 328 ? 8.734 -3.761 14.352 1.00 80.38 328 GLY A N 1
ATOM 2468 C CA . GLY A 1 328 ? 9.053 -4.709 13.279 1.00 80.38 328 GLY A CA 1
ATOM 2469 C C . GLY A 1 328 ? 9.736 -4.053 12.078 1.00 80.38 328 GLY A C 1
ATOM 2470 O O . GLY A 1 328 ? 10.585 -3.180 12.242 1.00 80.38 328 GLY A O 1
ATOM 2471 N N . ILE A 1 329 ? 9.395 -4.507 10.871 1.00 79.12 329 ILE A N 1
ATOM 2472 C CA . ILE A 1 329 ? 10.019 -4.081 9.612 1.00 79.12 329 ILE A CA 1
ATOM 2473 C C . ILE A 1 329 ? 8.991 -3.400 8.707 1.00 79.12 329 ILE A C 1
ATOM 2475 O O . ILE A 1 329 ? 7.862 -3.871 8.552 1.00 79.12 329 ILE A O 1
ATOM 2479 N N . ASN A 1 330 ? 9.387 -2.299 8.066 1.00 80.38 330 ASN A N 1
ATOM 2480 C CA . ASN A 1 330 ? 8.571 -1.674 7.029 1.00 80.38 330 ASN A CA 1
ATOM 2481 C C . ASN A 1 330 ? 8.749 -2.414 5.697 1.00 80.38 330 ASN A C 1
ATOM 2483 O O . ASN A 1 330 ? 9.791 -2.308 5.046 1.00 80.38 330 ASN A O 1
ATOM 2487 N N . PHE A 1 331 ? 7.714 -3.157 5.302 1.00 73.06 331 PHE A N 1
ATOM 2488 C CA . PHE A 1 331 ? 7.655 -3.849 4.019 1.00 73.06 331 PHE A CA 1
ATOM 2489 C C . PHE A 1 331 ? 7.511 -2.849 2.866 1.00 73.06 331 PHE A C 1
ATOM 2491 O O . PHE A 1 331 ? 6.506 -2.132 2.783 1.00 73.06 331 PHE A O 1
ATOM 2498 N N . GLN A 1 332 ? 8.479 -2.837 1.948 1.00 69.25 332 GLN A N 1
ATOM 2499 C CA . GLN A 1 332 ? 8.394 -2.079 0.702 1.00 69.25 332 GLN A CA 1
ATOM 2500 C C . GLN A 1 332 ? 8.013 -2.990 -0.458 1.00 69.25 332 GLN A C 1
ATOM 2502 O O . GLN A 1 332 ? 8.206 -4.197 -0.417 1.00 69.25 332 GLN A O 1
ATOM 2507 N N . PHE A 1 333 ? 7.407 -2.398 -1.488 1.00 55.62 333 PHE A N 1
ATOM 2508 C CA . PHE A 1 333 ? 6.749 -3.099 -2.595 1.00 55.62 333 PHE A CA 1
ATOM 2509 C C . PHE A 1 333 ? 7.658 -4.112 -3.328 1.00 55.62 333 PHE A C 1
ATOM 2511 O O . PHE A 1 333 ? 7.142 -5.013 -3.992 1.00 55.62 333 PHE A O 1
ATOM 2518 N N . ASP A 1 334 ? 8.981 -4.007 -3.159 1.00 53.25 334 ASP A N 1
ATOM 2519 C CA . ASP A 1 334 ? 9.952 -5.022 -3.553 1.00 53.25 334 ASP A CA 1
ATOM 2520 C C . ASP A 1 334 ? 10.511 -5.788 -2.340 1.00 53.25 334 ASP A C 1
ATOM 2522 O O . ASP A 1 334 ? 11.102 -5.205 -1.432 1.00 53.25 334 ASP A O 1
ATOM 2526 N N . LYS A 1 335 ? 10.347 -7.118 -2.361 1.00 48.31 335 LYS A N 1
ATOM 2527 C CA . LYS A 1 335 ? 10.704 -8.085 -1.301 1.00 48.31 335 LYS A CA 1
ATOM 2528 C C . LYS A 1 335 ? 12.148 -7.975 -0.808 1.00 48.31 335 LYS A C 1
ATOM 2530 O O . LYS A 1 335 ? 12.456 -8.473 0.269 1.00 48.31 335 LYS A O 1
ATOM 2535 N N . ARG A 1 336 ? 13.030 -7.401 -1.627 1.00 47.84 336 ARG A N 1
ATOM 2536 C CA . ARG A 1 336 ? 14.463 -7.255 -1.342 1.00 47.84 336 ARG A CA 1
ATOM 2537 C C . ARG A 1 336 ? 14.783 -6.048 -0.473 1.00 47.84 336 ARG A C 1
ATOM 2539 O O . ARG A 1 336 ? 15.917 -5.911 -0.034 1.00 47.84 336 ARG A O 1
ATOM 2546 N N . PHE 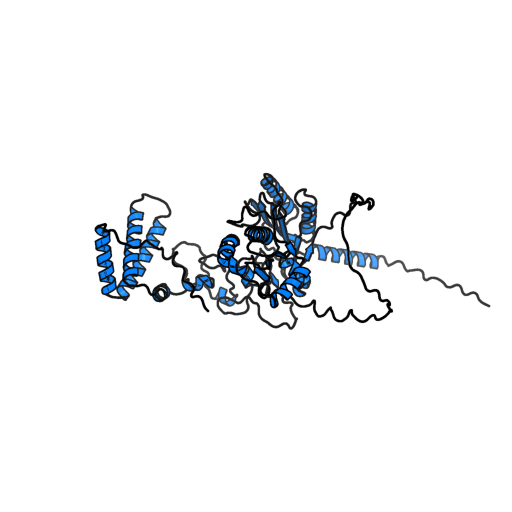A 1 337 ? 13.797 -5.191 -0.221 1.00 50.06 337 PHE A N 1
ATOM 2547 C CA . PHE A 1 337 ? 13.990 -3.966 0.527 1.00 50.06 337 PHE A CA 1
ATOM 2548 C C . PHE A 1 337 ? 13.090 -3.898 1.744 1.00 50.06 337 PHE A C 1
ATOM 2550 O O . PHE A 1 337 ? 11.880 -3.681 1.668 1.00 50.06 337 PHE A O 1
ATOM 2557 N N . SER A 1 338 ? 13.714 -4.083 2.896 1.00 52.69 338 SER A N 1
ATOM 2558 C CA . SER A 1 338 ? 13.041 -4.083 4.178 1.00 52.69 338 SER A CA 1
ATOM 2559 C C . SER A 1 338 ? 13.799 -3.132 5.098 1.00 52.69 338 SER A C 1
ATOM 2561 O O . SER A 1 338 ? 15.004 -3.285 5.290 1.00 52.69 338 SER A O 1
ATOM 2563 N N . GLN A 1 339 ? 13.121 -2.100 5.604 1.00 55.25 339 GLN A N 1
ATOM 2564 C CA . GLN A 1 339 ? 13.725 -1.169 6.558 1.00 55.25 339 GLN A CA 1
ATOM 2565 C C . GLN A 1 339 ? 13.489 -1.718 7.965 1.00 55.25 339 GLN A C 1
ATOM 2567 O O . GLN A 1 339 ? 12.353 -1.716 8.452 1.00 55.25 339 GLN A O 1
ATOM 2572 N N . SER A 1 340 ? 14.551 -2.227 8.587 1.00 51.38 340 SER A N 1
ATOM 2573 C CA . SER A 1 340 ? 14.514 -2.691 9.972 1.00 51.38 340 SER A CA 1
ATOM 2574 C C . SER A 1 340 ? 14.543 -1.505 10.932 1.00 51.38 340 SER A C 1
ATOM 2576 O O . SER A 1 340 ? 15.292 -0.549 10.738 1.00 51.38 340 SER A O 1
ATOM 2578 N N . VAL A 1 341 ? 13.751 -1.583 12.001 1.00 49.41 341 VAL A N 1
ATOM 2579 C CA . VAL A 1 341 ? 13.838 -0.645 13.134 1.00 49.41 341 VAL A CA 1
ATOM 2580 C C . VAL A 1 341 ? 14.985 -1.016 14.088 1.00 49.41 341 VAL A C 1
ATOM 2582 O O . VAL A 1 341 ? 15.328 -0.236 14.973 1.00 49.41 341 VAL A O 1
ATOM 2585 N N . VAL A 1 342 ? 15.612 -2.182 13.900 1.00 43.62 342 VAL A N 1
ATOM 2586 C CA . VAL A 1 342 ? 16.677 -2.700 14.768 1.00 43.62 342 VAL A CA 1
ATOM 2587 C C . VAL A 1 342 ? 18.044 -2.333 14.191 1.00 43.62 342 VAL A C 1
ATOM 2589 O O . VAL A 1 342 ? 18.375 -2.747 13.083 1.00 43.62 342 VAL A O 1
ATOM 2592 N N . GLY A 1 343 ? 18.830 -1.563 14.947 1.00 39.38 343 GLY A N 1
ATOM 2593 C CA . GLY A 1 343 ? 20.258 -1.374 14.689 1.00 39.38 343 GLY A CA 1
ATOM 2594 C C . GLY A 1 343 ? 21.070 -2.474 15.371 1.00 39.38 343 GLY A C 1
ATOM 2595 O O . GLY A 1 343 ? 20.709 -2.924 16.460 1.00 39.38 343 GLY A O 1
ATOM 2596 N N . GLU A 1 344 ? 22.170 -2.904 14.757 1.00 35.56 344 GLU A N 1
ATOM 2597 C CA . GLU A 1 344 ? 23.152 -3.762 15.423 1.00 35.56 344 GLU A CA 1
ATOM 2598 C C . GLU A 1 344 ? 23.726 -3.010 16.638 1.00 35.56 344 GLU A C 1
ATOM 2600 O O . GLU A 1 344 ? 24.502 -2.070 16.493 1.00 35.56 344 GLU A O 1
ATOM 2605 N N . GLY A 1 345 ? 23.303 -3.380 17.852 1.00 34.81 345 GLY A N 1
ATOM 2606 C CA . GLY A 1 345 ? 23.954 -2.947 19.096 1.00 34.81 345 GLY A CA 1
ATOM 2607 C C . GLY A 1 345 ? 23.147 -2.088 20.077 1.00 34.81 345 GLY A C 1
ATOM 2608 O O . GLY A 1 345 ? 23.684 -1.765 21.135 1.00 34.81 345 GLY A O 1
ATOM 2609 N N . SER A 1 346 ? 21.879 -1.742 19.828 1.00 32.06 346 SER A N 1
ATOM 2610 C CA . SER A 1 346 ? 21.053 -1.101 20.866 1.00 32.06 346 SER A CA 1
ATOM 2611 C C . SER A 1 346 ? 20.326 -2.154 21.709 1.00 32.06 346 SER A C 1
ATOM 2613 O O . SER A 1 346 ? 19.561 -2.967 21.201 1.00 32.06 346 SER A O 1
ATOM 2615 N N . GLY A 1 347 ? 20.573 -2.146 23.023 1.00 30.89 347 GLY A N 1
ATOM 2616 C CA . GLY A 1 347 ? 20.017 -3.070 24.024 1.00 30.89 347 GLY A CA 1
ATOM 2617 C C . GLY A 1 347 ? 18.503 -2.968 24.263 1.00 30.89 347 GLY A C 1
ATOM 2618 O O . GLY A 1 347 ? 18.048 -3.173 25.386 1.00 30.89 347 GLY A O 1
ATOM 2619 N N . ILE A 1 348 ? 17.714 -2.663 23.232 1.00 35.16 348 ILE A N 1
ATOM 2620 C CA . ILE A 1 348 ? 16.267 -2.856 23.241 1.00 35.16 348 ILE A CA 1
ATOM 2621 C C . ILE A 1 348 ? 16.023 -4.331 22.906 1.00 35.16 348 ILE A C 1
ATOM 2623 O O . ILE A 1 348 ? 16.001 -4.731 21.744 1.00 35.16 348 ILE A O 1
ATOM 2627 N N . SER A 1 349 ? 15.834 -5.168 23.928 1.00 35.16 349 SER A N 1
ATOM 2628 C CA . SER A 1 349 ? 15.099 -6.422 23.723 1.00 35.16 349 SER A CA 1
ATOM 2629 C C . SER A 1 349 ? 13.680 -6.030 23.262 1.00 35.16 349 SER A C 1
ATOM 2631 O O . SER A 1 349 ? 13.084 -5.139 23.857 1.00 35.16 349 SER A O 1
ATOM 2633 N N . SER A 1 350 ? 13.041 -6.636 22.268 1.00 44.44 350 SER A N 1
ATOM 2634 C CA . SER A 1 350 ? 13.008 -8.072 22.038 1.00 44.44 350 SER A CA 1
ATOM 2635 C C . SER A 1 350 ? 12.194 -8.394 20.774 1.00 44.44 350 SER A C 1
ATOM 2637 O O . SER A 1 350 ? 11.129 -7.827 20.569 1.00 44.44 350 SER A O 1
ATOM 2639 N N . ILE A 1 351 ? 12.688 -9.371 20.003 1.00 42.88 351 ILE A N 1
ATOM 2640 C CA . ILE A 1 351 ? 11.946 -10.270 19.099 1.00 42.88 351 ILE A CA 1
ATOM 2641 C C . ILE A 1 351 ? 11.290 -9.599 17.867 1.00 42.88 351 ILE A C 1
ATOM 2643 O O . ILE A 1 351 ? 10.362 -8.804 17.995 1.00 42.88 351 ILE A O 1
ATOM 2647 N N . PRO A 1 352 ? 11.689 -9.973 16.635 1.00 48.78 352 PRO A N 1
ATOM 2648 C CA . PRO A 1 352 ? 10.912 -9.672 15.438 1.00 48.78 352 PRO A CA 1
ATOM 2649 C C . PRO A 1 352 ? 9.457 -10.097 15.645 1.00 48.78 352 PRO A C 1
ATOM 2651 O O . PRO A 1 352 ? 9.182 -11.258 15.940 1.00 48.78 352 PRO A O 1
ATOM 2654 N N . ARG A 1 353 ? 8.512 -9.170 15.451 1.00 60.03 353 ARG A N 1
ATOM 2655 C CA . ARG A 1 353 ? 7.068 -9.476 15.438 1.00 60.03 353 ARG A CA 1
ATOM 2656 C C . ARG A 1 353 ? 6.741 -10.612 14.451 1.00 60.03 353 ARG A C 1
ATOM 2658 O O . ARG A 1 353 ? 5.772 -11.344 14.620 1.00 60.03 353 ARG A O 1
ATOM 2665 N N . ALA A 1 354 ? 7.595 -10.749 13.441 1.00 69.25 354 ALA A N 1
ATOM 2666 C CA . ALA A 1 354 ? 7.590 -11.770 12.418 1.00 69.25 354 ALA A CA 1
ATOM 2667 C C . ALA A 1 354 ? 8.335 -13.033 12.887 1.00 69.25 354 ALA A C 1
ATOM 2669 O O . ALA A 1 354 ? 9.529 -12.999 13.192 1.00 69.25 354 ALA A O 1
ATOM 2670 N N . VAL A 1 355 ? 7.642 -14.167 12.903 1.00 78.12 355 VAL A N 1
ATOM 2671 C CA . VAL A 1 355 ? 8.236 -15.478 13.178 1.00 78.12 355 VAL A CA 1
ATOM 2672 C C . VAL A 1 355 ? 8.036 -16.406 11.991 1.00 78.12 355 VAL A C 1
ATOM 2674 O O . VAL A 1 355 ? 7.083 -16.273 11.220 1.00 78.12 355 VAL A O 1
ATOM 2677 N N . CYS A 1 356 ? 8.919 -17.390 11.865 1.00 80.56 356 CYS A N 1
ATOM 2678 C CA . CYS A 1 356 ? 8.741 -18.490 10.941 1.00 80.56 356 CYS A CA 1
ATOM 2679 C C . CYS A 1 356 ? 7.434 -19.206 11.287 1.00 80.56 356 CYS A C 1
ATOM 2681 O O . CYS A 1 356 ? 7.270 -19.716 12.394 1.00 80.56 356 CYS A O 1
ATOM 2683 N N . LEU A 1 357 ? 6.523 -19.300 10.321 1.00 81.69 357 LEU A N 1
ATOM 2684 C CA . LEU A 1 357 ? 5.223 -19.935 10.496 1.00 81.69 357 LEU A CA 1
ATOM 2685 C C . LEU A 1 357 ? 5.347 -21.410 10.920 1.00 81.69 357 LEU A C 1
ATOM 2687 O O . LEU A 1 357 ? 4.438 -21.942 11.549 1.00 81.69 357 LEU A O 1
ATOM 2691 N N . SER A 1 358 ? 6.453 -22.075 10.570 1.00 80.00 358 SER A N 1
ATOM 2692 C CA . SER A 1 358 ? 6.653 -23.497 10.860 1.00 80.00 358 SER A CA 1
ATOM 2693 C C . SER A 1 358 ? 7.341 -23.773 12.197 1.00 80.00 358 SER A C 1
ATOM 2695 O O . SER A 1 358 ? 6.992 -24.759 12.838 1.00 80.00 358 SER A O 1
ATOM 2697 N N . CYS A 1 359 ? 8.338 -22.982 12.602 1.00 83.75 359 CYS A N 1
ATOM 2698 C CA . CYS A 1 359 ? 9.147 -23.270 13.798 1.00 83.75 359 CYS A CA 1
ATOM 2699 C C . CYS A 1 359 ? 9.121 -22.162 14.854 1.00 83.75 359 CYS A C 1
ATOM 2701 O O . CYS A 1 359 ? 9.789 -22.288 15.875 1.00 83.75 359 CYS A O 1
ATOM 2703 N N . ALA A 1 360 ? 8.386 -21.076 14.603 1.00 82.88 360 ALA A N 1
ATOM 2704 C CA . ALA A 1 360 ? 8.291 -19.889 15.450 1.00 82.88 360 ALA A CA 1
ATOM 2705 C C . ALA A 1 360 ? 9.623 -19.158 15.725 1.00 82.88 360 ALA A C 1
ATOM 2707 O O . ALA A 1 360 ? 9.646 -18.191 16.483 1.00 82.88 360 ALA A O 1
ATOM 2708 N N . THR A 1 361 ? 10.728 -19.561 15.090 1.00 81.38 361 THR A N 1
ATOM 2709 C CA . THR A 1 361 ? 11.993 -18.819 15.147 1.00 81.38 361 THR A CA 1
ATOM 2710 C C . THR A 1 361 ? 11.791 -17.418 14.564 1.00 81.38 361 THR A C 1
ATOM 2712 O O . THR A 1 361 ? 11.149 -17.313 13.516 1.00 81.38 361 THR A O 1
ATOM 2715 N N . PRO A 1 362 ? 12.335 -16.359 15.191 1.00 79.88 362 PRO A N 1
ATOM 2716 C CA . PRO A 1 362 ? 12.410 -15.017 14.619 1.00 79.88 362 PRO A CA 1
ATOM 2717 C C . PRO A 1 362 ? 12.741 -15.021 13.123 1.00 79.88 362 PRO A C 1
ATOM 2719 O O . PRO A 1 362 ? 13.796 -15.510 12.723 1.00 79.88 362 PRO A O 1
ATOM 2722 N N . TRP A 1 363 ? 11.819 -14.531 12.293 1.00 78.50 363 TRP A N 1
ATOM 2723 C CA . TRP A 1 363 ? 11.982 -14.530 10.842 1.00 78.50 363 TRP A CA 1
ATOM 2724 C C . TRP A 1 363 ? 11.070 -13.510 10.166 1.00 78.50 363 TRP A C 1
ATOM 2726 O O . TRP A 1 363 ? 9.847 -13.606 10.252 1.00 78.50 363 TRP A O 1
ATOM 2736 N N . SER A 1 364 ? 11.660 -12.574 9.429 1.00 68.81 364 SER A N 1
ATOM 2737 C CA . SER A 1 364 ? 10.949 -11.440 8.827 1.00 68.81 364 SER A CA 1
ATOM 2738 C C . SER A 1 364 ? 11.058 -11.354 7.306 1.00 68.81 364 SER A C 1
ATOM 2740 O O . SER A 1 364 ? 10.416 -10.500 6.698 1.00 68.81 364 SER A O 1
ATOM 2742 N N . GLU A 1 365 ? 11.837 -12.233 6.675 1.00 71.81 365 GLU A N 1
ATOM 2743 C CA . GLU A 1 365 ? 12.047 -12.201 5.230 1.00 71.81 365 GLU A CA 1
ATOM 2744 C C . GLU A 1 365 ? 10.975 -13.000 4.479 1.00 71.81 365 GLU A C 1
ATOM 2746 O O . GLU A 1 365 ? 10.766 -14.195 4.708 1.00 71.81 365 GLU A O 1
ATOM 2751 N N . THR A 1 366 ? 10.310 -12.360 3.519 1.00 67.50 366 THR A N 1
ATOM 2752 C CA . THR A 1 366 ? 9.455 -13.056 2.547 1.00 67.50 366 THR A CA 1
ATOM 2753 C C . THR A 1 366 ? 10.270 -13.457 1.324 1.00 67.50 366 THR A C 1
ATOM 2755 O O . THR A 1 366 ? 11.055 -12.656 0.823 1.00 67.50 366 THR A O 1
ATOM 2758 N N . ARG A 1 367 ? 10.037 -14.652 0.776 1.00 69.00 367 ARG A N 1
ATOM 2759 C CA . ARG A 1 367 ? 10.796 -15.168 -0.372 1.00 69.00 367 ARG A CA 1
ATOM 2760 C C . ARG A 1 367 ? 9.926 -15.388 -1.592 1.00 69.00 367 ARG A C 1
ATOM 2762 O O . ARG A 1 367 ? 8.729 -15.667 -1.506 1.00 69.00 367 ARG A O 1
ATOM 2769 N N . GLU A 1 368 ? 10.546 -15.288 -2.758 1.00 63.97 368 GLU A N 1
ATOM 2770 C CA . GLU A 1 368 ? 9.935 -15.775 -3.986 1.00 63.97 368 GLU A CA 1
ATOM 2771 C C . GLU A 1 368 ? 9.767 -17.298 -3.943 1.00 63.97 368 GLU A C 1
ATOM 2773 O O . GLU A 1 368 ? 10.587 -18.009 -3.373 1.00 63.97 368 GLU A O 1
ATOM 2778 N N . GLY A 1 369 ? 8.634 -17.794 -4.443 1.00 69.56 369 GLY A N 1
ATOM 2779 C CA . GLY A 1 369 ? 8.263 -19.209 -4.341 1.00 69.56 369 GLY A CA 1
ATOM 2780 C C . GLY A 1 369 ? 7.743 -19.652 -2.966 1.00 69.56 369 GLY A C 1
ATOM 2781 O O . GLY A 1 369 ? 6.970 -20.607 -2.903 1.00 69.56 369 GLY A O 1
ATOM 2782 N N . VAL A 1 370 ? 8.053 -18.934 -1.879 1.00 79.75 370 VAL A N 1
ATOM 2783 C CA . VAL A 1 370 ? 7.523 -19.214 -0.529 1.00 79.75 370 VAL A CA 1
ATOM 2784 C C . VAL A 1 370 ? 6.148 -18.569 -0.363 1.00 79.75 370 VAL A C 1
ATOM 2786 O O . VAL A 1 370 ? 5.932 -17.588 0.351 1.00 79.75 370 VAL A O 1
ATOM 2789 N N . GLN A 1 371 ? 5.200 -19.121 -1.109 1.00 81.12 371 GLN A N 1
ATOM 2790 C CA . GLN A 1 371 ? 3.825 -18.658 -1.176 1.00 81.12 371 GLN A CA 1
ATOM 2791 C C . GLN A 1 371 ? 2.878 -19.781 -0.797 1.00 81.12 371 GLN A C 1
ATOM 2793 O O . GLN A 1 371 ? 3.084 -20.946 -1.140 1.00 81.12 371 GLN A O 1
ATOM 2798 N N . CYS A 1 372 ? 1.779 -19.418 -0.150 1.00 74.50 372 CYS A N 1
ATOM 2799 C CA . CYS A 1 372 ? 0.706 -20.349 0.110 1.00 74.50 372 CYS A CA 1
ATOM 2800 C C . CYS A 1 372 ? 0.210 -20.941 -1.215 1.00 74.50 372 CYS A C 1
ATOM 2802 O O . CYS A 1 372 ? -0.207 -20.217 -2.116 1.00 74.50 372 CYS A O 1
ATOM 2804 N N . PHE A 1 373 ? 0.174 -22.265 -1.325 1.00 74.62 373 PHE A N 1
ATOM 2805 C CA . PHE A 1 373 ? -0.294 -22.980 -2.508 1.00 74.62 373 PHE A CA 1
ATOM 2806 C C . PHE A 1 373 ? -1.697 -22.541 -2.953 1.00 74.62 373 PHE A C 1
ATOM 2808 O O . PHE A 1 373 ? -1.982 -22.534 -4.153 1.00 74.62 373 PHE A O 1
ATOM 2815 N N . VAL A 1 374 ? -2.536 -22.148 -1.990 1.00 69.19 374 VAL A N 1
ATOM 2816 C CA . VAL A 1 374 ? -3.966 -21.877 -2.154 1.00 69.19 374 VAL A CA 1
ATOM 2817 C C . VAL A 1 374 ? -4.232 -20.426 -2.537 1.00 69.19 374 VAL A C 1
ATOM 2819 O O . VAL A 1 374 ? -4.811 -20.187 -3.593 1.00 69.19 374 VAL A O 1
ATOM 2822 N N . CYS A 1 375 ? -3.815 -19.462 -1.711 1.00 69.31 375 CYS A N 1
ATOM 2823 C CA . CYS A 1 375 ? -4.064 -18.039 -1.972 1.00 69.31 375 CYS A CA 1
ATOM 2824 C C . CYS A 1 375 ? -2.917 -17.311 -2.669 1.00 69.31 375 CYS A C 1
ATOM 2826 O O . CYS A 1 375 ? -3.123 -16.193 -3.119 1.00 69.31 375 CYS A O 1
ATOM 2828 N N . LYS 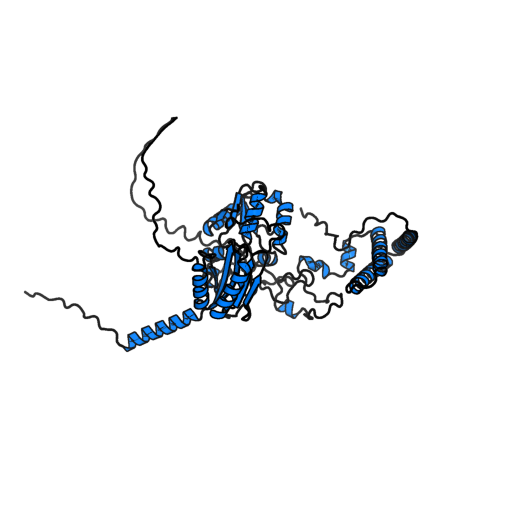A 1 376 ? -1.736 -17.927 -2.770 1.00 76.06 376 LYS A N 1
ATOM 2829 C CA . LYS A 1 376 ? -0.499 -17.308 -3.273 1.00 76.06 376 LYS A CA 1
ATOM 2830 C C . LYS A 1 376 ? 0.048 -16.153 -2.423 1.00 76.06 376 LYS A C 1
ATOM 2832 O O . LYS A 1 376 ? 1.027 -15.535 -2.829 1.00 76.06 376 LYS A O 1
ATOM 2837 N N . ASP A 1 377 ? -0.502 -15.921 -1.229 1.00 73.31 377 ASP A N 1
ATOM 2838 C CA . ASP A 1 377 ? 0.076 -14.974 -0.270 1.00 73.31 377 ASP A CA 1
ATOM 2839 C C . ASP A 1 377 ? 1.430 -15.473 0.233 1.00 73.31 377 ASP A C 1
ATOM 2841 O O . ASP A 1 377 ? 1.639 -16.680 0.389 1.00 73.31 377 ASP A O 1
ATOM 2845 N N . PHE A 1 378 ? 2.337 -14.540 0.510 1.00 78.00 378 PHE A N 1
ATOM 2846 C CA . PHE A 1 378 ? 3.644 -14.859 1.071 1.00 78.00 378 PHE A CA 1
ATOM 2847 C C . PHE A 1 378 ? 3.517 -15.469 2.461 1.00 78.00 378 PHE A C 1
ATOM 2849 O O . PHE A 1 378 ? 2.664 -15.081 3.261 1.00 78.00 378 PHE A O 1
ATOM 2856 N N . VAL A 1 379 ? 4.385 -16.439 2.731 1.00 79.75 379 VAL A N 1
ATOM 2857 C CA . VAL A 1 379 ? 4.474 -17.110 4.024 1.00 79.75 379 VAL A CA 1
ATOM 2858 C C . VAL A 1 379 ? 5.870 -16.883 4.582 1.00 79.75 379 VAL A C 1
ATOM 2860 O O . VAL A 1 379 ? 6.859 -17.080 3.882 1.00 79.75 379 VAL A O 1
ATOM 2863 N N . LEU A 1 380 ? 5.951 -16.466 5.842 1.00 84.00 380 LEU A N 1
ATOM 2864 C CA . LEU A 1 380 ? 7.222 -16.312 6.541 1.00 84.00 380 LEU A CA 1
ATOM 2865 C C . LEU A 1 380 ? 7.739 -17.701 6.926 1.00 84.00 380 LEU A C 1
ATOM 2867 O O . LEU A 1 380 ? 7.175 -18.342 7.808 1.00 84.00 380 LEU A O 1
ATOM 2871 N N . LEU A 1 381 ? 8.778 -18.189 6.250 1.00 83.62 381 LEU A N 1
ATOM 2872 C CA . LEU A 1 381 ? 9.462 -19.445 6.572 1.00 83.62 381 LEU A CA 1
ATOM 2873 C C . LEU A 1 381 ? 10.975 -19.221 6.541 1.00 83.62 381 LEU A C 1
ATOM 2875 O O . LEU A 1 381 ? 11.486 -18.690 5.557 1.00 83.62 381 LEU A O 1
ATOM 2879 N N . CYS A 1 382 ? 11.672 -19.655 7.594 1.00 84.81 382 CYS A N 1
ATOM 2880 C CA . CYS A 1 382 ? 13.130 -19.571 7.674 1.00 84.81 382 CYS A CA 1
ATOM 2881 C C . CYS A 1 382 ? 13.837 -20.544 6.727 1.00 84.81 382 CYS A C 1
ATOM 2883 O O . CYS A 1 382 ? 13.237 -21.532 6.296 1.00 84.81 382 CYS A O 1
ATOM 2885 N N . ASP A 1 383 ? 15.122 -20.292 6.456 1.00 84.00 383 ASP A N 1
ATOM 2886 C CA . ASP A 1 383 ? 15.990 -21.150 5.632 1.00 84.00 383 ASP A CA 1
ATOM 2887 C C . ASP A 1 383 ? 15.886 -22.630 5.980 1.00 84.00 383 ASP A C 1
ATOM 2889 O O . ASP A 1 383 ? 15.662 -23.474 5.109 1.00 84.00 383 ASP A O 1
ATOM 2893 N N . ASP A 1 384 ? 15.975 -22.942 7.267 1.00 84.69 384 ASP A N 1
ATOM 2894 C CA . ASP A 1 384 ? 15.914 -24.316 7.749 1.00 84.69 384 ASP A CA 1
ATOM 2895 C C . ASP A 1 384 ? 14.554 -24.961 7.477 1.00 84.69 384 ASP A C 1
ATOM 2897 O O . ASP A 1 384 ? 14.475 -26.154 7.200 1.00 84.69 384 ASP A O 1
ATOM 2901 N N . CYS A 1 385 ? 13.462 -24.199 7.562 1.00 82.88 385 CYS A N 1
ATOM 2902 C CA . CYS A 1 385 ? 12.126 -24.725 7.287 1.00 82.88 385 CYS A CA 1
ATOM 2903 C C . CYS A 1 385 ? 11.868 -24.857 5.786 1.00 82.88 385 CYS A C 1
ATOM 2905 O O . CYS A 1 385 ? 11.265 -25.841 5.367 1.00 82.88 385 CYS A O 1
ATOM 2907 N N . VAL A 1 386 ? 12.347 -23.910 4.975 1.00 80.56 386 VAL A N 1
ATOM 2908 C CA . VAL A 1 386 ? 12.235 -23.977 3.512 1.00 80.56 386 VAL A CA 1
ATOM 2909 C C . VAL A 1 386 ? 13.058 -25.140 2.961 1.00 80.56 386 VAL A C 1
ATOM 2911 O O . VAL A 1 386 ? 12.547 -25.899 2.146 1.00 80.56 386 VAL A O 1
ATOM 2914 N N . SER A 1 387 ? 14.292 -25.333 3.433 1.00 79.31 387 SER A N 1
ATOM 2915 C CA . SER A 1 387 ? 15.166 -26.431 2.989 1.00 79.31 387 SER A CA 1
ATOM 2916 C C . SER A 1 387 ? 14.639 -27.820 3.369 1.00 79.31 387 SER A C 1
ATOM 2918 O O . SER A 1 387 ? 14.860 -28.783 2.636 1.00 79.31 387 SER A O 1
ATOM 2920 N N . LYS A 1 388 ? 13.891 -27.930 4.476 1.00 72.88 388 LYS A N 1
ATOM 2921 C CA . LYS A 1 388 ? 13.200 -29.166 4.887 1.00 72.88 388 LYS A CA 1
ATOM 2922 C C . LYS A 1 388 ? 11.936 -29.457 4.073 1.00 72.88 388 LYS A C 1
ATOM 2924 O O . LYS A 1 388 ? 11.481 -30.599 4.060 1.00 72.88 388 LYS A O 1
ATOM 2929 N N . MET A 1 389 ? 11.359 -28.463 3.398 1.00 68.19 389 MET A N 1
ATOM 2930 C CA . MET A 1 389 ? 10.209 -28.652 2.515 1.00 68.19 389 MET A CA 1
ATOM 2931 C C . MET A 1 389 ? 10.711 -29.003 1.112 1.00 68.19 389 MET A C 1
ATOM 2933 O O . MET A 1 389 ? 11.355 -28.187 0.460 1.00 68.19 389 MET A O 1
ATOM 2937 N N . SER A 1 390 ? 10.414 -30.202 0.596 1.00 54.97 390 SER A N 1
ATOM 2938 C CA . SER A 1 390 ? 10.723 -30.498 -0.811 1.00 54.97 390 SER A CA 1
ATOM 2939 C C . SER A 1 390 ? 9.845 -29.632 -1.715 1.00 54.97 390 SER A C 1
ATOM 2941 O O . SER A 1 390 ? 8.680 -29.953 -1.962 1.00 54.97 390 SER A O 1
ATOM 2943 N N . LEU A 1 391 ? 10.397 -28.519 -2.198 1.00 52.62 391 LEU A N 1
ATOM 2944 C CA . LEU A 1 391 ? 9.767 -27.652 -3.187 1.00 52.62 391 LEU A CA 1
ATOM 2945 C C . LEU A 1 391 ? 9.775 -28.363 -4.545 1.00 52.62 391 LEU A C 1
ATOM 2947 O O . LEU A 1 391 ? 10.650 -28.134 -5.374 1.00 52.62 391 LEU A O 1
ATOM 2951 N N . THR A 1 392 ? 8.808 -29.242 -4.802 1.00 42.94 392 THR A N 1
ATOM 2952 C CA . THR A 1 392 ? 8.503 -29.618 -6.188 1.00 42.94 392 THR A CA 1
ATOM 2953 C C . THR A 1 392 ? 7.940 -28.389 -6.907 1.00 42.94 392 THR A C 1
ATOM 2955 O O . THR A 1 392 ? 6.947 -27.830 -6.421 1.00 42.94 392 THR A O 1
ATOM 2958 N N . PRO A 1 393 ? 8.528 -27.961 -8.041 1.00 41.59 393 PRO A N 1
ATOM 2959 C CA . PRO A 1 393 ? 7.978 -26.893 -8.866 1.00 41.59 393 PRO A CA 1
ATOM 2960 C C . PRO A 1 393 ? 6.515 -27.176 -9.211 1.00 41.59 393 PRO A C 1
ATOM 2962 O O . PRO A 1 393 ? 6.123 -28.327 -9.421 1.00 41.59 393 PRO A O 1
ATOM 2965 N N . LEU A 1 394 ? 5.693 -26.127 -9.265 1.00 45.72 394 LEU A N 1
ATOM 2966 C CA . LEU A 1 394 ? 4.274 -26.199 -9.631 1.00 45.72 394 LEU A CA 1
ATOM 2967 C C . LEU A 1 394 ? 4.087 -26.422 -11.143 1.00 45.72 394 LEU A C 1
ATOM 2969 O O . LEU A 1 394 ? 3.271 -25.766 -11.789 1.00 45.72 394 LEU A O 1
ATOM 2973 N N . ASP A 1 395 ? 4.806 -27.387 -11.701 1.00 35.31 395 ASP A N 1
ATOM 2974 C CA . ASP A 1 395 ? 4.854 -27.666 -13.128 1.00 35.31 395 ASP A CA 1
ATOM 2975 C C . ASP A 1 395 ? 3.989 -28.893 -13.404 1.00 35.31 395 ASP A C 1
ATOM 2977 O O . ASP A 1 395 ? 4.460 -30.004 -13.622 1.00 35.31 395 ASP A O 1
ATOM 2981 N N . GLY A 1 396 ? 2.671 -28.714 -13.333 1.00 38.88 396 GLY A N 1
ATOM 2982 C CA . GLY A 1 396 ? 1.738 -29.789 -13.655 1.00 38.88 396 GLY A CA 1
ATOM 2983 C C . GLY A 1 396 ? 0.492 -29.761 -12.797 1.00 38.88 396 GLY A C 1
ATOM 2984 O O . GLY A 1 396 ? 0.487 -30.110 -11.624 1.00 38.88 396 GLY A O 1
ATOM 2985 N N . PHE A 1 397 ? -0.621 -29.379 -13.411 1.00 36.00 397 PHE A N 1
ATOM 2986 C CA . PHE A 1 397 ? -1.951 -29.453 -12.815 1.00 36.00 397 PHE A CA 1
ATOM 2987 C C . PHE A 1 397 ? -2.416 -30.926 -12.737 1.00 36.00 397 PHE A C 1
ATOM 2989 O O . PHE A 1 397 ? -3.327 -31.321 -13.467 1.00 36.00 397 PHE A O 1
ATOM 2996 N N . SER A 1 398 ? -1.808 -31.744 -11.870 1.00 40.78 398 SER A N 1
ATOM 2997 C CA . SER A 1 398 ? -2.296 -33.096 -11.537 1.00 40.78 398 SER A CA 1
ATOM 2998 C C . SER A 1 398 ? -3.539 -33.061 -10.635 1.00 40.78 398 SER A C 1
ATOM 3000 O O . SER A 1 398 ? -4.230 -34.060 -10.484 1.00 40.78 398 SER A O 1
ATOM 3002 N N . GLY A 1 399 ? -3.907 -31.891 -10.099 1.00 42.88 399 GLY A N 1
ATOM 3003 C CA . GLY A 1 399 ? -5.132 -31.713 -9.313 1.00 42.88 399 GLY A CA 1
ATOM 3004 C C . GLY A 1 399 ? -5.030 -32.200 -7.867 1.00 42.88 399 GLY A C 1
ATOM 3005 O O . GLY A 1 399 ? -5.949 -31.933 -7.090 1.00 42.88 399 GLY A O 1
ATOM 3006 N N . GLU A 1 400 ? -3.915 -32.821 -7.495 1.00 47.00 400 GLU A N 1
ATOM 3007 C CA . GLU A 1 400 ? -3.566 -33.168 -6.121 1.00 47.00 400 GLU A CA 1
ATOM 3008 C C . GLU A 1 400 ? -2.613 -32.120 -5.542 1.00 47.00 400 GLU A C 1
ATOM 3010 O O . GLU A 1 400 ? -1.770 -31.556 -6.242 1.00 47.00 400 GLU A O 1
ATOM 3015 N N . ARG A 1 401 ? -2.804 -31.792 -4.261 1.00 56.56 401 ARG A N 1
ATOM 3016 C CA . ARG A 1 401 ? -1.893 -30.904 -3.540 1.00 56.56 401 ARG A CA 1
ATOM 3017 C C . ARG A 1 401 ? -0.598 -31.683 -3.274 1.00 56.56 401 ARG A C 1
ATOM 3019 O O . ARG A 1 401 ? -0.711 -32.769 -2.711 1.00 56.56 401 ARG A O 1
ATOM 3026 N N . PRO A 1 402 ? 0.592 -31.135 -3.580 1.00 59.38 402 PRO A N 1
ATOM 3027 C CA . PRO A 1 402 ? 1.848 -31.721 -3.119 1.00 59.38 402 PRO A CA 1
ATOM 3028 C C . PRO A 1 402 ? 1.822 -31.911 -1.596 1.00 59.38 402 PRO A C 1
ATOM 3030 O O . PRO A 1 402 ? 1.322 -31.040 -0.878 1.00 59.38 402 PRO A O 1
ATOM 3033 N N . GLU A 1 403 ? 2.354 -33.023 -1.090 1.00 56.53 403 GLU A N 1
ATOM 3034 C CA . GLU A 1 403 ? 2.415 -33.286 0.359 1.00 56.53 403 GLU A CA 1
ATOM 3035 C C . GLU A 1 403 ? 3.151 -32.163 1.111 1.00 56.53 403 GLU A C 1
ATOM 3037 O O . GLU A 1 403 ? 2.728 -31.777 2.196 1.00 56.53 403 GLU A O 1
ATOM 3042 N N . ASN A 1 404 ? 4.136 -31.532 0.462 1.00 65.44 404 ASN A N 1
ATOM 3043 C CA . ASN A 1 404 ? 4.952 -30.439 1.003 1.00 65.44 404 ASN A CA 1
ATOM 3044 C C . ASN A 1 404 ? 4.511 -29.039 0.539 1.00 65.44 404 ASN A C 1
ATOM 3046 O O . ASN A 1 404 ? 5.315 -28.109 0.469 1.00 65.44 404 ASN A O 1
ATOM 3050 N N . ALA A 1 405 ? 3.244 -28.867 0.160 1.00 71.94 405 ALA A N 1
ATOM 3051 C CA . ALA A 1 405 ? 2.743 -27.560 -0.245 1.00 71.94 405 ALA A CA 1
ATOM 3052 C C . ALA A 1 405 ? 2.794 -26.555 0.919 1.00 71.94 405 ALA A C 1
ATOM 3054 O O . ALA A 1 405 ? 2.192 -26.777 1.968 1.00 71.94 405 ALA A O 1
ATOM 3055 N N . ILE A 1 406 ? 3.435 -25.406 0.693 1.00 80.12 406 ILE A N 1
ATOM 3056 C CA . ILE A 1 406 ? 3.449 -24.294 1.649 1.00 80.12 406 ILE A CA 1
ATOM 3057 C C . ILE A 1 406 ? 2.021 -23.770 1.831 1.00 80.12 406 ILE A C 1
ATOM 3059 O O . ILE A 1 406 ? 1.309 -23.510 0.859 1.00 80.12 406 ILE A O 1
ATOM 3063 N N . LEU A 1 407 ? 1.583 -23.590 3.076 1.00 75.12 407 LEU A N 1
ATOM 3064 C CA . LEU A 1 407 ? 0.263 -23.059 3.418 1.00 75.12 407 LEU A CA 1
ATOM 3065 C C . LEU A 1 407 ? 0.425 -21.917 4.423 1.00 75.12 407 LEU A C 1
ATOM 3067 O O . LEU A 1 407 ? 1.192 -22.040 5.372 1.00 75.12 407 LEU A O 1
ATOM 3071 N N . CYS A 1 408 ? -0.283 -20.802 4.216 1.00 74.06 408 CYS A N 1
ATOM 3072 C CA . CYS A 1 408 ? -0.325 -19.733 5.215 1.00 74.06 408 CYS A CA 1
ATOM 3073 C C . CYS A 1 408 ? -1.136 -20.177 6.440 1.00 74.06 408 CYS A C 1
ATOM 3075 O O . CYS A 1 408 ? -1.882 -21.151 6.347 1.00 74.06 408 CYS A O 1
ATOM 3077 N N . ALA A 1 409 ? -1.045 -19.444 7.555 1.00 71.38 409 ALA A N 1
ATOM 3078 C CA . ALA A 1 409 ? -1.764 -19.754 8.798 1.00 71.38 409 ALA A CA 1
ATOM 3079 C C . ALA A 1 409 ? -3.263 -20.009 8.560 1.00 71.38 409 ALA A C 1
ATOM 3081 O O . ALA A 1 409 ? -3.816 -21.009 9.008 1.00 71.38 409 ALA A O 1
ATOM 3082 N N . GLU A 1 410 ? -3.900 -19.167 7.744 1.00 67.56 410 GLU A N 1
ATOM 3083 C CA . GLU A 1 410 ? -5.317 -19.319 7.411 1.00 67.56 410 GLU A CA 1
ATOM 3084 C C . GLU A 1 410 ? -5.628 -20.535 6.546 1.00 67.56 410 GLU A C 1
ATOM 3086 O O . GLU A 1 410 ? -6.782 -20.916 6.491 1.00 67.56 410 GLU A O 1
ATOM 3091 N N . HIS A 1 411 ? -4.652 -21.134 5.862 1.00 70.81 411 HIS A N 1
ATOM 3092 C CA . HIS A 1 411 ? -4.823 -22.331 5.036 1.00 70.81 411 HIS A CA 1
ATOM 3093 C C . HIS A 1 411 ? -4.135 -23.567 5.618 1.00 70.81 411 HIS A C 1
ATOM 3095 O O . HIS A 1 411 ? -4.213 -24.627 5.000 1.00 70.81 411 HIS A O 1
ATOM 3101 N N . GLN A 1 412 ? -3.508 -23.479 6.796 1.00 66.75 412 GLN A N 1
ATOM 3102 C CA . GLN A 1 412 ? -2.923 -24.641 7.470 1.00 66.75 412 GLN A CA 1
ATOM 3103 C C . GLN A 1 412 ? -3.972 -25.719 7.754 1.00 66.75 412 GLN A C 1
ATOM 3105 O O . GLN A 1 412 ? -3.655 -26.895 7.674 1.00 66.75 412 GLN A O 1
ATOM 3110 N N . PHE A 1 413 ? -5.247 -25.357 7.931 1.00 55.72 413 PHE A N 1
ATOM 3111 C CA . PHE A 1 413 ? -6.341 -26.333 8.045 1.00 55.72 413 PHE A CA 1
ATOM 3112 C C . PHE A 1 413 ? -6.485 -27.251 6.820 1.00 55.72 413 PHE A C 1
ATOM 3114 O O . PHE A 1 413 ? -7.143 -28.286 6.895 1.00 55.72 413 PHE A O 1
ATOM 3121 N N . LEU A 1 414 ? -5.942 -26.853 5.661 1.00 57.81 414 LEU A N 1
ATOM 3122 C CA . LEU A 1 414 ? -5.898 -27.717 4.490 1.00 57.81 414 LEU A CA 1
ATOM 3123 C C . LEU A 1 414 ? -4.791 -28.752 4.626 1.00 57.81 414 LEU A C 1
ATOM 3125 O O . LEU A 1 414 ? -4.964 -29.814 4.042 1.00 57.81 414 LEU A O 1
ATOM 3129 N N . ALA A 1 415 ? -3.687 -28.453 5.335 1.00 56.44 415 ALA A N 1
ATOM 3130 C CA . ALA A 1 415 ? -2.564 -29.361 5.622 1.00 56.44 415 ALA A CA 1
ATOM 3131 C C . ALA A 1 415 ? -3.061 -30.671 6.240 1.00 56.44 415 ALA A C 1
ATOM 3133 O O . ALA A 1 415 ? -2.612 -31.736 5.821 1.00 56.44 415 ALA A O 1
ATOM 3134 N N . ASP A 1 416 ? -4.049 -30.557 7.129 1.00 47.50 416 ASP A N 1
ATOM 3135 C CA . ASP A 1 416 ? -4.717 -31.660 7.811 1.00 47.50 416 ASP A CA 1
ATOM 3136 C C . ASP A 1 416 ? -5.476 -32.578 6.834 1.00 47.50 416 ASP A C 1
ATOM 3138 O O . ASP A 1 416 ? -6.131 -32.109 5.898 1.00 47.50 416 ASP A O 1
ATOM 3142 N N . ASP A 1 417 ? -5.415 -33.898 7.069 1.00 54.62 417 ASP A N 1
ATOM 3143 C CA . ASP A 1 417 ? -6.105 -34.911 6.257 1.00 54.62 417 ASP A CA 1
ATOM 3144 C C . ASP A 1 417 ? -7.582 -34.528 6.035 1.00 54.62 417 ASP A C 1
ATOM 3146 O O . ASP A 1 417 ? -8.265 -34.012 6.928 1.00 54.62 417 ASP A O 1
ATOM 3150 N N . TRP A 1 418 ? -8.111 -34.799 4.838 1.00 51.81 418 TRP A N 1
ATOM 3151 C CA . TRP A 1 418 ? -9.512 -34.516 4.505 1.00 51.81 418 TRP A CA 1
ATOM 3152 C C . TRP A 1 418 ? -10.471 -35.182 5.509 1.00 51.81 418 TRP A C 1
ATOM 3154 O O . TRP A 1 418 ? -11.547 -34.643 5.776 1.00 51.81 418 TRP A O 1
ATOM 3164 N N . ARG A 1 419 ? -10.043 -36.299 6.115 1.00 53.41 419 ARG A N 1
ATOM 3165 C CA . ARG A 1 419 ? -10.712 -36.982 7.228 1.00 53.41 419 ARG A CA 1
ATOM 3166 C C . ARG A 1 419 ? -10.832 -36.095 8.465 1.00 53.41 419 ARG A C 1
ATOM 3168 O O . ARG A 1 419 ? -11.935 -35.891 8.968 1.00 53.41 419 ARG A O 1
ATOM 3175 N N . SER A 1 420 ? -9.730 -35.484 8.894 1.00 50.19 420 SER A N 1
ATOM 3176 C CA . SER A 1 420 ? -9.678 -34.541 10.019 1.00 50.19 420 SER A CA 1
ATOM 3177 C C . SER A 1 420 ? -10.535 -33.299 9.775 1.00 50.19 420 SER A C 1
ATOM 3179 O O . SER A 1 420 ? -11.021 -32.679 10.721 1.00 50.19 420 SER A O 1
ATOM 3181 N N . ARG A 1 421 ? -10.733 -32.914 8.507 1.00 50.16 421 ARG A N 1
ATOM 3182 C CA . ARG A 1 421 ? -11.653 -31.836 8.132 1.00 50.16 421 ARG A CA 1
ATOM 3183 C C . ARG A 1 421 ? -13.109 -32.255 8.301 1.00 50.16 421 ARG A C 1
ATOM 3185 O O . ARG A 1 421 ? -13.846 -31.522 8.943 1.00 50.16 421 ARG A O 1
ATOM 3192 N N . VAL A 1 422 ? -13.536 -33.395 7.754 1.00 55.47 422 VAL A N 1
ATOM 3193 C CA . VAL A 1 422 ? -14.950 -33.801 7.845 1.00 55.47 422 VAL A CA 1
ATOM 3194 C C . VAL A 1 422 ? -15.350 -34.175 9.276 1.00 55.47 422 VAL A C 1
ATOM 3196 O O . VAL A 1 422 ? -16.447 -33.821 9.701 1.00 55.47 422 VAL A O 1
ATOM 3199 N N . ALA A 1 423 ? -14.444 -34.782 10.049 1.00 53.69 423 ALA A N 1
ATOM 3200 C CA . ALA A 1 423 ? -14.667 -35.069 11.467 1.00 53.69 423 ALA A CA 1
ATOM 3201 C C . ALA A 1 423 ? -14.961 -33.801 12.294 1.00 53.69 423 ALA A C 1
ATOM 3203 O O . ALA A 1 423 ? -15.796 -33.832 13.190 1.00 53.69 423 ALA A O 1
ATOM 3204 N N . ARG A 1 424 ? -14.331 -32.665 11.960 1.00 48.62 424 ARG A N 1
ATOM 3205 C CA . ARG A 1 424 ? -14.537 -31.377 12.649 1.00 48.62 424 ARG A CA 1
ATOM 3206 C C . ARG A 1 424 ? -15.809 -30.632 12.240 1.00 48.62 424 ARG A C 1
ATOM 3208 O O . ARG A 1 424 ? -16.178 -29.677 12.913 1.00 48.62 424 ARG A O 1
ATOM 3215 N N . LEU A 1 425 ? -16.459 -31.023 11.142 1.00 51.53 425 LEU A N 1
ATOM 3216 C CA . LEU A 1 425 ? -17.692 -30.378 10.673 1.00 51.53 425 LEU A CA 1
ATOM 3217 C C . LEU A 1 425 ? -18.963 -30.984 11.286 1.00 51.53 425 LEU A C 1
ATOM 3219 O O . LEU A 1 425 ? -20.042 -30.480 10.989 1.00 51.53 425 LEU A O 1
ATOM 3223 N N . ASP A 1 426 ? -18.835 -32.055 12.080 1.00 61.41 426 ASP A N 1
ATOM 3224 C CA . ASP A 1 426 ? -19.939 -32.780 12.730 1.00 61.41 426 ASP A CA 1
ATOM 3225 C C . ASP A 1 426 ? -21.155 -33.004 11.806 1.00 61.41 426 ASP A C 1
ATOM 3227 O O . ASP A 1 426 ? -22.311 -32.752 12.142 1.00 61.41 426 ASP A O 1
ATOM 3231 N N . LEU A 1 427 ? -20.887 -33.408 10.557 1.00 71.69 427 LEU A N 1
ATOM 3232 C CA . LEU A 1 427 ? -21.942 -33.569 9.557 1.00 71.69 427 LEU A CA 1
ATOM 3233 C C . LEU A 1 427 ? -22.867 -34.719 9.958 1.00 71.69 427 LEU A C 1
ATOM 3235 O O . LEU A 1 427 ? -22.389 -35.791 10.320 1.00 71.69 427 LEU A O 1
ATOM 3239 N N . SER A 1 428 ? -24.181 -34.539 9.830 1.00 79.25 428 SER A N 1
ATOM 3240 C CA . SER A 1 428 ? -25.135 -35.643 9.981 1.00 79.25 428 SER A CA 1
ATOM 3241 C C . SER A 1 428 ? -25.081 -36.598 8.783 1.00 79.25 428 SER A C 1
ATOM 3243 O O . SER A 1 428 ? -24.727 -36.195 7.671 1.00 79.25 428 SER A O 1
ATOM 3245 N N . ASP A 1 429 ? -25.487 -37.853 8.985 1.00 81.44 429 ASP A N 1
ATOM 3246 C CA . ASP A 1 429 ? -25.566 -38.864 7.916 1.00 81.44 429 ASP A CA 1
ATOM 3247 C C . ASP A 1 429 ? -26.472 -38.404 6.763 1.00 81.44 429 ASP A C 1
ATOM 3249 O O . ASP A 1 429 ? -26.135 -38.560 5.590 1.00 81.44 429 ASP A O 1
ATOM 3253 N N . GLU A 1 430 ? -27.575 -37.729 7.096 1.00 79.25 430 GLU A N 1
ATOM 3254 C CA . GLU A 1 430 ? -28.482 -37.079 6.142 1.00 79.25 430 GLU A CA 1
ATOM 3255 C C . GLU A 1 430 ? -27.761 -36.031 5.289 1.00 79.25 430 GLU A C 1
ATOM 3257 O O . GLU A 1 430 ? -27.910 -36.012 4.067 1.00 79.25 430 GLU A O 1
ATOM 3262 N N . THR A 1 431 ? -26.915 -35.202 5.904 1.00 73.81 431 THR A N 1
ATOM 3263 C CA . THR A 1 431 ? -26.157 -34.164 5.189 1.00 73.81 431 THR A CA 1
ATOM 3264 C C . THR A 1 431 ? -25.148 -34.781 4.225 1.00 73.81 431 THR A C 1
ATOM 3266 O O . THR A 1 431 ? -25.034 -34.336 3.079 1.00 73.81 431 THR A O 1
ATOM 3269 N N . ILE A 1 432 ? -24.437 -35.823 4.663 1.00 77.50 432 ILE A N 1
ATOM 3270 C CA . ILE A 1 432 ? -23.471 -36.556 3.834 1.00 77.50 432 ILE A CA 1
ATOM 3271 C C . ILE A 1 432 ? -24.190 -37.167 2.624 1.00 77.50 432 ILE A C 1
ATOM 3273 O O . ILE A 1 432 ? -23.798 -36.923 1.479 1.00 77.50 432 ILE A O 1
ATOM 3277 N N . ALA A 1 433 ? -25.286 -37.890 2.864 1.00 81.50 433 ALA A N 1
ATOM 3278 C CA . ALA A 1 433 ? -26.049 -38.574 1.828 1.00 81.50 433 ALA A CA 1
ATOM 3279 C C . ALA A 1 433 ? -26.678 -37.597 0.810 1.00 81.50 433 ALA A C 1
ATOM 3281 O O . ALA A 1 433 ? -26.575 -37.806 -0.403 1.00 81.50 433 ALA A O 1
ATOM 3282 N N . GLN A 1 434 ? -27.257 -36.483 1.273 1.00 76.94 434 GLN A N 1
ATOM 3283 C CA . GLN A 1 434 ? -27.799 -35.434 0.400 1.00 76.94 434 GLN A CA 1
ATOM 3284 C C . GLN A 1 434 ? -26.710 -34.768 -0.455 1.00 76.94 434 GLN A C 1
ATOM 3286 O O . GLN A 1 434 ? -26.935 -34.493 -1.640 1.00 76.94 434 GLN A O 1
ATOM 3291 N N . HIS A 1 435 ? -25.520 -34.530 0.111 1.00 75.62 435 HIS A N 1
ATOM 3292 C CA . HIS A 1 435 ? -24.415 -33.902 -0.613 1.00 75.62 435 HIS A CA 1
ATOM 3293 C C . HIS A 1 435 ? -23.869 -34.805 -1.725 1.00 75.62 435 HIS A C 1
ATOM 3295 O O . HIS A 1 435 ? -23.613 -34.319 -2.830 1.00 75.62 435 HIS A O 1
ATOM 3301 N N . ILE A 1 436 ? -23.759 -36.115 -1.477 1.00 80.69 436 ILE A N 1
ATOM 3302 C CA . ILE A 1 436 ? -23.362 -37.096 -2.500 1.00 80.69 436 ILE A CA 1
ATOM 3303 C C . ILE A 1 436 ? -24.332 -37.043 -3.688 1.00 80.69 436 ILE A C 1
ATOM 3305 O O . ILE A 1 436 ? -23.904 -36.820 -4.823 1.00 80.69 436 ILE A O 1
ATOM 3309 N N . VAL A 1 437 ? -25.643 -37.139 -3.438 1.00 81.88 437 VAL A N 1
ATOM 3310 C CA . VAL A 1 437 ? -26.674 -37.095 -4.494 1.00 81.88 437 VAL A CA 1
ATOM 3311 C C . VAL A 1 437 ? -26.638 -35.771 -5.272 1.00 81.88 437 VAL A C 1
ATOM 3313 O O . VAL A 1 437 ? -26.766 -35.754 -6.500 1.00 81.88 437 VAL A O 1
ATOM 3316 N N . ALA A 1 438 ? -26.395 -34.644 -4.597 1.00 70.81 438 ALA A N 1
ATOM 3317 C CA . ALA A 1 438 ? -26.249 -33.347 -5.256 1.00 70.81 438 ALA A CA 1
ATOM 3318 C C . ALA A 1 438 ? -25.023 -33.285 -6.192 1.00 70.81 438 ALA A C 1
ATOM 3320 O O . ALA A 1 438 ? -25.121 -32.773 -7.314 1.00 70.81 438 ALA A O 1
ATOM 3321 N N . LEU A 1 439 ? -23.877 -33.831 -5.775 1.00 74.94 439 LEU A N 1
ATOM 3322 C CA . LEU A 1 439 ? -22.675 -33.905 -6.612 1.00 74.94 439 LEU A CA 1
ATOM 3323 C C . LEU A 1 439 ? -22.876 -34.830 -7.820 1.00 74.94 439 LEU A C 1
ATOM 3325 O O . LEU A 1 439 ? -22.465 -34.486 -8.934 1.00 74.94 439 LEU A O 1
ATOM 3329 N N . GLU A 1 440 ? -23.567 -35.956 -7.642 1.00 84.62 440 GLU A N 1
ATOM 3330 C CA . GLU A 1 440 ? -23.926 -36.860 -8.739 1.00 84.62 440 GLU A CA 1
ATOM 3331 C C . GLU A 1 440 ? -24.839 -36.183 -9.773 1.00 84.62 440 GLU A C 1
ATOM 3333 O O . GLU A 1 440 ? -24.617 -36.318 -10.982 1.00 84.62 440 GLU A O 1
ATOM 3338 N N . ARG A 1 441 ? -25.828 -35.392 -9.329 1.00 78.88 441 ARG A N 1
ATOM 3339 C CA . ARG A 1 441 ? -26.671 -34.573 -10.221 1.00 78.88 441 ARG A CA 1
ATOM 3340 C C . ARG A 1 441 ? -25.839 -33.610 -11.054 1.00 78.88 441 ARG A C 1
ATOM 3342 O O . ARG A 1 441 ? -26.021 -33.534 -12.271 1.00 78.88 441 ARG A O 1
ATOM 3349 N N . LEU A 1 442 ? -24.906 -32.899 -10.421 1.00 73.31 442 LEU A N 1
ATOM 3350 C CA . LEU A 1 442 ? -24.000 -31.974 -11.106 1.00 73.31 442 LEU A CA 1
ATOM 3351 C C . LEU A 1 442 ? -23.108 -32.701 -12.118 1.00 73.31 442 LEU A C 1
ATOM 3353 O O . LEU A 1 442 ? -22.875 -32.181 -13.216 1.00 73.31 442 LEU A O 1
ATOM 3357 N N . LEU A 1 443 ? -22.643 -33.907 -11.787 1.00 79.06 443 LEU A N 1
ATOM 3358 C CA . LEU A 1 443 ? -21.846 -34.742 -12.682 1.00 79.06 443 LEU A CA 1
ATOM 3359 C C . LEU A 1 443 ? -22.663 -35.209 -13.903 1.00 79.06 443 LEU A C 1
ATOM 3361 O O . LEU A 1 443 ? -22.180 -35.117 -15.040 1.00 79.06 443 LEU A O 1
ATOM 3365 N N . ARG A 1 444 ? -23.923 -35.623 -13.702 1.00 82.31 444 ARG A N 1
ATOM 3366 C CA . ARG A 1 444 ? -24.857 -35.989 -14.786 1.00 82.31 444 ARG A CA 1
ATOM 3367 C C . ARG A 1 444 ? -25.217 -34.790 -15.665 1.00 82.31 444 ARG A C 1
ATOM 3369 O O . ARG A 1 444 ? -25.127 -34.885 -16.889 1.00 82.31 444 ARG A O 1
ATOM 3376 N N . ALA A 1 445 ? -25.531 -33.637 -15.072 1.00 71.62 445 ALA A N 1
ATOM 3377 C CA . ALA A 1 445 ? -25.819 -32.399 -15.804 1.00 71.62 445 ALA A CA 1
ATOM 3378 C C . ALA A 1 445 ? -24.613 -31.926 -16.637 1.00 71.62 445 ALA A C 1
ATOM 3380 O O . ALA A 1 445 ? -24.761 -31.516 -17.789 1.00 71.62 445 ALA A O 1
ATOM 3381 N N . SER A 1 446 ? -23.399 -32.071 -16.094 1.00 65.94 446 SER A N 1
ATOM 3382 C CA . SER A 1 446 ? -22.145 -31.757 -16.794 1.00 65.94 446 SER A CA 1
ATOM 3383 C C . SER A 1 446 ? -21.843 -32.713 -17.956 1.00 65.94 446 SER A C 1
ATOM 3385 O O . SER A 1 446 ? -20.975 -32.425 -18.776 1.00 65.94 446 SER A O 1
ATOM 3387 N N . SER A 1 447 ? -22.531 -33.853 -18.051 1.00 64.38 447 SER A N 1
ATOM 3388 C CA . SER A 1 447 ? -22.347 -34.834 -19.129 1.00 64.38 447 SER A CA 1
ATOM 3389 C C . SER A 1 447 ? -23.229 -34.575 -20.354 1.00 64.38 447 SER A C 1
ATOM 3391 O O . SER A 1 447 ? -22.934 -35.105 -21.419 1.00 64.38 447 SER A O 1
ATOM 3393 N N . ARG A 1 448 ? -24.245 -33.705 -20.243 1.00 61.62 448 ARG A N 1
ATOM 3394 C CA . ARG A 1 448 ? -25.185 -33.380 -21.335 1.00 61.62 448 ARG A CA 1
ATOM 3395 C C . ARG A 1 448 ? -24.714 -32.263 -22.278 1.00 61.62 448 ARG A C 1
ATOM 3397 O O . ARG A 1 448 ? -25.254 -32.124 -23.368 1.00 61.62 448 ARG A O 1
ATOM 3404 N N . LYS A 1 449 ? -23.716 -31.459 -21.893 1.00 54.44 449 LYS A N 1
ATOM 3405 C CA . LYS A 1 449 ? -23.200 -30.347 -22.716 1.00 54.44 449 LYS A CA 1
ATOM 3406 C C . LYS A 1 449 ? -21.977 -30.801 -23.527 1.00 54.44 449 LYS A C 1
ATOM 3408 O O . LYS A 1 449 ? -20.941 -31.096 -22.935 1.00 54.44 449 LYS A O 1
ATOM 3413 N N . ARG A 1 450 ? -22.094 -30.857 -24.863 1.00 51.25 450 ARG A N 1
ATOM 3414 C CA . ARG A 1 450 ? -20.984 -31.167 -25.789 1.00 51.25 450 ARG A CA 1
ATOM 3415 C C . ARG A 1 450 ? -19.872 -30.108 -25.667 1.00 51.25 450 ARG A C 1
ATOM 3417 O O . ARG A 1 450 ? -20.135 -28.922 -25.800 1.00 51.25 450 ARG A O 1
ATOM 3424 N N . GLN A 1 451 ? -18.655 -30.593 -25.409 1.00 53.00 451 GLN A N 1
ATOM 3425 C CA . GLN A 1 451 ? -17.342 -29.963 -25.630 1.00 53.00 451 GLN A CA 1
ATOM 3426 C C . GLN A 1 451 ? -17.140 -28.504 -25.169 1.00 53.00 451 GLN A C 1
ATOM 3428 O O . GLN A 1 451 ? -17.327 -27.561 -25.925 1.00 53.00 451 GLN A O 1
ATOM 3433 N N . GLN A 1 452 ? -16.563 -28.336 -23.971 1.00 52.91 452 GLN A N 1
ATOM 3434 C CA . GLN A 1 452 ? -15.684 -27.198 -23.665 1.00 52.91 452 GLN A CA 1
ATOM 3435 C C . GLN A 1 452 ? -14.441 -27.668 -22.894 1.00 52.91 452 GLN A C 1
ATOM 3437 O O . GLN A 1 452 ? -14.528 -28.442 -21.930 1.00 52.91 452 GLN A O 1
ATOM 3442 N N . ARG A 1 453 ? -13.272 -27.183 -23.327 1.00 46.81 453 ARG A N 1
ATOM 3443 C CA . ARG A 1 453 ? -11.961 -27.376 -22.690 1.00 46.81 453 ARG A CA 1
ATOM 3444 C C . ARG A 1 453 ? -12.035 -26.749 -21.284 1.00 46.81 453 ARG A C 1
ATOM 3446 O O . ARG A 1 453 ? -12.110 -25.539 -21.148 1.00 46.81 453 ARG A O 1
ATOM 3453 N N . GLY A 1 454 ? -12.142 -27.589 -20.250 1.00 51.59 454 GLY A N 1
ATOM 3454 C CA . GLY A 1 454 ? -12.411 -27.181 -18.857 1.00 51.59 454 GLY A CA 1
ATOM 3455 C C . GLY A 1 454 ? -13.378 -28.112 -18.107 1.00 51.59 454 GLY A C 1
ATOM 3456 O O . GLY A 1 454 ? -13.241 -28.311 -16.899 1.00 51.59 454 GLY A O 1
ATOM 3457 N N . GLN A 1 455 ? -14.294 -28.788 -18.816 1.00 61.84 455 GLN A N 1
ATOM 3458 C CA . GLN A 1 455 ? -15.225 -29.740 -18.188 1.00 61.84 455 GLN A CA 1
ATOM 3459 C C . GLN A 1 455 ? -14.553 -31.016 -17.667 1.00 61.84 455 GLN A C 1
ATOM 3461 O O . GLN A 1 455 ? -15.016 -31.565 -16.672 1.00 61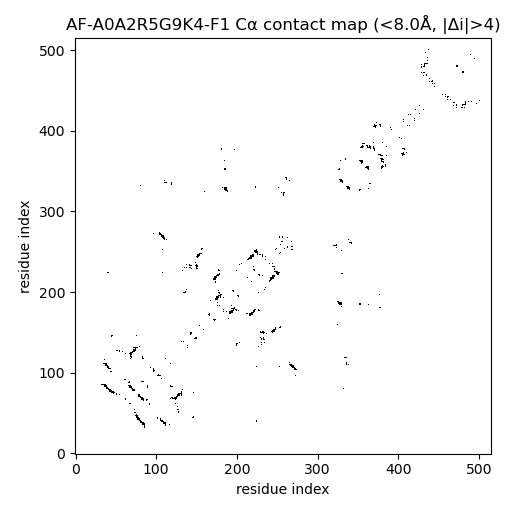.84 455 GLN A O 1
ATOM 3466 N N . ALA A 1 456 ? -13.482 -31.499 -18.304 1.00 61.38 456 ALA A N 1
ATOM 3467 C CA . ALA A 1 456 ? -12.800 -32.725 -17.878 1.00 61.38 456 ALA A CA 1
ATOM 3468 C C . ALA A 1 456 ? -12.248 -32.600 -16.447 1.00 61.38 456 ALA A C 1
ATOM 3470 O O . ALA A 1 456 ? -12.528 -33.449 -15.603 1.00 61.38 456 ALA A O 1
ATOM 3471 N N . LYS A 1 457 ? -11.581 -31.477 -16.144 1.00 55.97 457 LYS A N 1
ATOM 3472 C CA . LYS A 1 457 ? -11.078 -31.157 -14.799 1.00 55.97 457 LYS A CA 1
ATOM 3473 C C . LYS A 1 457 ? -12.215 -31.026 -13.780 1.00 55.97 457 LYS A C 1
ATOM 3475 O O . LYS A 1 457 ? -12.124 -31.562 -12.680 1.00 55.97 457 LYS A O 1
ATOM 3480 N N . ARG A 1 458 ? -13.325 -30.377 -14.158 1.00 60.72 458 ARG A N 1
ATOM 3481 C CA . ARG A 1 458 ? -14.520 -30.264 -13.302 1.00 60.72 458 ARG A CA 1
ATOM 3482 C C . ARG A 1 458 ? -15.147 -31.630 -13.002 1.00 60.72 458 ARG A C 1
ATOM 3484 O O . ARG A 1 458 ? -15.503 -31.884 -11.859 1.00 60.72 458 ARG A O 1
ATOM 3491 N N . LYS A 1 459 ? -15.254 -32.515 -13.999 1.00 68.69 459 LYS A N 1
ATOM 3492 C CA . LYS A 1 459 ? -15.777 -33.883 -13.832 1.00 68.69 459 LYS A CA 1
ATOM 3493 C C . LYS A 1 459 ? -14.866 -34.735 -12.951 1.00 68.69 459 LYS A C 1
ATOM 3495 O O . LYS A 1 459 ? -15.376 -35.434 -12.086 1.00 68.69 459 LYS A O 1
ATOM 3500 N N . ALA A 1 460 ? -13.548 -34.648 -13.136 1.00 66.12 460 ALA A N 1
ATOM 3501 C CA . ALA A 1 460 ? -12.578 -35.334 -12.283 1.00 66.12 460 ALA A CA 1
ATOM 3502 C C . ALA A 1 460 ? -12.705 -34.886 -10.817 1.00 66.12 460 ALA A C 1
ATOM 3504 O O . ALA A 1 460 ? -12.834 -35.724 -9.931 1.00 66.12 460 ALA A O 1
ATOM 3505 N N . ARG A 1 461 ? -12.802 -33.569 -10.571 1.00 60.44 461 ARG A N 1
ATOM 3506 C CA . ARG A 1 461 ? -13.014 -33.020 -9.222 1.00 60.44 461 ARG A CA 1
ATOM 3507 C C . ARG A 1 461 ? -14.326 -33.497 -8.590 1.00 60.44 461 ARG A C 1
ATOM 3509 O O . ARG A 1 461 ? -14.323 -33.849 -7.418 1.00 60.44 461 ARG A O 1
ATOM 3516 N N . LEU A 1 462 ? -15.427 -33.520 -9.347 1.00 63.91 462 LEU A N 1
ATOM 3517 C CA . LEU A 1 462 ? -16.717 -34.013 -8.846 1.00 63.91 462 LEU A CA 1
ATOM 3518 C C . LEU A 1 462 ? -16.657 -35.502 -8.475 1.00 63.91 462 LEU A C 1
ATOM 3520 O O . LEU A 1 462 ? -17.173 -35.873 -7.429 1.00 63.91 462 LEU A O 1
ATOM 3524 N N . ARG A 1 463 ? -15.999 -36.339 -9.290 1.00 74.94 463 ARG A N 1
ATOM 3525 C CA . ARG A 1 463 ? -15.827 -37.773 -8.994 1.00 74.94 463 ARG A CA 1
ATOM 3526 C C . ARG A 1 463 ? -15.031 -38.005 -7.715 1.00 74.94 463 ARG A C 1
ATOM 3528 O O . ARG A 1 463 ? -15.499 -38.733 -6.854 1.00 74.94 463 ARG A O 1
ATOM 3535 N N . LEU A 1 464 ? -13.899 -37.319 -7.564 1.00 68.94 464 LEU A N 1
ATOM 3536 C CA . LEU A 1 464 ? -13.062 -37.436 -6.370 1.00 68.94 464 LEU A CA 1
ATOM 3537 C C . LEU A 1 464 ? -13.806 -37.000 -5.095 1.00 68.94 464 LEU A C 1
ATOM 3539 O O . LEU A 1 464 ? -13.630 -37.586 -4.032 1.00 68.94 464 LEU A O 1
ATOM 3543 N N . GLN A 1 465 ? -14.650 -35.965 -5.183 1.00 64.75 465 GLN A N 1
ATOM 3544 C CA . GLN A 1 465 ? -15.474 -35.531 -4.051 1.00 64.75 465 GLN A CA 1
ATOM 3545 C C . GLN A 1 465 ? -16.552 -36.558 -3.680 1.00 64.75 465 GLN A C 1
ATOM 3547 O O . GLN A 1 465 ? -16.778 -36.772 -2.492 1.00 64.75 465 GLN A O 1
ATOM 3552 N N . ILE A 1 466 ? -17.192 -37.184 -4.674 1.00 77.19 466 ILE A N 1
ATOM 3553 C CA . ILE A 1 466 ? -18.169 -38.262 -4.455 1.00 77.19 466 ILE A CA 1
ATOM 3554 C C . ILE A 1 466 ? -17.486 -39.446 -3.766 1.00 77.19 466 ILE A C 1
ATOM 3556 O O . ILE A 1 466 ? -17.931 -39.852 -2.701 1.00 77.19 466 ILE A O 1
ATOM 3560 N N . GLU A 1 467 ? -16.361 -39.915 -4.304 1.00 79.12 467 GLU A N 1
ATOM 3561 C CA . GLU A 1 467 ? -15.618 -41.069 -3.782 1.00 79.12 467 GLU A CA 1
ATOM 3562 C C . GLU A 1 467 ? -15.210 -40.899 -2.308 1.00 79.12 467 GLU A C 1
ATOM 3564 O O . GLU A 1 467 ? -15.388 -41.804 -1.489 1.00 79.12 467 GLU A O 1
ATOM 3569 N N . ARG A 1 468 ? -14.713 -39.712 -1.935 1.00 75.62 468 ARG A N 1
ATOM 3570 C CA . ARG A 1 468 ? -14.340 -39.407 -0.543 1.00 75.62 468 ARG A CA 1
ATOM 3571 C C . ARG A 1 468 ? -15.539 -39.447 0.405 1.00 75.62 468 ARG A C 1
ATOM 3573 O O . ARG A 1 468 ? -15.435 -39.988 1.502 1.00 75.62 468 ARG A O 1
ATOM 3580 N N . LEU A 1 469 ? -16.675 -38.889 -0.010 1.00 78.06 469 LEU A N 1
ATOM 3581 C CA . LEU A 1 469 ? -17.893 -38.881 0.805 1.00 78.06 469 LEU A CA 1
ATOM 3582 C C . LEU A 1 469 ? -18.554 -40.262 0.875 1.00 78.06 469 LEU A C 1
ATOM 3584 O O . LEU A 1 469 ? -19.089 -40.614 1.919 1.00 78.06 469 LEU A O 1
ATOM 3588 N N . GLU A 1 470 ? -18.485 -41.063 -0.188 1.00 83.44 470 GLU A N 1
ATOM 3589 C CA . GLU A 1 470 ? -18.932 -42.461 -0.169 1.00 83.44 470 GLU A CA 1
ATOM 3590 C C . GLU A 1 470 ? -18.075 -43.320 0.762 1.00 83.44 470 GLU A C 1
ATOM 3592 O O . GLU A 1 470 ? -18.608 -44.160 1.483 1.00 83.44 470 GLU A O 1
ATOM 3597 N N . THR A 1 471 ? -16.758 -43.098 0.774 1.00 80.75 471 THR A N 1
ATOM 3598 C CA . THR A 1 471 ? -15.848 -43.765 1.717 1.00 80.75 471 THR A CA 1
ATOM 3599 C C . THR A 1 471 ? -16.233 -43.432 3.157 1.00 80.75 471 THR A C 1
ATOM 3601 O O . THR A 1 471 ? -16.397 -44.334 3.971 1.00 80.75 471 THR A O 1
ATOM 3604 N N . LEU A 1 472 ? -16.495 -42.155 3.449 1.00 78.56 472 LEU A N 1
ATOM 3605 C CA . LEU A 1 472 ? -16.972 -41.727 4.762 1.00 78.56 472 LEU A CA 1
ATOM 3606 C C . LEU A 1 472 ? -18.344 -42.326 5.125 1.00 78.56 472 LEU A C 1
ATOM 3608 O O . LEU A 1 472 ? -18.560 -42.719 6.268 1.00 78.56 472 LEU A O 1
ATOM 3612 N N . ALA A 1 473 ? -19.279 -42.399 4.172 1.00 82.00 473 ALA A N 1
ATOM 3613 C CA . ALA A 1 473 ? -20.596 -42.994 4.401 1.00 82.00 473 ALA A CA 1
ATOM 3614 C C . ALA A 1 473 ? -20.490 -44.482 4.774 1.00 82.00 473 ALA A C 1
ATOM 3616 O O . ALA A 1 473 ? -21.170 -44.920 5.698 1.00 82.00 473 ALA A O 1
ATOM 3617 N N . LYS A 1 474 ? -19.589 -45.226 4.115 1.00 83.75 474 LYS A N 1
ATOM 3618 C CA . LYS A 1 474 ? -19.265 -46.622 4.457 1.00 83.75 474 LYS A CA 1
ATOM 3619 C C . LYS A 1 474 ? -18.670 -46.748 5.856 1.00 83.75 474 LYS A C 1
ATOM 3621 O O . LYS A 1 474 ? -19.078 -47.616 6.618 1.00 83.75 474 LYS A O 1
ATOM 3626 N N . GLU A 1 475 ? -17.731 -45.872 6.209 1.00 79.69 475 GLU A N 1
ATOM 3627 C CA . GLU A 1 475 ? -17.100 -45.860 7.537 1.00 79.69 475 GLU A CA 1
ATOM 3628 C C . GLU A 1 475 ? -18.109 -45.571 8.663 1.00 79.69 475 GLU A C 1
ATOM 3630 O O . GLU A 1 475 ? -17.982 -46.124 9.754 1.00 79.69 475 GLU A O 1
ATOM 3635 N N . ARG A 1 476 ? -19.142 -44.756 8.404 1.00 79.94 476 ARG A N 1
ATOM 3636 C CA . ARG A 1 476 ? -20.236 -44.495 9.361 1.00 79.94 476 ARG A CA 1
ATOM 3637 C C . ARG A 1 476 ? -21.241 -45.639 9.505 1.00 79.94 476 ARG A C 1
ATOM 3639 O O . ARG A 1 476 ? -22.019 -45.650 10.457 1.00 79.94 476 ARG A O 1
ATOM 3646 N N . GLY A 1 477 ? -21.204 -46.611 8.600 1.00 84.69 477 GLY A N 1
ATOM 3647 C CA . GLY A 1 477 ? -21.981 -47.839 8.683 1.00 84.69 477 GLY A CA 1
ATOM 3648 C C . GLY A 1 477 ? -23.338 -47.796 7.978 1.00 84.69 477 GLY A C 1
ATOM 3649 O O . GLY A 1 477 ? -23.710 -46.852 7.276 1.00 84.69 477 GLY A O 1
ATOM 3650 N N . SER A 1 478 ? -24.102 -48.872 8.179 1.00 80.50 478 SER A N 1
ATOM 3651 C CA . SER A 1 478 ? -25.236 -49.252 7.327 1.00 80.50 478 SER A CA 1
ATOM 3652 C C . SER A 1 478 ? -26.392 -48.248 7.293 1.00 80.50 478 SER A C 1
ATOM 3654 O O . SER A 1 478 ? -27.139 -48.220 6.317 1.00 80.50 478 SER A O 1
ATOM 3656 N N . ALA A 1 479 ? -26.561 -47.422 8.330 1.00 80.50 479 ALA A N 1
ATOM 3657 C CA . ALA A 1 479 ? -27.619 -46.411 8.381 1.00 80.50 479 ALA A CA 1
ATOM 3658 C C . ALA A 1 479 ? -27.391 -45.282 7.358 1.00 80.50 479 ALA A C 1
ATOM 3660 O O . ALA A 1 479 ? -28.307 -44.927 6.613 1.00 80.50 479 ALA A O 1
ATOM 3661 N N . CYS A 1 480 ? -26.156 -44.777 7.263 1.00 81.88 480 CYS A N 1
ATOM 3662 C CA . CYS A 1 480 ? -25.777 -43.737 6.305 1.00 81.88 480 CYS A CA 1
ATOM 3663 C C . CYS A 1 480 ? -25.851 -44.261 4.858 1.00 81.88 480 CYS A C 1
ATOM 3665 O O . CYS A 1 480 ? -26.374 -43.590 3.964 1.00 81.88 480 CYS A O 1
ATOM 3667 N N . GLU A 1 481 ? -25.430 -45.508 4.628 1.00 87.50 481 GLU A N 1
ATOM 3668 C CA . GLU A 1 481 ? -25.530 -46.158 3.314 1.00 87.50 481 GLU A CA 1
ATOM 3669 C C . GLU A 1 481 ? -26.983 -46.429 2.877 1.00 87.50 481 GLU A C 1
ATOM 3671 O O . GLU A 1 481 ? -27.335 -46.219 1.708 1.00 87.50 481 GLU A O 1
ATOM 3676 N N . ALA A 1 482 ? -27.857 -46.848 3.800 1.00 86.06 482 ALA A N 1
ATOM 3677 C CA . ALA A 1 482 ? -29.282 -47.044 3.523 1.00 86.06 482 ALA A CA 1
ATOM 3678 C C . ALA A 1 482 ? -29.974 -45.722 3.151 1.00 86.06 482 ALA A C 1
ATOM 3680 O O . ALA A 1 482 ? -30.787 -45.666 2.218 1.00 86.06 482 ALA A O 1
ATOM 3681 N N . LEU A 1 483 ? -29.605 -44.637 3.835 1.00 87.00 483 LEU A N 1
ATOM 3682 C CA . LEU A 1 483 ? -30.097 -43.296 3.552 1.00 87.00 483 LEU A CA 1
ATOM 3683 C C . LEU A 1 483 ? -29.631 -42.795 2.181 1.00 87.00 483 LEU A C 1
ATOM 3685 O O . LEU A 1 483 ? -30.449 -42.335 1.381 1.00 87.00 483 LEU A O 1
ATOM 3689 N N . LEU A 1 484 ? -28.348 -42.973 1.857 1.00 87.75 484 LEU A N 1
ATOM 3690 C CA . LEU A 1 484 ? -27.801 -42.663 0.535 1.00 87.75 484 LEU A CA 1
ATOM 3691 C C . LEU A 1 484 ? -28.525 -43.432 -0.577 1.00 87.75 484 LEU A C 1
ATOM 3693 O O . LEU A 1 484 ? -28.899 -42.850 -1.597 1.00 87.75 484 LEU A O 1
ATOM 3697 N N . THR A 1 485 ? -28.779 -44.723 -0.366 1.00 88.81 485 THR A N 1
ATOM 3698 C CA . THR A 1 485 ? -29.521 -45.571 -1.312 1.00 88.81 485 THR A CA 1
ATOM 3699 C C . THR A 1 485 ? -30.942 -45.051 -1.530 1.00 88.81 485 THR A C 1
ATOM 3701 O O . THR A 1 485 ? -31.393 -44.908 -2.671 1.00 88.81 485 THR A O 1
ATOM 3704 N N . THR A 1 486 ? -31.628 -44.687 -0.446 1.00 88.06 486 THR A N 1
ATOM 3705 C CA . THR A 1 486 ? -32.981 -44.119 -0.489 1.00 88.06 486 THR A CA 1
ATOM 3706 C C . THR A 1 486 ? -33.007 -42.799 -1.259 1.00 88.06 486 THR A C 1
ATOM 3708 O O . THR A 1 486 ? -33.841 -42.612 -2.149 1.00 88.06 486 THR A O 1
ATOM 3711 N N . LEU A 1 487 ? -32.071 -41.890 -0.976 1.00 84.56 487 LEU A N 1
ATOM 3712 C CA . LEU A 1 487 ? -31.998 -40.585 -1.634 1.00 84.56 487 LEU A CA 1
ATOM 3713 C C . LEU A 1 487 ? -31.639 -40.695 -3.122 1.00 84.56 487 LEU A C 1
ATOM 3715 O O . LEU A 1 487 ? -32.229 -39.979 -3.934 1.00 84.56 487 LEU A O 1
ATOM 3719 N N . ARG A 1 488 ? -30.754 -41.625 -3.508 1.00 90.38 488 ARG A N 1
ATOM 3720 C CA . ARG A 1 488 ? -30.473 -41.940 -4.921 1.00 90.38 488 ARG A CA 1
ATOM 3721 C C . ARG A 1 488 ? -31.725 -42.411 -5.658 1.00 90.38 488 ARG A C 1
ATOM 3723 O O . ARG A 1 488 ? -31.985 -41.957 -6.771 1.00 90.38 488 ARG A O 1
ATOM 3730 N N . ALA A 1 489 ? -32.523 -43.280 -5.037 1.00 85.75 489 ALA A N 1
ATOM 3731 C CA . ALA A 1 489 ? -33.759 -43.779 -5.633 1.00 85.75 489 ALA A CA 1
ATOM 3732 C C . ALA A 1 489 ? -34.805 -42.662 -5.816 1.00 85.75 489 ALA A C 1
ATOM 3734 O O . ALA A 1 489 ? -35.443 -42.581 -6.866 1.00 85.75 489 ALA A O 1
ATOM 3735 N N . ARG A 1 490 ? -34.951 -41.767 -4.829 1.00 81.62 490 ARG A N 1
ATOM 3736 C CA . ARG A 1 490 ? -35.842 -40.591 -4.921 1.00 81.62 490 ARG A CA 1
ATOM 3737 C C . ARG A 1 490 ? -35.411 -39.623 -6.019 1.00 81.62 490 ARG A C 1
ATOM 3739 O O . ARG A 1 490 ? -36.240 -39.134 -6.782 1.00 81.62 490 ARG A O 1
ATOM 3746 N N . ASP A 1 491 ? -34.108 -39.383 -6.130 1.00 80.12 491 ASP A N 1
ATOM 3747 C CA . ASP A 1 491 ? -33.531 -38.540 -7.171 1.00 80.12 491 ASP A CA 1
ATOM 3748 C C . ASP A 1 491 ? -33.777 -39.092 -8.584 1.00 80.12 491 ASP A C 1
ATOM 3750 O O . ASP A 1 491 ? -34.172 -38.348 -9.481 1.00 80.12 491 ASP A O 1
ATOM 3754 N N . GLN A 1 492 ? -33.636 -40.406 -8.780 1.00 81.12 492 GLN A N 1
ATOM 3755 C CA . GLN A 1 492 ? -33.954 -41.053 -10.058 1.00 81.12 492 GLN A CA 1
ATOM 3756 C C . GLN A 1 492 ? -35.432 -40.909 -10.453 1.00 81.12 492 GLN A C 1
ATOM 3758 O O . GLN A 1 492 ? -35.731 -40.809 -11.642 1.00 81.12 492 GLN A O 1
ATOM 3763 N N . ARG A 1 493 ? -36.344 -40.856 -9.474 1.00 80.81 493 ARG A N 1
ATOM 3764 C CA . ARG A 1 493 ? -37.785 -40.643 -9.694 1.00 80.81 493 ARG A CA 1
ATOM 3765 C C . ARG A 1 493 ? -38.180 -39.176 -9.894 1.00 80.81 493 ARG A C 1
ATOM 3767 O O . ARG A 1 493 ? -39.342 -38.902 -10.169 1.00 80.81 493 ARG A O 1
ATOM 3774 N N . GLY A 1 494 ? -37.238 -38.235 -9.787 1.00 71.00 494 GLY A N 1
ATOM 3775 C CA . GLY A 1 494 ? -37.505 -36.807 -9.984 1.00 71.00 494 GLY A CA 1
ATOM 3776 C C . GLY A 1 494 ? -38.297 -36.150 -8.848 1.00 71.00 494 GLY A C 1
ATOM 3777 O O . GLY A 1 494 ? -38.886 -35.091 -9.052 1.00 71.00 494 GLY A O 1
ATOM 3778 N N . GLU A 1 495 ? -38.317 -36.751 -7.657 1.00 72.00 495 GLU A N 1
ATOM 3779 C CA . GLU A 1 495 ? -39.007 -36.189 -6.492 1.00 72.00 495 GLU A CA 1
ATOM 3780 C C . GLU A 1 495 ? -38.287 -34.919 -5.987 1.00 72.00 495 GLU A C 1
ATOM 3782 O O . GLU A 1 495 ? -37.085 -34.935 -5.692 1.00 72.00 495 GLU A O 1
ATOM 3787 N N . ALA A 1 496 ? -39.018 -33.803 -5.879 1.00 52.53 496 ALA A N 1
ATOM 3788 C CA . ALA A 1 496 ? -38.508 -32.543 -5.336 1.00 52.53 496 ALA A CA 1
ATOM 3789 C C . ALA A 1 496 ? -38.491 -32.570 -3.796 1.00 52.53 496 ALA A C 1
ATOM 3791 O O . ALA A 1 496 ? -39.454 -33.001 -3.167 1.00 52.53 496 ALA A O 1
ATOM 3792 N N . GLY A 1 497 ? -37.398 -32.094 -3.190 1.00 50.44 497 GLY A N 1
ATOM 3793 C CA . GLY A 1 497 ? -37.254 -32.041 -1.726 1.00 50.44 497 GLY A CA 1
ATOM 3794 C C . GLY A 1 497 ? -35.819 -32.002 -1.195 1.00 50.44 497 GLY A C 1
ATOM 3795 O O . GLY A 1 497 ? -35.592 -32.362 -0.048 1.00 50.44 497 GLY A O 1
ATOM 3796 N N . PHE A 1 498 ? -34.836 -31.606 -2.007 1.00 53.00 498 PHE A N 1
ATOM 3797 C CA . PHE A 1 498 ? -33.445 -31.516 -1.561 1.00 53.00 498 PHE A CA 1
ATOM 3798 C C . PHE A 1 498 ? -33.129 -30.065 -1.204 1.00 53.00 498 PHE A C 1
ATOM 3800 O O . PHE A 1 498 ? -33.398 -29.169 -2.007 1.00 53.00 498 PHE A O 1
ATOM 3807 N N . ALA A 1 499 ? -32.577 -29.841 -0.010 1.00 46.00 499 ALA A N 1
ATOM 3808 C CA . ALA A 1 499 ? -32.133 -28.524 0.429 1.00 46.00 499 ALA A CA 1
ATOM 3809 C C . ALA A 1 499 ? -31.169 -27.893 -0.603 1.00 46.00 499 ALA A C 1
ATOM 3811 O O . ALA A 1 499 ? -30.440 -28.618 -1.293 1.00 46.00 499 ALA A O 1
ATOM 3812 N N . PRO A 1 500 ? -31.163 -26.555 -0.749 1.00 40.47 500 PRO A N 1
ATOM 3813 C CA . PRO A 1 500 ? -30.307 -25.875 -1.711 1.00 40.47 500 PRO A CA 1
ATOM 3814 C C . PRO A 1 500 ? -28.831 -26.244 -1.510 1.00 40.47 500 PRO A C 1
ATOM 3816 O O . PRO A 1 500 ? -28.300 -26.239 -0.401 1.00 40.47 500 PRO A O 1
ATOM 3819 N N . PHE A 1 501 ? -28.170 -26.566 -2.622 1.00 41.31 501 PHE A N 1
ATOM 3820 C CA . PHE A 1 501 ? -26.750 -26.891 -2.699 1.00 41.31 501 PHE A CA 1
ATOM 3821 C C . PHE A 1 501 ? -25.896 -25.740 -2.145 1.00 41.31 501 PHE A C 1
ATOM 3823 O O . PHE A 1 501 ? -25.791 -24.690 -2.778 1.00 41.31 501 PHE A O 1
ATOM 3830 N N . VAL A 1 502 ? -25.237 -25.956 -1.004 1.00 39.94 502 VAL A N 1
ATOM 3831 C CA . VAL A 1 502 ? -24.134 -25.106 -0.538 1.00 39.94 502 VAL A CA 1
ATOM 3832 C C . VAL A 1 502 ? -22.826 -25.811 -0.919 1.00 39.94 502 VAL A C 1
ATOM 3834 O O . VAL A 1 502 ? -22.515 -26.862 -0.354 1.00 39.94 502 VAL A O 1
ATOM 3837 N N . PRO A 1 503 ? -22.055 -25.306 -1.899 1.00 38.59 503 PRO A N 1
ATOM 3838 C CA . PRO A 1 503 ? -20.763 -25.893 -2.231 1.00 38.59 503 PRO A CA 1
ATOM 3839 C C . PRO A 1 503 ? -19.852 -25.894 -0.994 1.00 38.59 503 PRO A C 1
ATOM 3841 O O . PRO A 1 503 ? -19.841 -24.922 -0.249 1.00 38.59 503 PRO A O 1
ATOM 3844 N N . MET A 1 504 ? -19.017 -26.922 -0.804 1.00 40.12 504 MET A N 1
ATOM 3845 C CA . MET A 1 504 ? -18.039 -26.991 0.306 1.00 40.12 504 MET A CA 1
ATOM 3846 C C . MET A 1 504 ? -17.087 -25.776 0.399 1.00 40.12 504 MET A C 1
ATOM 3848 O O . MET A 1 504 ? -16.462 -25.560 1.432 1.00 40.12 504 MET A O 1
ATOM 3852 N N . PHE A 1 505 ? -16.962 -24.980 -0.668 1.00 37.00 505 PHE A N 1
ATOM 3853 C CA . PHE A 1 505 ? -16.214 -23.715 -0.678 1.00 37.00 505 PHE A CA 1
ATOM 3854 C C . PHE A 1 505 ? -16.981 -22.534 -0.051 1.00 37.00 505 PHE A C 1
ATOM 3856 O O . PHE A 1 505 ? -16.375 -21.513 0.246 1.00 37.00 505 PHE A O 1
ATOM 3863 N N . ALA A 1 506 ? -18.297 -22.660 0.134 1.00 31.52 506 ALA A N 1
ATOM 3864 C CA . ALA A 1 506 ? -19.171 -21.665 0.753 1.00 31.52 506 ALA A CA 1
ATOM 3865 C C . ALA A 1 506 ? -19.419 -21.930 2.252 1.00 31.52 506 ALA A C 1
ATOM 3867 O O . ALA A 1 506 ? -20.006 -21.091 2.931 1.00 31.52 506 ALA A O 1
ATOM 3868 N N . TRP A 1 507 ? -18.932 -23.056 2.788 1.00 35.53 507 TRP A N 1
ATOM 3869 C CA . TRP A 1 507 ? -18.827 -23.269 4.231 1.00 35.53 507 TRP A CA 1
ATOM 3870 C C . TRP A 1 507 ? -17.685 -22.406 4.777 1.00 35.53 507 TRP A C 1
ATOM 3872 O O . TRP A 1 507 ? -16.537 -22.841 4.869 1.00 35.53 507 TRP A O 1
ATOM 3882 N N . ARG A 1 508 ? -17.998 -21.152 5.117 1.00 29.80 508 ARG A N 1
ATOM 3883 C CA . ARG A 1 508 ? -17.195 -20.417 6.095 1.00 29.80 508 ARG A CA 1
ATOM 3884 C C . ARG A 1 508 ? -17.361 -21.146 7.431 1.00 29.80 508 ARG A C 1
ATOM 3886 O O . ARG A 1 508 ? -18.504 -21.435 7.791 1.00 29.80 508 ARG A O 1
ATOM 3893 N N . PRO A 1 509 ? -16.284 -21.436 8.178 1.00 28.34 509 PRO A N 1
ATOM 3894 C CA . PRO A 1 509 ? -16.441 -21.718 9.594 1.00 28.34 509 PRO A CA 1
ATOM 3895 C C . PRO A 1 509 ? -17.249 -20.558 10.179 1.00 28.34 509 PRO A C 1
ATOM 3897 O O . PRO A 1 509 ? -16.919 -19.396 9.922 1.00 28.34 509 PRO A O 1
ATOM 3900 N N . ARG A 1 510 ? -18.313 -20.846 10.937 1.00 27.66 510 ARG A N 1
ATOM 3901 C CA . ARG A 1 510 ? -18.728 -19.885 11.957 1.00 27.66 510 ARG A CA 1
ATOM 3902 C C . ARG A 1 510 ? -17.501 -19.759 12.841 1.00 27.66 510 ARG A C 1
ATOM 3904 O O . ARG A 1 510 ? -17.168 -20.700 13.553 1.00 27.66 510 ARG A O 1
ATOM 3911 N N . VAL A 1 511 ? -16.759 -18.669 12.670 1.00 29.25 511 VAL A N 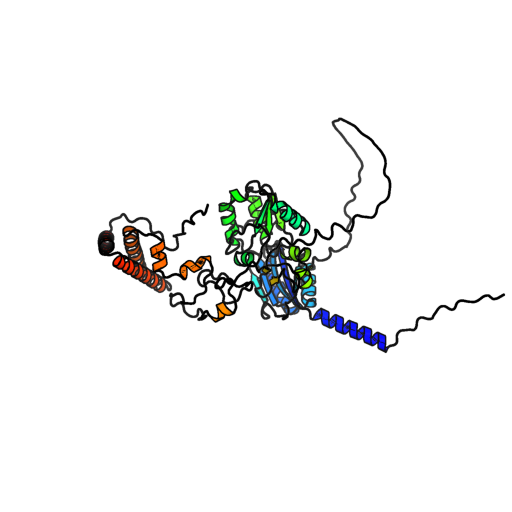1
ATOM 3912 C CA . VAL A 1 511 ? -15.730 -18.274 13.620 1.00 29.25 511 VAL A CA 1
ATOM 3913 C C . VAL A 1 511 ? -16.487 -18.205 14.932 1.00 29.25 511 VAL A C 1
ATOM 3915 O O . VAL A 1 511 ? -17.394 -17.385 15.072 1.00 29.25 511 VAL A O 1
ATOM 3918 N N . ALA A 1 512 ? -16.226 -19.169 15.812 1.00 28.66 512 ALA A N 1
ATOM 3919 C CA . ALA A 1 512 ? -16.649 -19.061 17.186 1.00 28.66 512 ALA A CA 1
ATOM 3920 C C . ALA A 1 512 ? -16.112 -17.711 17.653 1.00 28.66 512 ALA A C 1
ATOM 3922 O O . ALA A 1 512 ? -14.907 -17.463 17.594 1.00 28.66 512 ALA A O 1
ATOM 3923 N N . THR A 1 513 ? -17.031 -16.815 17.985 1.00 27.27 513 THR A N 1
ATOM 3924 C CA . THR A 1 513 ? -16.759 -15.669 18.834 1.00 27.27 513 THR A CA 1
ATOM 3925 C C . THR A 1 513 ? -16.024 -16.214 20.051 1.00 27.27 513 THR A C 1
ATOM 3927 O O . THR A 1 513 ? -16.621 -16.907 20.871 1.00 27.27 513 THR A O 1
ATOM 3930 N N . LEU A 1 514 ? -14.710 -16.009 20.088 1.00 26.56 514 LEU A N 1
ATOM 3931 C CA . LEU A 1 514 ? -13.961 -16.073 21.328 1.00 26.56 514 LEU A CA 1
ATOM 3932 C C . LEU A 1 514 ? -14.343 -14.794 22.070 1.00 26.56 514 LEU A C 1
ATOM 3934 O O . LEU A 1 514 ? -13.990 -13.701 21.624 1.00 26.56 514 LEU A O 1
ATOM 3938 N N . GLU A 1 515 ? -15.183 -14.968 23.091 1.00 27.58 515 GLU A N 1
ATOM 3939 C CA . GLU A 1 515 ? -15.297 -14.037 24.218 1.00 27.58 515 GLU A CA 1
ATOM 3940 C C . GLU A 1 515 ? -13.931 -13.788 24.865 1.00 27.58 515 GLU A C 1
ATOM 3942 O O . GLU A 1 515 ? -13.094 -14.726 24.869 1.00 27.58 515 GLU A O 1
#

Sequence (515 aa):
MEQTAATRPVAKRPRREDVQQEQQEQEEHNEADTDKRAVVLFYKYVNLGDGVAAEILRQESKCAELGLSGRMRVAPEGINGTLFGSMSALAAYEAFMENTKEFPGIQYKYSGAGAEGKDPFEGALVVQKTSEVTSTGPMRDAKPTALGGRGGTHLSPDDFHELLRRAEKDKDIVVLDTRNHYETAVGTFRQAVDPKLRCFAQFPSWIEANQDLLKGKHVAMFCTGGVRCEKASAWVRNLGVASEVSQLAGGIHSYLERFSPAAKASGVATRVPAANANGEDAPSRDPTAVSTTAAEIVASGAGEEAPVGGDEEKGANAAKDSECFFEGINFQFDKRFSQSVVGEGSGISSIPRAVCLSCATPWSETREGVQCFVCKDFVLLCDDCVSKMSLTPLDGFSGERPENAILCAEHQFLADDWRSRVARLDLSDETIAQHIVALERLLRASSRKRQQRGQAKRKARLRLQIERLETLAKERGSACEALLTTLRARDQRGEAGFAPFVPMFAWRPRVATLE

Secondary structure (DSSP, 8-state):
------PPP-PPPPPHHHHHHHHHHHHHHHHHHHS-EEEEEEEEE---GGGHHHHHHHHHHHHHHTT-EEEEEEETTEEEEEEEEEHHHHHHHHHHHHTSTT-TT--EEEEE-TTTT--TTTT-EEEEE-SSSS--GGGTT---GGGT---PEEEPHHHHHHHHHHHTT-TTEEEEE-SBHHHHHHEEETT-B---BSSGGGHHHHHHHTHHHHTTSEEEEE-SSSHHHHHHHHHHHHHT-SSEEEEETTHHHHHHHHH-HHHHHTT-EEE-PPP-----PPPP-----------------------------SSSSTTGGG---EEEEEE-SSTT-EEES--TT-------S-B-TTT--B-----TT-B-TTT--B----HHHHHHS----S----SSPPTT----GGGHHHHS-HHHHHHHTT--HHHHHHHHHHHHHHHHHTTSS---TTHHHHHHHHHHHHHHHHHHHHHH-HHHHHHHHHHHHHHHTT---PPP---TTS---------

InterPro domains:
  IPR001763 Rhodanese-like domain [PF00581] (162-256)
  IPR001763 Rhodanese-like domain [PS50206] (169-264)
  IPR001763 Rhodanese-like domain [SM00450] (159-261)
  IPR020936 tRNA uridine(34) hydroxylase [PTHR43268] (30-448)
  IPR036873 Rhodanese-like domain superfamily [G3DSA:3.40.250.10] (148-346)
  IPR036873 Rhodanese-like domain superfamily [SSF52821] (148-262)
  IPR040503 tRNA uridine(34) hydroxylase, N-terminal [PF17773] (38-126)

Foldseek 3Di:
DDDDDDDDDDPDDDDPVVVVVVVVVVVVVVVVLQPWKKKKWWWDFFQCDPVQVVVLVVVVVLCVVLLKAWEKEGARRTITIIIMDGPVSVVVVLVVQCPDPGRNWMKIKIFTCPPVVDDLRNSHHYYDYDNDRFDQAPLSVLAFVSRVFDFAAADELVRVVVLLVVVVPDLLEAEEELDAQLQVLQKDFPRHDDLNHNGSNCLVVSCVVPLVSAAAGEYEYFALFCPSRRSSRSSVVVVVRHPGYYYHHRGPLSNCCQAFPQRVVRPIDIDTPDDPPDDDDDPDDDDDDDDDDDDDDDDDDDDDDDDDDDPDPPPPCVVVSHDDRMAGWRDDPRLSGIRGSDDPPDPDDDARSHAAPPPRHGFNHWDVVCAQPPSRHTGTHDPVRVVVQPPDDPPDPPVDDPLRGRHHPVCVVVNDDVVVVVVVVPDDLLRLLLQLLVLVVVLVVLVPDPDDPPSVSVNVVSVVSNVVSVVVLVVVHDVSVVSSVVVNVCVVVVNDDRDDDDDPVNPDPPPPPPD